Protein AF-A0A7Y5LYQ0-F1 (afdb_monomer_lite)

Sequence (536 aa):
MASLLDRVDSPQDLKGIPPGDLPALCAEIRSLILGTVLQTGGHLATNLGSVELITALHYVYDAPRDHLVFDVGHQVYAHKILTGRKSRIATLRQEGGLSGFSNREESPYDLFTTGHAGTALSTALGLACGEKVRGGTARTVAVIGDAGIGAGMAFEALNMAGEVKRDLLVVLNDNRMSIAPSNGAMVGYFTRLRTNPSYRKAKHDVAEAVERIFGGKAREAAEHWYHTLRYAVVPGHLFEELGFHYFGPVDGHDVQTLVRELRDLRDVGGPRLLHVVTEKGHGYEPARQDPVKFHGVKPSPKKPAPAPDVKVPPAAAPQVSWTRASQNEDGFEVHRRVPGGTSFLLSVLPAGTTTMEDAGLLPARTYGYTVHAWNEVGSGASAETWGTTAGTFTPAVVKGTLAASAAAGKDRVKIDGTLEGAGALSPVVEGMTIRLGGEAAPFFTLTVPAASNSWRAKAGRLTWKSAAGTKPKVKLDLDPARGTFRLSVASADFAAAPAAALECWIACGLDAGRSLETWQESKPGSGKFRFPAKGM

Radius of gyration: 41.66 Å; chains: 1; bounding box: 93×57×118 Å

Foldseek 3Di:
DDQLLVQAQALVSLLVDPLVCLLVNLVVLLVLLVVQCQAAWAFNQLQNFQSLVLSLCSNQFDPPQAAEFEFQQLNCSSVCSRHRCVVQSNCEPHVVGDDSGQDVVVHSRRVHTHHHAQVQLQVQLVVQVVCVVVVHDHATEYEHELQRCPDPNNVVSLLVLLVVFGRYEYEYAYQCDDLHGHDDPSSVVVVCLVPPPVLVVLLVVLLVVLCVPPPPPCVPVSVVVSLVRSQPDDPDVPSVVSNEREADQDESSSSSVSNVVVNSSSPDGGHYYHNYYTHRNPPHVVCRVPVNQSRIDDRDQDWAAFFPDFDWEAEQWTKTFTHGPDQRFQWKWKWKDFVVGDIDTPDIGGGPDGIDTHHDDFAQGKMKMWMWGGDPVGTHIYPIDMDHYHFQWAKDFPKKKWFADPDAQATKIKTKIFTGNQLPFDCQAQWKKKFKADPNDGLDIDTGDHNDPQWDDDPQKIWGWDDPPDPFTWIKIDRSNRRIIMIITGRYHGPDQDDQWMKIWMDGHRGIYIDIFGWDAPDPPRSMTIGDDDDD

Structure (mmCIF, N/CA/C/O backbone):
data_AF-A0A7Y5LYQ0-F1
#
_entry.id   AF-A0A7Y5LYQ0-F1
#
loop_
_atom_site.group_PDB
_atom_site.id
_atom_site.type_symbol
_atom_site.label_atom_id
_atom_site.label_alt_id
_atom_site.label_comp_id
_atom_site.label_asym_id
_atom_site.label_entity_id
_atom_site.label_seq_id
_atom_site.pdbx_PDB_ins_code
_atom_site.Cartn_x
_atom_site.Cartn_y
_atom_site.Cartn_z
_atom_site.occupancy
_atom_site.B_iso_or_equiv
_atom_site.auth_seq_id
_atom_site.auth_comp_id
_atom_site.auth_asym_id
_atom_site.auth_atom_id
_atom_site.pdbx_PDB_model_num
ATOM 1 N N . MET A 1 1 ? -14.706 12.455 -19.470 1.00 55.09 1 MET A N 1
ATOM 2 C CA . MET A 1 1 ? -14.234 11.468 -20.467 1.00 55.09 1 MET A CA 1
ATOM 3 C C . MET A 1 1 ? -13.728 10.257 -19.701 1.00 55.09 1 MET A C 1
ATOM 5 O O . MET A 1 1 ? -13.294 10.448 -18.572 1.00 55.09 1 MET A O 1
ATOM 9 N N . ALA A 1 2 ? -13.843 9.048 -20.250 1.00 73.94 2 ALA A N 1
ATOM 10 C CA . ALA A 1 2 ? -13.243 7.862 -19.631 1.00 73.94 2 ALA A CA 1
ATOM 11 C C . ALA A 1 2 ? -11.709 8.009 -19.589 1.00 73.94 2 ALA A C 1
ATOM 13 O O . ALA A 1 2 ? -11.144 8.592 -20.517 1.00 73.94 2 ALA A O 1
ATOM 14 N N . SER A 1 3 ? -11.063 7.529 -18.522 1.00 91.19 3 SER A N 1
ATOM 15 C CA . SER A 1 3 ? -9.602 7.586 -18.357 1.00 91.19 3 SER A CA 1
ATOM 16 C C . SER A 1 3 ? -8.898 6.781 -19.459 1.00 91.19 3 SER A C 1
ATOM 18 O O . SER A 1 3 ? -9.390 5.736 -19.895 1.00 91.19 3 SER A O 1
ATOM 20 N N . LEU A 1 4 ? -7.748 7.272 -19.936 1.00 95.31 4 LEU A N 1
ATOM 21 C CA . LEU A 1 4 ? -6.920 6.527 -20.890 1.00 95.31 4 LEU A CA 1
ATOM 22 C C . LEU A 1 4 ? -6.303 5.292 -20.231 1.00 95.31 4 LEU A C 1
ATOM 24 O O . LEU A 1 4 ? -6.242 4.231 -20.848 1.00 95.31 4 LEU A O 1
ATOM 28 N N . LEU A 1 5 ? -5.884 5.423 -18.975 1.00 96.12 5 LEU A N 1
ATOM 29 C CA . LEU A 1 5 ? -5.286 4.355 -18.190 1.00 96.12 5 LEU A CA 1
ATOM 30 C C . LEU A 1 5 ? -6.267 3.209 -17.910 1.00 96.12 5 LEU A C 1
ATOM 32 O O . LEU A 1 5 ? -5.848 2.053 -17.860 1.00 96.12 5 LEU A O 1
ATOM 36 N N . ASP A 1 6 ? -7.567 3.482 -17.789 1.00 95.38 6 ASP A N 1
ATOM 37 C CA . ASP A 1 6 ? -8.594 2.437 -17.649 1.00 95.38 6 ASP A CA 1
ATOM 38 C C . ASP A 1 6 ? -8.646 1.493 -18.859 1.00 95.38 6 ASP A C 1
ATOM 40 O O . ASP A 1 6 ? -9.037 0.338 -18.719 1.00 95.38 6 ASP A O 1
ATOM 44 N N . ARG A 1 7 ? -8.194 1.951 -20.032 1.00 95.38 7 ARG A N 1
ATOM 45 C CA . ARG A 1 7 ? -8.151 1.162 -21.272 1.00 95.38 7 ARG A CA 1
ATOM 46 C C . ARG A 1 7 ? -6.881 0.324 -21.419 1.00 95.38 7 ARG A C 1
ATOM 48 O O . ARG A 1 7 ? -6.764 -0.382 -22.413 1.00 95.38 7 ARG A O 1
ATOM 55 N N . VAL A 1 8 ? -5.925 0.442 -20.497 1.00 97.06 8 VAL A N 1
ATOM 56 C CA . VAL A 1 8 ? -4.615 -0.211 -20.588 1.00 97.06 8 VAL A CA 1
ATOM 57 C C . VAL A 1 8 ? -4.434 -1.180 -19.427 1.00 97.06 8 VAL A C 1
ATOM 59 O O . VAL A 1 8 ? -4.245 -0.758 -18.284 1.00 97.06 8 VAL A O 1
ATOM 62 N N . ASP A 1 9 ? -4.452 -2.477 -19.731 1.00 95.38 9 ASP A N 1
ATOM 63 C CA . ASP A 1 9 ? -4.066 -3.538 -18.795 1.00 95.38 9 ASP A CA 1
ATOM 64 C C . ASP A 1 9 ? -2.856 -4.340 -19.298 1.00 95.38 9 ASP A C 1
ATOM 66 O O . ASP A 1 9 ? -2.250 -5.088 -18.537 1.00 95.38 9 ASP A O 1
ATOM 70 N N . SER A 1 10 ? -2.434 -4.151 -20.548 1.00 96.81 10 SER A N 1
ATOM 71 C CA . SER A 1 10 ? -1.265 -4.809 -21.133 1.00 96.81 10 SER A CA 1
ATOM 72 C C . SER A 1 10 ? -0.476 -3.883 -22.071 1.00 96.81 10 SER A C 1
ATOM 74 O O . SER A 1 10 ? -1.015 -2.879 -22.555 1.00 96.81 10 SER A O 1
ATOM 76 N N . PRO A 1 11 ? 0.778 -4.233 -22.431 1.00 96.81 11 PRO A N 1
ATOM 77 C CA . PRO A 1 11 ? 1.520 -3.499 -23.458 1.00 96.81 11 PRO A CA 1
ATOM 78 C C . PRO A 1 11 ? 0.818 -3.486 -24.823 1.00 96.81 11 PRO A C 1
ATOM 80 O O . PRO A 1 11 ? 1.021 -2.565 -25.613 1.00 96.81 11 PRO A O 1
ATOM 83 N N . GLN A 1 12 ? -0.026 -4.481 -25.111 1.00 97.19 12 GLN A N 1
ATOM 84 C CA . GLN A 1 12 ? -0.782 -4.524 -26.359 1.00 97.19 12 GLN A CA 1
ATOM 85 C C . GLN A 1 12 ? -1.902 -3.476 -26.383 1.00 97.19 12 GLN A C 1
ATOM 87 O O . GLN A 1 12 ? -2.090 -2.814 -27.402 1.00 97.19 12 GLN A O 1
ATOM 92 N N . ASP A 1 13 ? -2.585 -3.266 -25.257 1.00 97.62 13 ASP A N 1
ATOM 93 C CA . ASP A 1 13 ? -3.589 -2.205 -25.127 1.00 97.62 13 ASP A CA 1
ATOM 94 C C . ASP A 1 13 ? -2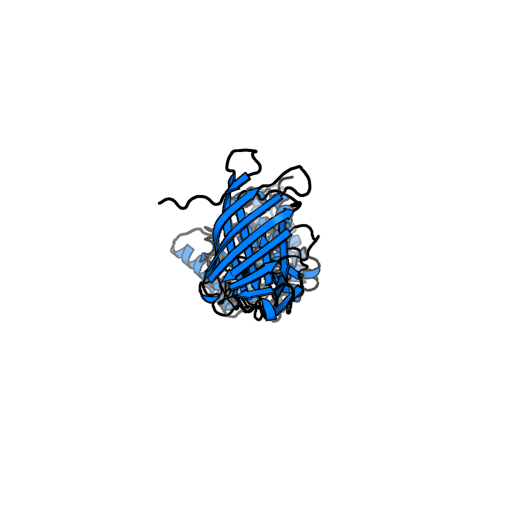.941 -0.821 -25.226 1.00 97.62 13 ASP A C 1
ATOM 96 O O . ASP A 1 13 ? -3.454 0.071 -25.904 1.00 97.62 13 ASP A O 1
ATOM 100 N N . LEU A 1 14 ? -1.763 -0.666 -24.609 1.00 98.12 14 LEU A N 1
ATOM 101 C CA . LEU A 1 14 ? -0.952 0.546 -24.692 1.00 98.12 14 LEU A CA 1
ATOM 102 C C . LEU A 1 14 ? -0.634 0.909 -26.151 1.00 98.12 14 LEU A C 1
ATOM 104 O O . LEU A 1 14 ? -0.771 2.071 -26.528 1.00 98.12 14 LEU A O 1
ATOM 108 N N . LYS A 1 15 ? -0.266 -0.066 -26.992 1.00 97.62 15 LYS A N 1
ATOM 109 C CA . LYS A 1 15 ? -0.012 0.147 -28.432 1.00 97.62 15 LYS A CA 1
ATOM 110 C C . LYS A 1 15 ? -1.254 0.614 -29.202 1.00 97.62 15 LYS A C 1
ATOM 112 O O . LYS A 1 15 ? -1.112 1.207 -30.269 1.00 97.62 15 LYS A O 1
ATOM 117 N N . GLY A 1 16 ? -2.456 0.382 -28.669 1.00 96.75 16 GLY A N 1
ATOM 118 C CA . GLY A 1 16 ? -3.720 0.896 -29.204 1.00 96.75 16 GLY A CA 1
ATOM 119 C C . GLY A 1 16 ? -4.003 2.365 -28.865 1.00 96.75 16 GLY A C 1
ATOM 120 O O . GLY A 1 16 ? -4.945 2.945 -29.409 1.00 96.75 16 GLY A O 1
ATOM 121 N N . ILE A 1 17 ? -3.212 2.986 -27.983 1.00 97.69 17 ILE A N 1
ATOM 122 C CA . ILE A 1 17 ? -3.323 4.412 -27.663 1.00 97.69 17 ILE A CA 1
ATOM 123 C C . ILE A 1 17 ? -2.627 5.238 -28.759 1.00 97.69 17 ILE A C 1
ATOM 125 O O . ILE A 1 17 ? -1.468 4.961 -29.095 1.00 97.69 17 ILE A O 1
ATOM 129 N N . PRO A 1 18 ? -3.291 6.261 -29.332 1.00 96.88 18 PRO A N 1
ATOM 130 C CA . PRO A 1 18 ? -2.658 7.159 -30.291 1.00 96.88 18 PRO A CA 1
ATOM 131 C C . PRO A 1 18 ? -1.407 7.831 -29.699 1.00 96.88 18 PRO A C 1
ATOM 133 O O . PRO A 1 18 ? -1.451 8.286 -28.556 1.00 96.88 18 PRO A O 1
ATOM 136 N N . PRO A 1 19 ? -0.303 7.982 -30.459 1.00 94.56 19 PRO A N 1
ATOM 137 C CA . PRO A 1 19 ? 0.919 8.614 -29.953 1.00 94.56 19 PRO A CA 1
ATOM 138 C C . PRO A 1 19 ? 0.713 10.014 -29.352 1.00 94.56 19 PRO A C 1
ATOM 140 O O . PRO A 1 19 ? 1.396 10.379 -28.397 1.00 94.56 19 PRO A O 1
ATOM 143 N N . GLY A 1 20 ? -0.244 10.785 -29.884 1.00 96.56 20 GLY A N 1
ATOM 144 C CA . GLY A 1 20 ? -0.600 12.115 -29.376 1.00 96.56 20 GLY A CA 1
ATOM 145 C C . GLY A 1 20 ? -1.236 12.110 -27.981 1.00 96.56 20 GLY A C 1
ATOM 146 O O . GLY A 1 20 ? -1.120 13.105 -27.272 1.00 96.56 20 GLY A O 1
ATOM 147 N N . ASP A 1 21 ? -1.826 10.986 -27.565 1.00 97.88 21 ASP A N 1
ATOM 148 C CA . ASP A 1 21 ? -2.496 10.822 -26.269 1.00 97.88 21 ASP A CA 1
ATOM 149 C C . ASP A 1 21 ? -1.556 10.263 -25.184 1.00 97.88 21 ASP A C 1
ATOM 151 O O . ASP A 1 21 ? -1.881 10.287 -23.995 1.00 97.88 21 ASP A O 1
ATOM 155 N N . LEU A 1 22 ? -0.359 9.788 -25.558 1.00 98.38 22 LEU A N 1
ATOM 156 C CA . LEU A 1 22 ? 0.623 9.242 -24.613 1.00 98.38 22 LEU A CA 1
ATOM 157 C C . LEU A 1 22 ? 1.033 10.224 -23.499 1.00 98.38 22 LEU A C 1
ATOM 159 O O . LEU A 1 22 ? 1.147 9.774 -22.360 1.00 98.38 22 LEU A O 1
ATOM 163 N N . PRO A 1 23 ? 1.213 11.541 -23.743 1.00 98.31 23 PRO A N 1
ATOM 164 C CA . PRO A 1 23 ? 1.487 12.489 -22.661 1.00 98.31 23 PRO A CA 1
ATOM 165 C C . PRO A 1 23 ? 0.385 12.518 -21.591 1.00 98.31 23 PRO A C 1
ATOM 167 O O . PRO A 1 23 ? 0.684 12.570 -20.398 1.00 98.31 23 PRO A O 1
ATOM 170 N N . ALA A 1 24 ? -0.886 12.432 -22.002 1.00 97.94 24 ALA A N 1
ATOM 171 C CA . ALA A 1 24 ? -2.014 12.386 -21.075 1.00 97.94 24 ALA A CA 1
ATOM 172 C C . ALA A 1 24 ? -2.032 11.068 -20.283 1.00 97.94 24 ALA A C 1
ATOM 174 O O . ALA A 1 24 ? -2.210 11.086 -19.065 1.00 97.94 24 ALA A O 1
ATOM 175 N N . LEU A 1 25 ? -1.744 9.937 -20.936 1.00 98.50 25 LEU A N 1
ATOM 176 C CA . LEU A 1 25 ? -1.596 8.648 -20.256 1.00 98.50 25 LEU A CA 1
ATOM 177 C C . LEU A 1 25 ? -0.466 8.671 -19.209 1.00 98.50 25 LEU A C 1
ATOM 179 O O . LEU A 1 25 ? -0.658 8.201 -18.088 1.00 98.50 25 LEU A O 1
ATOM 183 N N . CYS A 1 26 ? 0.692 9.255 -19.533 1.00 98.62 26 CYS A N 1
ATOM 184 C CA . CYS A 1 26 ? 1.795 9.418 -18.581 1.00 98.62 26 CYS A CA 1
ATOM 185 C C . CYS A 1 26 ? 1.376 10.243 -17.354 1.00 98.62 26 CYS A C 1
ATOM 187 O O . CYS A 1 26 ? 1.753 9.911 -16.228 1.00 98.62 26 CYS A O 1
ATOM 189 N N . AL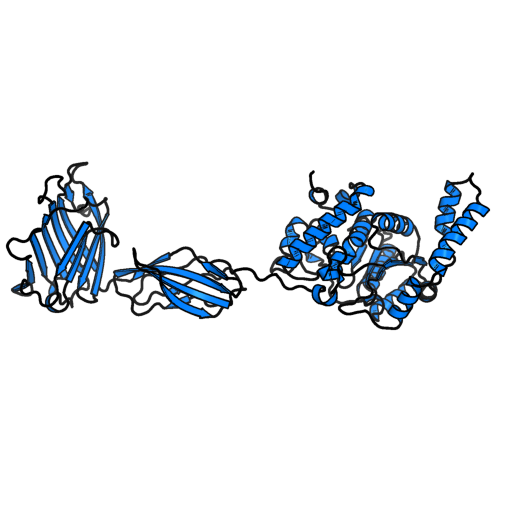A A 1 27 ? 0.565 11.290 -17.540 1.00 98.12 27 ALA A N 1
ATOM 190 C CA . ALA A 1 27 ? 0.021 12.067 -16.428 1.00 98.12 27 ALA A CA 1
ATOM 191 C C . ALA A 1 27 ? -0.890 11.218 -15.521 1.00 98.12 27 ALA A C 1
ATOM 193 O O . ALA A 1 27 ? -0.723 11.246 -14.302 1.00 98.12 27 ALA A O 1
ATOM 194 N N . GLU A 1 28 ? -1.784 10.404 -16.092 1.00 98.25 28 GLU A N 1
ATOM 195 C CA . GLU A 1 28 ? -2.656 9.505 -15.320 1.00 98.25 28 GLU A CA 1
ATOM 196 C C . GLU A 1 28 ? -1.855 8.445 -14.537 1.00 98.25 28 GLU A C 1
ATOM 198 O O . GLU A 1 28 ? -2.097 8.233 -13.345 1.00 98.25 28 GLU A O 1
ATOM 203 N N . ILE A 1 29 ? -0.843 7.831 -15.165 1.00 98.62 29 ILE A N 1
ATOM 204 C CA . ILE A 1 29 ? 0.065 6.873 -14.506 1.00 98.62 29 ILE A CA 1
ATOM 205 C C . ILE A 1 29 ? 0.790 7.543 -13.336 1.00 98.62 29 ILE A C 1
ATOM 207 O O . ILE A 1 29 ? 0.876 6.980 -12.241 1.00 98.62 29 ILE A O 1
ATOM 211 N N . ARG A 1 30 ? 1.294 8.763 -13.543 1.00 98.00 30 ARG A N 1
ATOM 212 C CA . ARG A 1 30 ? 1.983 9.543 -12.514 1.00 98.00 30 ARG A CA 1
ATOM 213 C C . ARG A 1 30 ? 1.073 9.844 -11.323 1.00 98.00 30 ARG A C 1
ATOM 215 O O . ARG A 1 30 ? 1.499 9.662 -10.182 1.00 98.00 30 ARG A O 1
ATOM 222 N N . SER A 1 31 ? -0.173 10.248 -11.571 1.00 97.44 31 SER A N 1
ATOM 223 C CA . SER A 1 31 ? -1.171 10.475 -10.519 1.00 97.44 31 SER A CA 1
ATOM 224 C C . SER A 1 31 ? -1.462 9.205 -9.717 1.00 97.44 31 SER A C 1
ATOM 226 O O . SER A 1 31 ? -1.511 9.264 -8.486 1.00 97.44 31 SER A O 1
ATOM 228 N N . LEU A 1 32 ? -1.585 8.050 -10.381 1.00 97.75 32 LEU A N 1
ATOM 229 C CA . LEU A 1 32 ? -1.794 6.765 -9.709 1.00 97.75 32 LEU A CA 1
ATOM 230 C C . LEU A 1 32 ? -0.598 6.375 -8.826 1.00 97.75 32 LEU A C 1
ATOM 232 O O . LEU A 1 32 ? -0.787 5.961 -7.678 1.00 97.75 32 LEU A O 1
ATOM 236 N N . ILE A 1 33 ? 0.628 6.542 -9.334 1.00 98.06 33 ILE A N 1
ATOM 237 C CA . ILE A 1 33 ? 1.860 6.300 -8.569 1.00 98.06 33 ILE A CA 1
ATOM 238 C C . ILE A 1 33 ? 1.894 7.196 -7.330 1.00 98.06 33 ILE A C 1
ATOM 240 O O . ILE A 1 33 ? 2.107 6.697 -6.226 1.00 98.06 33 ILE A O 1
ATOM 244 N N . LEU A 1 34 ? 1.646 8.499 -7.488 1.00 94.44 34 LEU A N 1
ATOM 245 C CA . LEU A 1 34 ? 1.670 9.456 -6.384 1.00 94.44 34 LEU A CA 1
ATOM 246 C C . LEU A 1 34 ? 0.641 9.096 -5.301 1.00 94.44 34 LEU A C 1
ATOM 248 O O . LEU A 1 34 ? 0.999 8.979 -4.129 1.00 94.44 34 LEU A O 1
ATOM 252 N N . GLY A 1 35 ? -0.617 8.863 -5.692 1.00 93.00 35 GLY A N 1
ATOM 253 C CA . GLY A 1 35 ? -1.695 8.519 -4.761 1.00 93.00 35 GLY A CA 1
ATOM 254 C C . GLY A 1 35 ? -1.463 7.200 -4.022 1.00 93.00 35 GLY A C 1
ATOM 255 O O . GLY A 1 35 ? -1.806 7.084 -2.848 1.00 93.00 35 GLY A O 1
ATOM 256 N N . THR A 1 36 ? -0.832 6.227 -4.682 1.00 94.81 36 THR A N 1
ATOM 257 C CA . THR A 1 36 ? -0.515 4.923 -4.089 1.00 94.81 36 THR A CA 1
ATOM 258 C C . THR A 1 36 ? 0.668 5.015 -3.132 1.00 94.81 36 THR A C 1
ATOM 260 O O . THR A 1 36 ? 0.560 4.661 -1.960 1.00 94.81 36 THR A O 1
ATOM 263 N N . VAL A 1 37 ? 1.802 5.529 -3.606 1.00 95.06 37 VAL A N 1
ATOM 264 C CA . VAL A 1 37 ? 3.075 5.481 -2.876 1.00 95.06 37 VAL A CA 1
ATOM 265 C C . VAL A 1 37 ? 3.052 6.381 -1.637 1.00 95.06 37 VAL A C 1
ATOM 267 O O . VAL A 1 37 ? 3.665 6.038 -0.630 1.00 95.06 37 VAL A O 1
ATOM 270 N N . LEU A 1 38 ? 2.288 7.481 -1.642 1.00 90.81 38 LEU A N 1
ATOM 271 C CA . LEU A 1 38 ? 2.063 8.288 -0.433 1.00 90.81 38 LEU A CA 1
ATOM 272 C C . LEU A 1 38 ? 1.254 7.546 0.645 1.00 90.81 38 LEU A C 1
ATOM 274 O O . LEU A 1 38 ? 1.342 7.886 1.827 1.00 90.81 38 LEU A O 1
ATOM 278 N N . GLN A 1 39 ? 0.476 6.530 0.269 1.00 89.38 39 GLN A N 1
ATOM 279 C CA . GLN A 1 39 ? -0.285 5.710 1.211 1.00 89.38 39 GLN A CA 1
ATOM 280 C C . GLN A 1 39 ? 0.456 4.453 1.653 1.00 89.38 39 GLN A C 1
ATOM 282 O O . GLN A 1 39 ? 0.268 4.027 2.787 1.00 89.38 39 GLN A O 1
ATOM 287 N N . THR A 1 40 ? 1.250 3.845 0.773 1.00 91.69 40 THR A N 1
ATOM 288 C CA . THR A 1 40 ? 1.925 2.562 1.029 1.00 91.69 40 THR A CA 1
ATOM 289 C C . THR A 1 40 ? 3.398 2.708 1.391 1.00 91.69 40 THR A C 1
ATOM 291 O O . THR A 1 40 ? 4.029 1.744 1.823 1.00 91.69 40 THR A O 1
ATOM 294 N N . GLY A 1 41 ? 3.977 3.891 1.184 1.00 91.88 41 GLY A N 1
ATOM 295 C CA . GLY A 1 41 ? 5.420 4.087 1.168 1.00 91.88 41 GLY A CA 1
ATOM 296 C C . GLY A 1 41 ? 6.094 3.476 -0.069 1.00 91.88 41 GLY A C 1
ATOM 297 O O . GLY A 1 41 ? 5.459 2.837 -0.913 1.00 91.88 41 GLY A O 1
ATOM 298 N N . GLY A 1 42 ? 7.412 3.657 -0.174 1.00 93.94 42 GLY A N 1
ATOM 299 C CA . GLY A 1 42 ? 8.247 3.107 -1.249 1.00 93.94 42 GLY A CA 1
ATOM 300 C C . GLY A 1 42 ? 8.966 4.170 -2.077 1.00 93.94 42 GLY A C 1
ATOM 301 O O . GLY A 1 42 ? 9.063 5.327 -1.672 1.00 93.94 42 GLY A O 1
ATOM 302 N N . HIS A 1 43 ? 9.503 3.769 -3.234 1.00 96.62 43 HIS A N 1
ATOM 303 C CA . HIS A 1 43 ? 10.329 4.655 -4.049 1.00 96.62 43 HIS A CA 1
ATOM 304 C C . HIS A 1 43 ? 9.481 5.624 -4.877 1.00 96.62 43 HIS A C 1
ATOM 306 O O . HIS A 1 43 ? 8.881 5.211 -5.866 1.00 96.62 43 HIS A O 1
ATOM 312 N N . LEU A 1 44 ? 9.408 6.904 -4.504 1.00 96.69 44 LEU A N 1
ATOM 313 C CA . LEU A 1 44 ? 8.552 7.859 -5.216 1.00 96.69 44 LEU A CA 1
ATOM 314 C C . LEU A 1 44 ? 9.307 8.550 -6.355 1.00 96.69 44 LEU A C 1
ATOM 316 O O . LEU A 1 44 ? 8.975 8.361 -7.524 1.00 96.69 44 LEU A O 1
ATOM 320 N N . ALA A 1 45 ? 10.345 9.323 -6.033 1.00 96.44 45 ALA A N 1
ATOM 321 C CA . ALA A 1 45 ? 10.955 10.246 -6.986 1.00 96.44 45 ALA A CA 1
ATOM 322 C C . ALA A 1 45 ? 11.540 9.545 -8.230 1.00 96.44 45 ALA A C 1
ATOM 324 O O . ALA A 1 45 ? 11.385 10.047 -9.344 1.00 96.44 45 ALA A O 1
ATOM 325 N N . THR A 1 46 ? 12.150 8.361 -8.081 1.00 95.44 46 THR A N 1
ATOM 326 C CA . THR A 1 46 ? 12.684 7.614 -9.236 1.00 95.44 46 THR A CA 1
ATOM 327 C C . THR A 1 46 ? 11.573 7.102 -10.168 1.00 95.44 46 THR A C 1
ATOM 329 O O . THR A 1 46 ? 11.737 7.110 -11.388 1.00 95.44 46 THR A O 1
ATOM 332 N N . ASN A 1 47 ? 10.420 6.694 -9.624 1.00 98.19 47 ASN A N 1
ATOM 333 C CA . ASN A 1 47 ? 9.291 6.235 -10.439 1.00 98.19 47 ASN A CA 1
ATOM 334 C C . ASN A 1 47 ? 8.621 7.385 -11.190 1.00 98.19 47 ASN A C 1
ATOM 336 O O . ASN A 1 47 ? 8.289 7.226 -12.358 1.00 98.19 47 ASN A O 1
ATOM 340 N N . LEU A 1 48 ? 8.486 8.557 -10.564 1.00 98.12 48 LEU A N 1
ATOM 341 C CA . LEU A 1 48 ? 7.931 9.744 -11.225 1.00 98.12 48 LEU A CA 1
ATOM 342 C C . LEU A 1 48 ? 8.780 10.203 -12.425 1.00 98.12 48 LEU A C 1
ATOM 344 O O . LEU A 1 48 ? 8.230 10.618 -13.446 1.00 98.12 48 LEU A O 1
ATOM 348 N N . GLY A 1 49 ? 10.108 10.087 -12.311 1.00 96.94 49 GLY A N 1
ATOM 349 C CA . GLY A 1 49 ? 11.057 10.469 -13.361 1.00 96.94 49 GLY A CA 1
ATOM 350 C C . GLY A 1 49 ? 11.173 9.486 -14.531 1.00 96.94 49 GLY A C 1
ATOM 351 O O . GLY A 1 49 ? 11.774 9.825 -15.541 1.00 96.94 49 GLY A O 1
ATOM 352 N N . SER A 1 50 ? 10.626 8.272 -14.423 1.00 98.06 50 SER A N 1
ATOM 353 C CA . SER A 1 50 ? 10.786 7.211 -15.437 1.00 98.06 50 SER A CA 1
ATOM 354 C C . SER A 1 50 ? 9.494 6.849 -16.175 1.00 98.06 50 SER A C 1
ATOM 356 O O . SER A 1 50 ? 9.510 5.952 -17.018 1.00 98.06 50 SER A O 1
ATOM 358 N N . VAL A 1 51 ? 8.385 7.545 -15.894 1.00 98.75 51 VAL A N 1
ATOM 359 C CA . VAL A 1 51 ? 7.059 7.240 -16.460 1.00 98.75 51 VAL A CA 1
ATOM 360 C C . VAL A 1 51 ? 7.076 7.264 -17.988 1.00 98.75 51 VAL A C 1
ATOM 362 O O . VAL A 1 51 ? 6.682 6.280 -18.614 1.00 98.75 51 VAL A O 1
ATOM 365 N N . GLU A 1 52 ? 7.553 8.350 -18.596 1.00 98.75 52 GLU A N 1
ATOM 366 C CA . GLU A 1 52 ? 7.576 8.505 -20.053 1.00 98.75 52 GLU A CA 1
ATOM 367 C C . GLU A 1 52 ? 8.505 7.484 -20.716 1.00 98.75 52 GLU A C 1
ATOM 369 O O . GLU A 1 52 ? 8.110 6.828 -21.680 1.00 98.75 52 GLU A O 1
ATOM 374 N N . LEU A 1 53 ? 9.703 7.282 -20.155 1.00 98.75 53 LEU A N 1
ATOM 375 C CA . LEU A 1 53 ? 10.671 6.304 -20.651 1.00 98.75 53 LEU A CA 1
ATOM 376 C C . LEU A 1 53 ? 10.098 4.884 -20.677 1.00 98.75 53 LEU A C 1
ATOM 378 O O . LEU A 1 53 ? 10.197 4.181 -21.681 1.00 98.75 53 LEU A O 1
ATOM 382 N N . ILE A 1 54 ? 9.475 4.460 -19.581 1.00 98.75 54 ILE A N 1
ATOM 383 C CA . ILE A 1 54 ? 8.912 3.113 -19.467 1.00 98.75 54 ILE A CA 1
ATOM 384 C C . ILE A 1 54 ? 7.686 2.945 -20.360 1.00 98.75 54 ILE A C 1
ATOM 386 O O . ILE A 1 54 ? 7.510 1.885 -20.962 1.00 98.75 54 ILE A O 1
ATOM 390 N N . THR A 1 55 ? 6.871 3.992 -20.483 1.00 98.81 55 THR A N 1
ATOM 391 C CA . THR A 1 55 ? 5.739 4.005 -21.412 1.00 98.81 55 THR A CA 1
ATOM 392 C C . THR A 1 55 ? 6.231 3.829 -22.846 1.00 98.81 55 THR A C 1
ATOM 394 O O . THR A 1 55 ? 5.737 2.957 -23.553 1.00 98.81 55 THR A O 1
ATOM 397 N N . ALA A 1 56 ? 7.259 4.574 -23.261 1.00 98.75 56 ALA A N 1
ATOM 398 C CA . ALA A 1 56 ? 7.835 4.455 -24.598 1.00 98.75 56 ALA A CA 1
ATOM 399 C C . ALA A 1 56 ? 8.449 3.066 -24.856 1.00 98.75 56 ALA A C 1
ATOM 401 O O . ALA A 1 56 ? 8.241 2.495 -25.926 1.00 98.75 56 ALA A O 1
ATOM 402 N N . LEU A 1 57 ? 9.141 2.483 -23.869 1.00 98.69 57 LEU A N 1
ATOM 403 C CA . LEU A 1 57 ? 9.685 1.125 -23.968 1.00 98.69 57 LEU A CA 1
ATOM 404 C C . LEU A 1 57 ? 8.587 0.086 -24.221 1.00 98.69 57 LEU A C 1
ATOM 406 O O . LEU A 1 57 ? 8.697 -0.689 -25.166 1.00 98.69 57 LEU A O 1
ATOM 410 N N . HIS A 1 58 ? 7.510 0.092 -23.433 1.00 98.56 58 HIS A N 1
ATOM 411 C CA . HIS A 1 58 ? 6.391 -0.843 -23.629 1.00 98.56 58 HIS A CA 1
ATOM 412 C C . HIS A 1 58 ? 5.575 -0.562 -24.894 1.00 98.56 58 HIS A C 1
ATOM 414 O O . HIS A 1 58 ? 4.967 -1.473 -25.450 1.00 98.56 58 HIS A O 1
ATOM 420 N N . TYR A 1 59 ? 5.574 0.681 -25.376 1.00 98.56 59 TYR A N 1
ATOM 421 C CA . TYR A 1 59 ? 4.927 1.039 -26.635 1.00 98.56 59 TYR A CA 1
ATOM 422 C C . TYR A 1 59 ? 5.683 0.477 -27.852 1.00 98.56 59 TYR A C 1
ATOM 424 O O . TYR A 1 59 ? 5.071 0.094 -28.849 1.00 98.56 59 TYR A O 1
ATOM 432 N N . VAL A 1 60 ? 7.019 0.415 -27.789 1.00 98.25 60 VAL A N 1
ATOM 433 C CA . VAL A 1 60 ? 7.873 -0.014 -28.912 1.00 98.25 60 VAL A CA 1
ATOM 434 C C . VAL A 1 60 ? 8.218 -1.503 -28.867 1.00 98.25 60 VAL A C 1
ATOM 436 O O . VAL A 1 60 ? 8.193 -2.171 -29.905 1.00 98.25 60 VAL A O 1
ATOM 439 N N . TYR A 1 61 ? 8.533 -2.036 -27.689 1.00 97.88 61 TYR A N 1
ATOM 440 C CA . TYR A 1 61 ? 8.945 -3.426 -27.509 1.00 97.88 61 TYR A CA 1
ATOM 441 C C . TYR A 1 61 ? 7.761 -4.337 -27.188 1.00 97.88 61 TYR A C 1
ATOM 443 O O . TYR A 1 61 ? 6.719 -3.917 -26.690 1.00 97.88 61 TYR A O 1
ATOM 451 N N . ASP A 1 62 ? 7.904 -5.615 -27.517 1.00 96.06 62 ASP A N 1
ATOM 452 C CA . ASP A 1 62 ? 6.860 -6.619 -27.341 1.00 96.06 62 ASP A CA 1
ATOM 453 C C . ASP A 1 62 ? 7.127 -7.508 -26.126 1.00 96.06 62 ASP A C 1
ATOM 455 O O . ASP A 1 62 ? 7.385 -8.699 -26.256 1.00 96.06 62 ASP A O 1
ATOM 459 N N . ALA A 1 63 ? 7.134 -6.931 -24.924 1.00 95.94 63 ALA A N 1
ATOM 460 C CA . ALA A 1 63 ? 7.297 -7.715 -23.700 1.00 95.94 63 ALA A CA 1
ATOM 461 C C . ALA A 1 63 ? 6.079 -8.650 -23.482 1.00 95.94 63 ALA A C 1
ATOM 463 O O . ALA A 1 63 ? 4.955 -8.252 -23.797 1.00 95.94 63 ALA A O 1
ATOM 464 N N . PRO A 1 64 ? 6.257 -9.875 -22.943 1.00 95.62 64 PRO A N 1
ATOM 465 C CA . PRO A 1 64 ? 7.504 -10.446 -22.427 1.00 95.62 64 PRO A CA 1
ATOM 466 C C . PRO A 1 64 ? 8.365 -11.157 -23.488 1.00 95.62 64 PRO A C 1
ATOM 468 O O . PRO A 1 64 ? 9.386 -11.737 -23.131 1.00 95.62 64 PRO A O 1
ATOM 471 N N . ARG A 1 65 ? 7.970 -11.151 -24.772 1.00 96.00 65 ARG A N 1
ATOM 472 C CA . ARG A 1 65 ? 8.767 -11.753 -25.855 1.00 96.00 65 ARG A CA 1
ATOM 473 C C . ARG A 1 65 ? 10.092 -11.017 -26.022 1.00 96.00 65 ARG A C 1
ATOM 475 O O . ARG A 1 65 ? 11.134 -11.650 -26.063 1.00 96.00 65 ARG A O 1
ATOM 482 N N . ASP A 1 66 ? 10.041 -9.693 -26.136 1.00 97.50 66 ASP A N 1
ATOM 483 C CA . ASP A 1 66 ? 11.224 -8.843 -26.059 1.00 97.50 66 ASP A CA 1
ATOM 484 C C . ASP A 1 66 ? 11.612 -8.667 -24.578 1.00 97.50 66 ASP A C 1
ATOM 486 O O . ASP A 1 66 ? 10.765 -8.473 -23.701 1.00 97.50 66 ASP A O 1
ATOM 490 N N . HIS A 1 67 ? 12.907 -8.739 -24.292 1.00 97.00 67 HIS A N 1
ATOM 491 C CA . HIS A 1 67 ? 13.436 -8.741 -22.941 1.00 97.00 67 HIS A CA 1
ATOM 492 C C . HIS A 1 67 ? 13.694 -7.323 -22.434 1.00 97.00 67 HIS A C 1
ATOM 494 O O . HIS A 1 67 ? 14.578 -6.632 -22.941 1.00 97.00 67 HIS A O 1
ATOM 500 N N . LEU A 1 68 ? 12.972 -6.911 -21.390 1.00 98.00 68 LEU A N 1
ATOM 501 C CA . LEU A 1 68 ? 13.210 -5.655 -20.680 1.00 98.00 68 LEU A CA 1
ATOM 502 C C . LEU A 1 68 ? 13.768 -5.956 -19.285 1.00 98.00 68 LEU A C 1
ATOM 504 O O . LEU A 1 68 ? 13.089 -6.563 -18.459 1.00 98.00 68 LEU A O 1
ATOM 508 N N . VAL A 1 69 ? 15.002 -5.527 -19.019 1.00 97.62 69 VAL A N 1
ATOM 509 C CA . VAL A 1 69 ? 15.680 -5.724 -17.730 1.00 97.62 69 VAL A CA 1
ATOM 510 C C . VAL A 1 69 ? 15.945 -4.365 -17.089 1.00 97.62 69 VAL A C 1
ATOM 512 O O . VAL A 1 69 ? 16.557 -3.494 -17.704 1.00 97.62 69 VAL A O 1
ATOM 515 N N . PHE A 1 70 ? 15.501 -4.175 -15.846 1.00 97.69 70 PHE A N 1
ATOM 516 C CA . PHE A 1 70 ? 15.625 -2.907 -15.122 1.00 97.69 70 PHE A CA 1
ATOM 517 C C . PHE A 1 70 ? 16.632 -3.032 -13.980 1.00 97.69 70 PHE A C 1
ATOM 519 O O . PHE A 1 70 ? 16.457 -3.852 -13.082 1.00 97.69 70 PHE A O 1
ATOM 526 N N . ASP A 1 71 ? 17.670 -2.198 -13.981 1.00 97.00 71 ASP A N 1
ATOM 527 C CA . ASP A 1 71 ? 18.692 -2.205 -12.933 1.00 97.00 71 ASP A CA 1
ATOM 528 C C . ASP A 1 71 ? 18.130 -1.714 -11.602 1.00 97.00 71 ASP A C 1
ATOM 530 O O . ASP A 1 71 ? 17.383 -0.732 -11.583 1.00 97.00 71 ASP A O 1
ATOM 534 N N . VAL A 1 72 ? 18.468 -2.391 -10.495 1.00 94.94 72 VAL A N 1
ATOM 535 C CA . VAL A 1 72 ? 17.848 -2.252 -9.157 1.00 94.94 72 VAL A CA 1
ATOM 536 C C . VAL A 1 72 ? 16.359 -2.634 -9.146 1.00 94.94 72 VAL A C 1
ATOM 538 O O . VAL A 1 72 ? 15.911 -3.382 -8.284 1.00 94.94 72 VAL A O 1
ATOM 541 N N . GLY A 1 73 ? 15.573 -2.157 -10.110 1.00 93.81 73 GLY A N 1
ATOM 542 C CA . GLY A 1 73 ? 14.135 -2.375 -10.245 1.00 93.81 73 GLY A CA 1
ATOM 543 C C . GLY A 1 73 ? 13.284 -1.443 -9.392 1.00 93.81 73 GLY A C 1
ATOM 544 O O . GLY A 1 73 ? 12.075 -1.607 -9.352 1.00 93.81 73 GLY A O 1
ATOM 545 N N . HIS A 1 74 ? 13.868 -0.460 -8.711 1.00 94.75 74 HIS A N 1
ATOM 546 C CA . HIS A 1 74 ? 13.118 0.482 -7.877 1.00 94.75 74 HIS A CA 1
ATOM 547 C C . HIS A 1 74 ? 12.334 1.533 -8.677 1.00 94.75 74 HIS A C 1
ATOM 549 O O . HIS A 1 74 ? 11.543 2.265 -8.095 1.00 94.75 74 HIS A O 1
ATOM 555 N N . GLN A 1 75 ? 12.540 1.600 -9.993 1.00 96.19 75 GLN A N 1
ATOM 556 C CA . GLN A 1 75 ? 11.928 2.532 -10.939 1.00 96.19 75 GLN A CA 1
ATOM 557 C C . GLN A 1 75 ? 10.902 1.862 -11.865 1.00 96.19 75 GLN A C 1
ATOM 559 O O . GLN A 1 75 ? 10.737 2.285 -12.996 1.00 96.19 75 GLN A O 1
ATOM 564 N N . VAL A 1 76 ? 10.249 0.779 -11.435 1.00 97.50 76 VAL A N 1
ATOM 565 C CA . VAL A 1 76 ? 9.417 -0.066 -12.318 1.00 97.50 76 VAL A CA 1
ATOM 566 C C . VAL A 1 76 ? 7.911 0.060 -12.082 1.00 97.50 76 VAL A C 1
ATOM 568 O O . VAL A 1 76 ? 7.149 -0.766 -12.572 1.00 97.50 76 VAL A O 1
ATOM 571 N N . TYR A 1 77 ? 7.422 1.059 -11.348 1.00 98.44 77 TYR A N 1
ATOM 572 C CA . TYR A 1 77 ? 5.989 1.137 -11.028 1.00 98.44 77 TYR A CA 1
ATOM 573 C C . TYR A 1 77 ? 5.135 1.394 -12.270 1.00 98.44 77 TYR A C 1
ATOM 575 O O . TYR A 1 77 ? 4.124 0.720 -12.446 1.00 98.44 77 TYR A O 1
ATOM 583 N N . ALA A 1 78 ? 5.580 2.264 -13.185 1.00 98.56 78 ALA A N 1
ATOM 584 C CA . ALA A 1 78 ? 4.939 2.406 -14.495 1.00 98.56 78 ALA A CA 1
ATOM 585 C C . ALA A 1 78 ? 4.971 1.081 -15.279 1.00 98.56 78 ALA A C 1
ATOM 587 O O . ALA A 1 78 ? 3.978 0.700 -15.891 1.00 98.56 78 ALA A O 1
ATOM 588 N N . HIS A 1 79 ? 6.071 0.324 -15.186 1.00 98.56 79 HIS A N 1
ATOM 589 C CA . HIS A 1 79 ? 6.191 -0.984 -15.829 1.00 98.56 79 HIS A CA 1
ATOM 590 C C . HIS A 1 79 ? 5.155 -1.959 -15.258 1.00 98.56 79 HIS A C 1
ATOM 592 O O . HIS A 1 79 ? 4.451 -2.588 -16.039 1.00 98.56 79 HIS A O 1
ATOM 598 N N . LYS A 1 80 ? 4.999 -2.040 -13.928 1.00 98.50 80 LYS A N 1
ATOM 599 C CA . LYS A 1 80 ? 3.984 -2.886 -13.275 1.00 98.50 80 LYS A CA 1
ATOM 600 C C . LYS A 1 80 ? 2.566 -2.490 -13.692 1.00 98.50 80 LYS A C 1
ATOM 602 O O . LYS A 1 80 ? 1.770 -3.356 -14.047 1.00 98.50 80 LYS A O 1
ATOM 607 N N . ILE A 1 81 ? 2.266 -1.190 -13.696 1.00 98.56 81 ILE A N 1
ATOM 608 C CA . ILE A 1 81 ? 0.956 -0.654 -14.095 1.00 98.56 81 ILE A CA 1
ATOM 609 C C . ILE A 1 81 ? 0.612 -1.067 -15.532 1.00 98.56 81 ILE A C 1
ATOM 611 O O . ILE A 1 81 ? -0.474 -1.589 -15.761 1.00 98.56 81 ILE A O 1
ATOM 615 N N . LEU A 1 82 ? 1.551 -0.912 -16.469 1.00 98.62 82 LEU A N 1
ATOM 616 C CA . LEU A 1 82 ? 1.365 -1.205 -17.897 1.00 98.62 82 LEU A CA 1
ATOM 617 C C . LEU A 1 82 ? 1.380 -2.706 -18.246 1.00 98.62 82 LEU A C 1
ATOM 619 O O . LEU A 1 82 ? 1.236 -3.068 -19.410 1.00 98.62 82 LEU A O 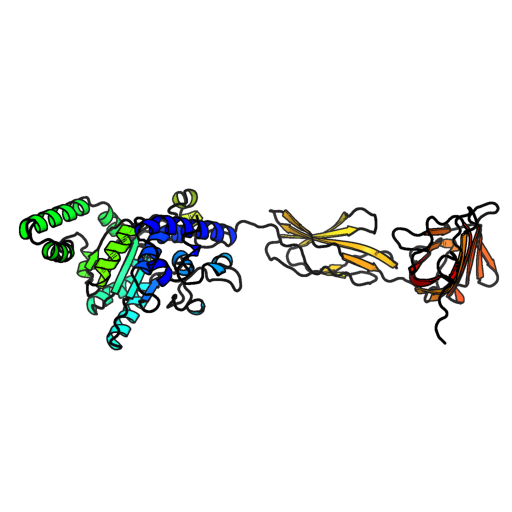1
ATOM 623 N N . THR A 1 83 ? 1.580 -3.588 -17.263 1.00 98.25 83 THR A N 1
ATOM 624 C CA . THR A 1 83 ? 1.740 -5.040 -17.461 1.00 98.25 83 THR A CA 1
ATOM 625 C C . THR A 1 83 ? 0.823 -5.848 -16.538 1.00 98.25 83 THR A C 1
ATOM 627 O O . THR A 1 83 ? 1.244 -6.791 -15.867 1.00 98.25 83 THR A O 1
ATOM 630 N N . GLY A 1 84 ? -0.447 -5.449 -16.461 1.00 97.06 84 GLY A N 1
ATOM 631 C CA . GLY A 1 84 ? -1.518 -6.233 -15.836 1.00 97.06 84 GLY A CA 1
ATOM 632 C C . GLY A 1 84 ? -1.632 -6.109 -14.322 1.00 97.06 84 GLY A C 1
ATOM 633 O O . GLY A 1 84 ? -2.455 -6.789 -13.714 1.00 97.06 84 GLY A O 1
ATOM 634 N N . ARG A 1 85 ? -0.829 -5.253 -13.677 1.00 98.00 85 ARG A N 1
ATOM 635 C CA . ARG A 1 85 ? -0.796 -5.141 -12.204 1.00 98.00 85 ARG A CA 1
ATOM 636 C C . ARG A 1 85 ? -1.393 -3.843 -11.663 1.00 98.00 85 ARG A C 1
ATOM 638 O O . ARG A 1 85 ? -1.332 -3.611 -10.457 1.00 98.00 85 ARG A O 1
ATOM 645 N N . LYS A 1 86 ? -2.029 -3.031 -12.516 1.00 97.00 86 LYS A N 1
ATOM 646 C CA . LYS A 1 86 ? -2.727 -1.789 -12.138 1.00 97.00 86 LYS A CA 1
ATOM 647 C C . LYS A 1 86 ? -3.699 -1.993 -10.966 1.00 97.00 86 LYS A C 1
ATOM 649 O O . LYS A 1 86 ? -3.607 -1.276 -9.976 1.00 97.00 86 LYS A O 1
ATOM 654 N N . SER A 1 87 ? -4.561 -3.011 -11.020 1.00 96.19 87 SER A N 1
ATOM 655 C CA . SER A 1 87 ? -5.559 -3.302 -9.970 1.00 96.19 87 SER A CA 1
ATOM 656 C C . SER A 1 87 ? -4.950 -3.679 -8.614 1.00 96.19 87 SER A C 1
ATOM 658 O O . SER A 1 87 ? -5.573 -3.479 -7.573 1.00 96.19 87 SER A O 1
ATOM 660 N N . ARG A 1 88 ? -3.715 -4.194 -8.605 1.00 96.62 88 ARG A N 1
ATOM 661 C CA . ARG A 1 88 ? -2.988 -4.595 -7.394 1.00 96.62 88 ARG A CA 1
ATOM 662 C C . ARG A 1 88 ? -2.044 -3.514 -6.878 1.00 96.62 88 ARG A C 1
ATOM 664 O O . ARG A 1 88 ? -1.454 -3.709 -5.816 1.00 96.62 88 ARG A O 1
ATOM 671 N N . ILE A 1 89 ? -1.896 -2.385 -7.579 1.00 96.25 89 ILE A N 1
ATOM 672 C CA . ILE A 1 89 ? -0.892 -1.367 -7.243 1.00 96.25 89 ILE A CA 1
ATOM 673 C C . ILE A 1 89 ? -1.075 -0.815 -5.822 1.00 96.25 89 ILE A C 1
ATOM 675 O O . ILE A 1 89 ? -0.092 -0.576 -5.135 1.00 96.25 89 ILE A O 1
ATOM 679 N N . ALA A 1 90 ? -2.313 -0.749 -5.320 1.00 95.00 90 ALA A N 1
ATOM 680 C CA . ALA A 1 90 ? -2.626 -0.332 -3.951 1.00 95.00 90 ALA A CA 1
ATOM 681 C C . ALA A 1 90 ? -2.033 -1.242 -2.851 1.00 95.00 90 ALA A C 1
ATOM 683 O O . ALA A 1 90 ? -1.973 -0.843 -1.692 1.00 95.00 90 ALA A O 1
ATOM 684 N N . THR A 1 91 ? -1.583 -2.453 -3.199 1.00 95.69 91 THR A N 1
ATOM 685 C CA . THR A 1 91 ? -0.949 -3.416 -2.276 1.00 95.69 91 THR A CA 1
ATOM 686 C C . THR A 1 91 ? 0.579 -3.322 -2.263 1.00 95.69 91 THR A C 1
ATOM 688 O O . THR A 1 91 ? 1.253 -4.144 -1.648 1.00 95.69 91 THR A O 1
ATOM 691 N N . LEU A 1 92 ? 1.153 -2.344 -2.963 1.00 96.69 92 LEU A N 1
ATOM 692 C CA . LEU A 1 92 ? 2.593 -2.172 -3.099 1.00 96.69 92 LEU A CA 1
ATOM 693 C C . LEU A 1 92 ? 3.309 -2.159 -1.737 1.00 96.69 92 LEU A C 1
ATOM 695 O O . LEU A 1 92 ? 2.964 -1.391 -0.839 1.00 96.69 92 LEU A O 1
ATOM 699 N N . ARG A 1 93 ? 4.337 -3.004 -1.600 1.00 93.56 93 ARG A N 1
ATOM 700 C CA . ARG A 1 93 ? 5.163 -3.177 -0.390 1.00 93.56 93 ARG A CA 1
ATOM 701 C C . ARG A 1 93 ? 4.379 -3.543 0.878 1.00 93.56 93 ARG A C 1
ATOM 703 O O . ARG A 1 93 ? 4.911 -3.383 1.973 1.00 93.56 93 ARG A O 1
ATOM 710 N N . GLN A 1 94 ? 3.148 -4.028 0.734 1.00 92.31 94 GLN A N 1
ATOM 711 C CA . GLN A 1 94 ? 2.378 -4.609 1.831 1.00 92.31 94 GLN A CA 1
ATOM 712 C C . GLN A 1 94 ? 2.604 -6.123 1.877 1.00 92.31 94 GLN A C 1
ATOM 714 O O . GLN A 1 94 ? 2.956 -6.738 0.867 1.00 92.31 94 GLN A O 1
ATOM 719 N N . GLU A 1 95 ? 2.401 -6.731 3.043 1.00 89.94 95 GLU A N 1
ATOM 720 C CA . GLU A 1 95 ? 2.457 -8.186 3.192 1.00 89.94 95 GLU A CA 1
ATOM 721 C C . GLU A 1 95 ? 1.446 -8.864 2.248 1.00 89.94 95 GLU A C 1
ATOM 723 O O . GLU A 1 95 ? 0.301 -8.429 2.133 1.00 89.94 95 GLU A O 1
ATOM 728 N N . GLY A 1 96 ? 1.892 -9.879 1.498 1.00 90.81 96 GLY A N 1
ATOM 729 C CA . GLY A 1 96 ? 1.090 -10.533 0.449 1.00 90.81 96 GLY A CA 1
ATOM 730 C C . GLY A 1 96 ? 0.809 -9.677 -0.802 1.00 90.81 96 GLY A C 1
ATOM 731 O O . GLY A 1 96 ? 0.122 -10.130 -1.721 1.00 90.81 96 GLY A O 1
ATOM 732 N N . GLY A 1 97 ? 1.324 -8.446 -0.856 1.00 95.19 97 GLY A N 1
ATOM 733 C CA . GLY A 1 97 ? 1.125 -7.490 -1.944 1.00 95.19 97 GLY A CA 1
ATOM 734 C C . GLY A 1 97 ? 2.212 -7.509 -3.025 1.00 95.19 97 GLY A C 1
ATOM 735 O O . GLY A 1 97 ? 3.000 -8.447 -3.135 1.00 95.19 97 GLY A O 1
ATOM 736 N N . LEU A 1 98 ? 2.243 -6.464 -3.861 1.00 97.19 98 LEU A N 1
ATOM 737 C CA . LEU A 1 98 ? 3.266 -6.315 -4.909 1.00 97.19 98 LEU A CA 1
ATOM 738 C C . LEU A 1 98 ? 4.632 -5.930 -4.324 1.00 97.19 98 LEU A C 1
ATOM 740 O O . LEU A 1 98 ? 4.725 -5.109 -3.408 1.00 97.19 98 LEU A O 1
ATOM 744 N N . SER A 1 99 ? 5.707 -6.441 -4.923 1.00 96.75 99 SER A N 1
ATOM 745 C CA . SER A 1 99 ? 7.073 -6.037 -4.591 1.00 96.75 99 SER A CA 1
ATOM 746 C C . SER A 1 99 ? 7.327 -4.572 -4.963 1.00 96.75 99 SER A C 1
ATOM 748 O O . SER A 1 99 ? 6.808 -4.056 -5.951 1.00 96.75 99 SER A O 1
ATOM 750 N N . GLY A 1 100 ? 8.196 -3.902 -4.201 1.00 96.31 100 GLY A N 1
ATOM 751 C CA . GLY A 1 100 ? 8.718 -2.576 -4.557 1.00 96.31 100 GLY A CA 1
ATOM 752 C C . GLY A 1 100 ? 9.765 -2.590 -5.680 1.00 96.31 100 GLY A C 1
ATOM 753 O O . GLY A 1 100 ? 10.261 -1.526 -6.043 1.00 96.31 100 GLY A O 1
ATOM 754 N N . PHE A 1 101 ? 10.114 -3.773 -6.187 1.00 97.38 101 PHE A N 1
ATOM 755 C CA . PHE A 1 101 ? 11.090 -4.003 -7.251 1.00 97.38 101 PHE A CA 1
ATOM 756 C C . PHE A 1 101 ? 10.505 -4.925 -8.326 1.00 97.38 101 PHE A C 1
ATOM 758 O O . PHE A 1 101 ? 9.403 -5.457 -8.157 1.00 97.38 101 PHE A O 1
ATOM 765 N N . SER A 1 102 ? 11.234 -5.147 -9.421 1.00 95.00 102 SER A N 1
ATOM 766 C CA . SER A 1 102 ? 10.876 -6.224 -10.349 1.00 95.00 102 SER A CA 1
ATOM 767 C C . SER A 1 102 ? 10.994 -7.580 -9.638 1.00 95.00 102 SER A C 1
ATOM 769 O O . SER A 1 102 ? 11.909 -7.786 -8.837 1.00 95.00 102 SER A O 1
ATOM 771 N N . ASN A 1 103 ? 10.015 -8.459 -9.843 1.00 96.31 103 ASN A N 1
ATOM 772 C CA . ASN A 1 103 ? 9.929 -9.760 -9.193 1.00 96.31 103 ASN A CA 1
ATOM 773 C C . ASN A 1 103 ? 9.374 -10.811 -10.157 1.00 96.31 103 ASN A C 1
ATOM 775 O O . ASN A 1 103 ? 8.212 -10.746 -10.556 1.00 96.31 103 ASN A O 1
ATOM 779 N N . ARG A 1 104 ? 10.193 -11.820 -10.458 1.00 94.94 104 ARG A N 1
ATOM 780 C CA . ARG A 1 104 ? 9.867 -12.897 -11.399 1.00 94.94 104 ARG A CA 1
ATOM 781 C C . ARG A 1 104 ? 8.658 -13.729 -10.997 1.00 94.94 104 ARG A C 1
ATOM 783 O O . ARG A 1 104 ? 7.919 -14.194 -11.858 1.00 94.94 104 ARG A O 1
ATOM 790 N N . GLU A 1 105 ? 8.439 -13.902 -9.699 1.00 95.19 105 GLU A N 1
ATOM 791 C CA . GLU A 1 105 ? 7.276 -14.636 -9.188 1.00 95.19 105 GLU A CA 1
ATOM 792 C C . GLU A 1 105 ? 5.979 -13.821 -9.307 1.00 95.19 105 GLU A C 1
ATOM 794 O O . GLU A 1 105 ? 4.884 -14.371 -9.233 1.00 95.19 105 GLU A O 1
ATOM 799 N N . GLU A 1 106 ? 6.084 -12.504 -9.504 1.00 96.06 106 GLU A N 1
ATOM 800 C CA . GLU A 1 106 ? 4.936 -11.603 -9.585 1.00 96.06 106 GLU A CA 1
ATOM 801 C C . GLU A 1 106 ? 4.372 -11.492 -11.007 1.00 96.06 106 GLU A C 1
ATOM 803 O O . GLU A 1 106 ? 3.187 -11.193 -11.169 1.00 96.06 106 GLU A O 1
ATOM 808 N N . SER A 1 107 ? 5.209 -11.666 -12.037 1.00 97.12 107 SER A N 1
ATOM 809 C CA . SER A 1 107 ? 4.838 -11.350 -13.417 1.00 97.12 107 SER A CA 1
ATOM 810 C C . SER A 1 107 ? 5.785 -11.963 -14.457 1.00 97.12 107 SER A C 1
ATOM 812 O O . SER A 1 107 ? 7.000 -11.885 -14.283 1.00 97.12 107 SER A O 1
ATOM 814 N N . PRO A 1 108 ? 5.273 -12.453 -15.606 1.00 96.62 108 PRO A N 1
ATOM 815 C CA . PRO A 1 108 ? 6.117 -12.879 -16.728 1.00 96.62 108 PRO A CA 1
ATOM 816 C C . PRO A 1 108 ? 6.881 -11.718 -17.388 1.00 96.62 108 PRO A C 1
ATOM 818 O O . PRO A 1 108 ? 7.837 -11.956 -18.122 1.00 96.62 108 PRO A O 1
ATOM 821 N N . TYR A 1 109 ? 6.474 -10.470 -17.139 1.00 97.50 109 TYR A N 1
ATOM 822 C CA . TYR A 1 109 ? 7.158 -9.269 -17.627 1.00 97.50 109 TYR A CA 1
ATOM 823 C C . TYR A 1 109 ? 8.401 -8.908 -16.795 1.00 97.50 109 TYR A C 1
ATOM 825 O O . TYR A 1 109 ? 9.215 -8.098 -17.239 1.00 97.50 109 TYR A O 1
ATOM 833 N N . ASP A 1 110 ? 8.567 -9.525 -15.620 1.00 97.12 110 ASP A N 1
ATOM 834 C CA . ASP A 1 110 ? 9.700 -9.328 -14.719 1.00 97.12 110 ASP A CA 1
ATOM 835 C C . ASP A 1 110 ? 10.646 -10.527 -14.888 1.00 97.12 110 ASP A C 1
ATOM 837 O O . ASP A 1 110 ? 10.539 -11.531 -14.193 1.00 97.12 110 ASP A O 1
ATOM 841 N N . LEU A 1 111 ? 11.578 -10.471 -15.840 1.00 92.38 111 LEU A N 1
ATOM 842 C CA . LEU A 1 111 ? 12.420 -11.638 -16.159 1.00 92.38 111 LEU A CA 1
ATOM 843 C C . LEU A 1 111 ? 13.281 -12.113 -14.976 1.00 92.38 111 LEU A C 1
ATOM 845 O O . LEU A 1 111 ? 13.572 -13.307 -14.858 1.00 92.38 111 LEU A O 1
ATOM 849 N N . PHE A 1 112 ? 13.660 -11.182 -14.098 1.00 91.75 112 PHE A N 1
ATOM 850 C CA . PHE A 1 112 ? 14.486 -11.413 -12.918 1.00 91.75 112 PHE A CA 1
ATOM 851 C C . PHE A 1 112 ? 13.944 -10.639 -11.724 1.00 91.75 112 PHE A C 1
ATOM 853 O O . PHE A 1 112 ? 13.354 -9.572 -11.876 1.00 91.75 112 PHE A O 1
ATOM 860 N N . THR A 1 113 ? 14.203 -11.161 -10.528 1.00 93.75 113 THR A N 1
ATOM 861 C CA . THR A 1 113 ? 13.988 -10.418 -9.287 1.00 93.75 113 THR A CA 1
ATOM 862 C C . THR A 1 113 ? 15.216 -9.563 -9.008 1.00 93.75 113 THR A C 1
ATOM 864 O O . THR A 1 113 ? 16.323 -10.087 -8.878 1.00 93.75 113 THR A O 1
ATOM 867 N N . THR A 1 114 ? 15.033 -8.247 -8.933 1.00 89.38 114 THR A N 1
ATOM 868 C CA . THR A 1 114 ? 16.135 -7.285 -8.791 1.00 89.38 114 THR A CA 1
ATOM 869 C C . THR A 1 114 ? 16.087 -6.556 -7.451 1.00 89.38 114 THR A C 1
ATOM 871 O O . THR A 1 114 ? 15.062 -6.514 -6.773 1.00 89.38 114 THR A O 1
ATOM 874 N N . GLY A 1 115 ? 17.214 -5.953 -7.077 1.00 88.12 115 GLY A N 1
ATOM 875 C CA . GLY A 1 115 ? 17.332 -5.098 -5.892 1.00 88.12 115 GLY A CA 1
ATOM 876 C C . GLY A 1 115 ? 18.731 -4.502 -5.755 1.00 88.12 115 GLY A C 1
ATOM 877 O O . GLY A 1 115 ? 18.882 -3.343 -5.388 1.00 88.12 115 GLY A O 1
ATOM 878 N N . HIS A 1 116 ? 19.759 -5.262 -6.136 1.00 92.62 116 HIS A N 1
ATOM 879 C CA . HIS A 1 116 ? 21.135 -4.774 -6.223 1.00 92.62 116 HIS A CA 1
ATOM 880 C C . HIS A 1 116 ? 21.385 -4.022 -7.541 1.00 92.62 116 HIS A C 1
ATOM 882 O O . HIS A 1 116 ? 20.842 -4.385 -8.588 1.00 92.62 116 HIS A O 1
ATOM 888 N N . ALA A 1 117 ? 22.216 -2.979 -7.481 1.00 91.50 117 ALA A N 1
ATOM 889 C CA . ALA A 1 117 ? 22.600 -2.164 -8.633 1.00 91.50 117 ALA A CA 1
ATOM 890 C C . ALA A 1 117 ? 23.714 -2.814 -9.470 1.00 91.50 117 ALA A C 1
ATOM 892 O O . ALA A 1 117 ? 24.522 -3.582 -8.949 1.00 91.50 117 ALA A O 1
ATOM 893 N N . GLY A 1 118 ? 23.778 -2.459 -10.754 1.00 92.25 118 GLY A N 1
ATOM 894 C CA . GLY A 1 118 ? 24.827 -2.863 -11.695 1.00 92.25 118 GLY A CA 1
ATOM 895 C C . GLY A 1 118 ? 24.655 -4.255 -12.312 1.00 92.25 118 GLY A C 1
ATOM 896 O O . GLY A 1 118 ? 25.566 -4.740 -12.978 1.00 92.25 118 GLY A O 1
ATOM 897 N N . THR A 1 119 ? 23.510 -4.907 -12.102 1.00 94.38 119 THR A N 1
ATOM 898 C CA . THR A 1 119 ? 23.269 -6.306 -12.499 1.00 94.38 119 THR A CA 1
ATOM 899 C C . THR A 1 119 ? 22.512 -6.437 -13.820 1.00 94.38 119 THR A C 1
ATOM 901 O O . THR A 1 119 ? 22.643 -7.455 -14.508 1.00 94.38 119 THR A O 1
ATOM 904 N N . ALA A 1 120 ? 21.741 -5.418 -14.220 1.00 95.44 120 ALA A N 1
ATOM 905 C CA . ALA A 1 120 ? 20.861 -5.518 -15.384 1.00 95.44 120 ALA A CA 1
ATOM 906 C C . ALA A 1 120 ? 21.622 -5.703 -16.694 1.00 95.44 120 ALA A C 1
ATOM 908 O O . ALA A 1 120 ? 21.173 -6.455 -17.554 1.00 95.44 120 ALA A O 1
ATOM 909 N N . LEU A 1 121 ? 22.773 -5.042 -16.848 1.00 95.94 121 LEU A N 1
ATOM 910 C CA . LEU A 1 121 ? 23.510 -5.080 -18.105 1.00 95.94 121 LEU A CA 1
ATOM 911 C C . LEU A 1 121 ? 24.112 -6.462 -18.378 1.00 95.94 121 LEU A C 1
ATOM 913 O O . LEU A 1 121 ? 23.928 -6.998 -19.467 1.00 95.94 121 LEU A O 1
ATOM 917 N N . SER A 1 122 ? 24.768 -7.058 -17.378 1.00 96.19 122 SER A N 1
ATOM 918 C CA . SER A 1 122 ? 25.309 -8.421 -17.476 1.00 96.19 122 SER A CA 1
ATOM 919 C C . SER A 1 122 ? 24.197 -9.434 -17.770 1.00 96.19 122 SER A C 1
ATOM 921 O O . SER A 1 122 ? 24.297 -10.252 -18.686 1.00 96.19 122 SER A O 1
ATOM 923 N N . THR A 1 123 ? 23.071 -9.292 -17.070 1.00 96.19 123 THR A N 1
ATOM 924 C CA . THR A 1 123 ? 21.881 -10.128 -17.259 1.00 96.19 123 THR A CA 1
ATOM 925 C C . THR A 1 123 ? 21.319 -10.021 -18.681 1.00 96.19 123 THR A C 1
ATOM 927 O O . THR A 1 123 ? 21.079 -11.030 -19.345 1.00 96.19 123 THR A O 1
ATOM 930 N N . ALA A 1 124 ? 21.142 -8.797 -19.179 1.00 97.25 124 ALA A N 1
ATOM 931 C CA . ALA A 1 124 ? 20.647 -8.530 -20.522 1.00 97.25 124 ALA A CA 1
ATOM 932 C C . ALA A 1 124 ? 21.618 -9.023 -21.608 1.00 97.25 124 ALA A C 1
ATOM 934 O O . ALA A 1 124 ? 21.187 -9.584 -22.613 1.00 97.25 124 ALA A O 1
ATOM 935 N N . LEU A 1 125 ? 22.929 -8.886 -21.402 1.00 97.69 125 LEU A N 1
ATOM 936 C CA . LEU A 1 125 ? 23.922 -9.422 -22.330 1.00 97.69 125 LEU A CA 1
ATOM 937 C C . LEU A 1 125 ? 23.841 -10.953 -22.419 1.00 97.69 125 LEU A C 1
ATOM 939 O O . LEU A 1 125 ? 23.855 -11.507 -23.520 1.00 97.69 125 LEU A O 1
ATOM 943 N N . GLY A 1 126 ? 23.688 -11.634 -21.279 1.00 97.25 126 GLY A N 1
ATOM 944 C CA . GLY A 1 126 ? 23.473 -13.081 -21.228 1.00 97.25 126 GLY A CA 1
ATOM 945 C C . GLY A 1 126 ? 22.222 -13.519 -21.996 1.00 97.25 126 GLY A C 1
ATOM 946 O O . GLY A 1 126 ? 22.288 -14.466 -22.783 1.00 97.25 126 GLY A O 1
ATOM 947 N N . LEU A 1 127 ? 21.109 -12.794 -21.841 1.00 97.06 127 LEU A N 1
ATOM 948 C CA . LEU A 1 127 ? 19.886 -13.031 -22.616 1.00 97.06 127 LEU A CA 1
ATOM 949 C C . LEU A 1 127 ? 20.109 -12.835 -24.121 1.00 97.06 127 LEU A C 1
ATOM 951 O O . LEU A 1 127 ? 19.713 -13.694 -24.905 1.00 97.06 127 LEU A O 1
ATOM 955 N N . ALA A 1 128 ? 20.783 -11.759 -24.534 1.00 97.06 128 ALA A N 1
ATOM 956 C CA . ALA A 1 128 ? 21.073 -11.495 -25.944 1.00 97.06 128 ALA A CA 1
ATOM 957 C C . ALA A 1 128 ? 21.973 -12.584 -26.568 1.00 97.06 128 ALA A C 1
ATOM 959 O O . ALA A 1 128 ? 21.760 -13.008 -27.706 1.00 97.06 128 ALA A O 1
ATOM 960 N N . CYS A 1 129 ? 22.957 -13.086 -25.815 1.00 97.25 129 CYS A N 1
ATOM 961 C CA . CYS A 1 129 ? 23.757 -14.246 -26.210 1.00 97.25 129 CYS A CA 1
ATOM 962 C C . CYS A 1 129 ? 22.899 -15.516 -26.331 1.00 97.25 129 CYS A C 1
ATOM 964 O O . CYS A 1 129 ? 23.012 -16.238 -27.323 1.00 97.25 129 CYS A O 1
ATOM 966 N N . GLY A 1 130 ? 22.027 -15.775 -25.353 1.00 96.38 130 GLY A N 1
ATOM 967 C CA . GLY A 1 130 ? 21.121 -16.924 -25.348 1.00 96.38 130 GLY A CA 1
ATOM 968 C C . GLY A 1 130 ? 20.149 -16.922 -26.529 1.00 96.38 130 GLY A C 1
ATOM 969 O O . GLY A 1 130 ? 19.988 -17.950 -27.187 1.00 96.38 130 GLY A O 1
ATOM 970 N N . GLU A 1 131 ? 19.567 -15.767 -26.859 1.00 95.00 131 GLU A N 1
ATOM 971 C CA . GLU A 1 131 ? 18.706 -15.596 -28.036 1.00 95.00 131 GLU A CA 1
ATOM 972 C C . GLU A 1 131 ? 19.438 -15.958 -29.325 1.00 95.00 131 GLU A C 1
ATOM 974 O O . GLU A 1 131 ? 18.919 -16.720 -30.143 1.00 95.00 131 GLU A O 1
ATOM 979 N N . LYS A 1 132 ? 20.688 -15.502 -29.476 1.00 93.31 132 LYS A N 1
ATOM 980 C CA . LYS A 1 132 ? 21.499 -15.842 -30.647 1.00 93.31 132 LYS A CA 1
ATOM 981 C C . LYS A 1 132 ? 21.741 -17.348 -30.763 1.00 93.31 132 LYS A C 1
ATOM 983 O O . LYS A 1 132 ? 21.638 -17.883 -31.865 1.00 93.31 132 LYS A O 1
ATOM 988 N N . VAL A 1 133 ? 22.044 -18.024 -29.653 1.00 96.19 133 VAL A N 1
ATOM 989 C CA . VAL A 1 133 ? 22.250 -19.486 -29.622 1.00 96.19 133 VAL A CA 1
ATOM 990 C C . VAL A 1 133 ? 20.969 -20.235 -29.996 1.00 96.19 133 VAL A C 1
ATOM 992 O O . VAL A 1 133 ? 21.027 -21.242 -30.694 1.00 96.19 133 VAL A O 1
ATOM 995 N N . ARG A 1 134 ? 19.808 -19.729 -29.572 1.00 95.56 134 ARG A N 1
ATOM 996 C CA . ARG A 1 134 ? 18.493 -20.325 -29.857 1.00 95.56 134 ARG A CA 1
ATOM 997 C C . ARG A 1 134 ? 17.967 -20.014 -31.263 1.00 95.56 134 ARG A C 1
ATOM 999 O O . ARG A 1 134 ? 16.926 -20.546 -31.634 1.00 95.56 134 ARG A O 1
ATOM 1006 N N . GLY A 1 135 ? 18.644 -19.152 -32.026 1.00 93.50 135 GLY A N 1
ATOM 1007 C CA . GLY A 1 135 ? 18.136 -18.638 -33.302 1.00 93.50 135 GLY A CA 1
ATOM 1008 C C . GLY A 1 135 ? 16.904 -17.738 -33.144 1.00 93.50 135 GLY A C 1
ATOM 1009 O O . GLY A 1 135 ? 16.124 -17.602 -34.083 1.00 93.50 135 GLY A O 1
ATOM 1010 N N . GLY A 1 136 ? 16.707 -17.164 -31.954 1.00 92.06 136 GLY A N 1
ATOM 1011 C CA . GLY A 1 136 ? 15.598 -16.272 -31.648 1.00 92.06 136 GLY A CA 1
ATOM 1012 C C . GLY A 1 136 ? 15.803 -14.864 -32.205 1.00 92.06 136 GLY A C 1
ATOM 1013 O O . GLY A 1 136 ? 16.901 -14.469 -32.603 1.00 92.06 136 GLY A O 1
ATOM 1014 N N . THR A 1 137 ? 14.713 -14.103 -32.245 1.00 91.56 137 THR A N 1
ATOM 1015 C CA . THR A 1 137 ? 14.685 -12.723 -32.755 1.00 91.56 137 THR A CA 1
ATOM 1016 C C . THR A 1 137 ? 14.219 -11.726 -31.696 1.00 91.56 137 THR A C 1
ATOM 1018 O O . THR A 1 137 ? 13.887 -10.587 -32.036 1.00 91.56 137 THR A O 1
ATOM 1021 N N . ALA A 1 138 ? 14.125 -12.146 -30.429 1.00 95.19 138 ALA A N 1
ATOM 1022 C CA . ALA A 1 138 ? 13.711 -11.259 -29.354 1.00 95.19 138 ALA A CA 1
ATOM 1023 C C . ALA A 1 138 ? 14.726 -10.126 -29.185 1.00 95.19 138 ALA A C 1
ATOM 1025 O O . ALA A 1 138 ? 15.943 -10.329 -29.216 1.00 95.19 138 ALA A O 1
ATOM 1026 N N . ARG A 1 139 ? 14.222 -8.906 -28.999 1.00 96.19 139 ARG A N 1
ATOM 1027 C CA . ARG A 1 139 ? 15.081 -7.755 -28.702 1.00 96.19 139 ARG A CA 1
ATOM 1028 C C . ARG A 1 139 ? 15.381 -7.718 -27.214 1.00 96.19 139 ARG A C 1
ATOM 1030 O O . ARG A 1 139 ? 14.507 -8.025 -26.415 1.00 96.19 139 ARG A O 1
ATOM 1037 N N . THR A 1 140 ? 16.595 -7.320 -26.843 1.00 97.69 140 THR A N 1
ATOM 1038 C CA . THR A 1 140 ? 16.995 -7.233 -25.435 1.00 97.69 140 THR A CA 1
ATOM 1039 C C . THR A 1 140 ? 17.409 -5.811 -25.069 1.00 97.69 140 THR A C 1
ATOM 1041 O O . THR A 1 140 ? 18.236 -5.199 -25.752 1.00 97.69 140 THR A O 1
ATOM 1044 N N . VAL A 1 141 ? 16.814 -5.291 -23.994 1.00 98.44 141 VAL A N 1
ATOM 1045 C CA . VAL A 1 141 ? 17.002 -3.929 -23.492 1.00 98.44 141 VAL A CA 1
ATOM 1046 C C . VAL A 1 141 ? 17.361 -3.963 -22.008 1.00 98.44 141 VAL A C 1
ATOM 1048 O O . VAL A 1 141 ? 16.638 -4.546 -21.199 1.00 98.44 141 VAL A O 1
ATOM 1051 N N . ALA A 1 142 ? 18.451 -3.293 -21.641 1.00 98.12 142 ALA A N 1
ATOM 1052 C CA . ALA A 1 142 ? 18.823 -3.021 -20.257 1.00 98.12 142 ALA A CA 1
ATOM 1053 C C . ALA A 1 142 ? 18.576 -1.546 -19.934 1.00 98.12 142 ALA A C 1
ATOM 1055 O O . ALA A 1 142 ? 19.119 -0.675 -20.608 1.00 98.12 142 ALA A O 1
ATOM 1056 N N . VAL A 1 143 ? 17.804 -1.255 -18.890 1.00 98.25 143 VAL A N 1
ATOM 1057 C CA . VAL A 1 143 ? 17.595 0.109 -18.387 1.00 98.25 143 VAL A CA 1
ATOM 1058 C C . VAL A 1 143 ? 18.417 0.296 -17.121 1.00 98.25 143 VAL A C 1
ATOM 1060 O O . VAL A 1 143 ? 18.172 -0.379 -16.121 1.00 98.25 143 VAL A O 1
ATOM 1063 N N . ILE A 1 144 ? 19.373 1.222 -17.145 1.00 97.00 144 ILE A N 1
ATOM 1064 C CA . ILE A 1 144 ? 20.325 1.449 -16.053 1.00 97.00 144 ILE A CA 1
ATOM 1065 C C . ILE A 1 144 ? 20.449 2.939 -15.731 1.00 97.00 144 ILE A C 1
ATOM 1067 O O . ILE A 1 144 ? 20.391 3.779 -16.624 1.00 97.00 144 ILE A O 1
ATOM 1071 N N . GLY A 1 145 ? 20.585 3.279 -14.448 1.00 94.62 145 GLY A N 1
ATOM 1072 C CA . GLY A 1 145 ? 20.809 4.662 -14.014 1.00 94.62 145 GLY A CA 1
ATOM 1073 C C . GLY A 1 145 ? 22.260 5.114 -14.198 1.00 94.62 145 GLY A C 1
ATOM 1074 O O . GLY A 1 145 ? 23.173 4.288 -14.267 1.00 94.62 145 GLY A O 1
ATOM 1075 N N . ASP A 1 146 ? 22.490 6.426 -14.191 1.00 91.38 146 ASP A N 1
ATOM 1076 C CA . ASP A 1 146 ? 23.817 7.052 -14.295 1.00 91.38 146 ASP A CA 1
ATOM 1077 C C . ASP A 1 146 ? 24.791 6.644 -13.186 1.00 91.38 146 ASP A C 1
ATOM 1079 O O . ASP A 1 146 ? 25.983 6.483 -13.445 1.00 91.38 146 ASP A O 1
ATOM 1083 N N . ALA A 1 147 ? 24.300 6.399 -11.972 1.00 89.00 147 ALA A N 1
ATOM 1084 C CA . ALA A 1 147 ? 25.129 5.852 -10.900 1.00 89.00 147 ALA A CA 1
ATOM 1085 C C . ALA A 1 147 ? 25.403 4.343 -11.064 1.00 89.00 147 ALA A C 1
ATOM 1087 O O . ALA A 1 147 ? 26.467 3.860 -10.683 1.00 89.00 147 ALA A O 1
ATOM 1088 N N . GLY A 1 148 ? 24.449 3.593 -11.629 1.00 91.44 148 GLY A N 1
ATOM 1089 C CA . GLY A 1 148 ? 24.530 2.135 -11.759 1.00 91.44 148 GLY A CA 1
ATOM 1090 C C . GLY A 1 148 ? 25.483 1.680 -12.861 1.00 91.44 148 GLY A C 1
ATOM 1091 O O . GLY A 1 148 ? 26.170 0.675 -12.703 1.00 91.44 148 GLY A O 1
ATOM 1092 N N . ILE A 1 149 ? 25.583 2.441 -13.956 1.00 91.88 149 ILE A N 1
ATOM 1093 C CA . ILE A 1 149 ? 26.433 2.089 -15.105 1.00 91.88 149 ILE A CA 1
ATOM 1094 C C . ILE A 1 149 ? 27.934 2.104 -14.774 1.00 91.88 149 ILE A C 1
ATOM 1096 O O . ILE A 1 149 ? 28.718 1.440 -15.444 1.00 91.88 149 ILE A O 1
ATOM 1100 N N . GLY A 1 150 ? 28.333 2.832 -13.725 1.00 88.12 150 GLY A N 1
ATOM 1101 C CA . GLY A 1 150 ? 29.707 2.852 -13.219 1.00 88.12 150 GLY A CA 1
ATOM 1102 C C . GLY A 1 150 ? 30.057 1.697 -12.274 1.00 88.12 150 GLY A C 1
ATOM 1103 O O . GLY A 1 150 ? 31.210 1.594 -11.861 1.00 88.12 150 GLY A O 1
ATOM 1104 N N . ALA A 1 151 ? 29.097 0.843 -11.898 1.00 91.88 151 ALA A N 1
ATOM 1105 C CA . ALA A 1 151 ? 29.374 -0.326 -11.067 1.00 91.88 151 ALA A CA 1
ATOM 1106 C C . ALA A 1 151 ? 30.301 -1.305 -11.805 1.00 91.88 151 ALA A C 1
ATOM 1108 O O . ALA A 1 151 ? 30.148 -1.508 -13.007 1.00 91.88 151 ALA A O 1
ATOM 1109 N N . GLY A 1 152 ? 31.220 -1.961 -11.086 1.00 94.19 152 GLY A N 1
ATOM 1110 C CA . GLY A 1 152 ? 32.218 -2.851 -11.699 1.00 94.19 152 GLY A CA 1
ATOM 1111 C C . GLY A 1 152 ? 31.608 -3.924 -12.609 1.00 94.19 152 GLY A C 1
ATOM 1112 O O . GLY A 1 152 ? 32.052 -4.086 -13.738 1.00 94.19 152 GLY A O 1
ATOM 1113 N N . MET A 1 153 ? 30.522 -4.568 -12.166 1.00 94.69 153 MET A N 1
ATOM 1114 C CA . MET A 1 153 ? 29.796 -5.573 -12.957 1.00 94.69 153 MET A CA 1
ATOM 1115 C C . MET A 1 153 ? 29.140 -4.986 -14.217 1.00 94.69 153 MET A C 1
ATOM 1117 O O . MET A 1 153 ? 29.129 -5.625 -15.268 1.00 94.69 153 MET A O 1
ATOM 1121 N N . ALA A 1 154 ? 28.604 -3.765 -14.134 1.00 95.12 154 ALA A N 1
ATOM 1122 C CA . ALA A 1 154 ? 28.050 -3.084 -15.298 1.00 95.12 154 ALA A CA 1
ATOM 1123 C C . ALA A 1 154 ? 29.164 -2.706 -16.284 1.00 95.12 154 ALA A C 1
ATOM 1125 O O . ALA A 1 154 ? 29.008 -2.890 -17.485 1.00 95.12 154 ALA A O 1
ATOM 1126 N N . PHE A 1 155 ? 30.312 -2.242 -15.790 1.00 92.75 155 PHE A N 1
ATOM 1127 C CA . PHE A 1 155 ? 31.448 -1.889 -16.635 1.00 92.75 155 PHE A CA 1
ATOM 1128 C C . PHE A 1 155 ? 32.073 -3.112 -17.327 1.00 92.75 155 PHE A C 1
ATOM 1130 O O . PHE A 1 155 ? 32.357 -3.063 -18.521 1.00 92.75 155 PHE A O 1
ATOM 1137 N N . GLU A 1 156 ? 32.213 -4.233 -16.616 1.00 96.25 156 GLU A N 1
ATOM 1138 C CA . GLU A 1 156 ? 32.638 -5.515 -17.193 1.00 96.25 156 GLU A CA 1
ATOM 1139 C C . GLU A 1 156 ? 31.686 -5.964 -18.311 1.00 96.25 156 GLU A C 1
ATOM 1141 O O . GLU A 1 156 ? 32.127 -6.336 -19.399 1.00 96.25 156 GLU A O 1
ATOM 1146 N N . ALA A 1 157 ? 30.375 -5.857 -18.083 1.00 97.12 157 ALA A N 1
ATOM 1147 C CA . ALA A 1 157 ? 29.374 -6.197 -19.086 1.00 97.12 157 ALA A CA 1
ATOM 1148 C C . ALA A 1 157 ? 29.387 -5.249 -20.300 1.00 97.12 157 ALA A C 1
ATOM 1150 O O . ALA A 1 157 ? 29.158 -5.717 -21.414 1.00 97.12 157 ALA A O 1
ATOM 1151 N N . LEU A 1 158 ? 29.687 -3.952 -20.126 1.00 96.19 158 LEU A N 1
ATOM 1152 C CA . LEU A 1 158 ? 29.916 -3.036 -21.253 1.00 96.19 158 LEU A CA 1
ATOM 1153 C C . LEU A 1 158 ? 31.104 -3.518 -22.092 1.00 96.19 158 LEU A C 1
ATOM 1155 O O . LEU A 1 158 ? 30.966 -3.709 -23.296 1.00 96.19 158 LEU A O 1
ATOM 1159 N N . ASN A 1 159 ? 32.245 -3.775 -21.453 1.00 96.06 159 ASN A N 1
ATOM 1160 C CA . ASN A 1 159 ? 33.440 -4.246 -22.147 1.00 96.06 159 ASN A CA 1
ATOM 1161 C C . ASN A 1 159 ? 33.173 -5.551 -22.920 1.00 96.06 159 ASN A C 1
ATOM 1163 O O . ASN A 1 159 ? 33.496 -5.659 -24.100 1.00 96.06 159 ASN A O 1
ATOM 1167 N N . MET A 1 160 ? 32.499 -6.511 -22.281 1.00 97.25 160 MET A N 1
ATOM 1168 C CA . MET A 1 160 ? 32.153 -7.786 -22.910 1.00 97.25 160 MET A CA 1
ATOM 1169 C C . MET A 1 160 ? 31.169 -7.619 -24.075 1.00 97.25 160 MET A C 1
ATOM 1171 O O . MET A 1 160 ? 31.308 -8.284 -25.100 1.00 97.25 160 MET A O 1
ATOM 1175 N N . ALA A 1 161 ? 30.179 -6.728 -23.960 1.00 96.88 161 ALA A N 1
ATOM 1176 C CA . ALA A 1 161 ? 29.211 -6.480 -25.027 1.00 96.88 161 ALA A CA 1
ATOM 1177 C C . ALA A 1 161 ? 29.879 -5.995 -26.325 1.00 96.88 161 ALA A C 1
ATOM 1179 O O . ALA A 1 161 ? 29.474 -6.434 -27.406 1.00 96.88 161 ALA A O 1
ATOM 1180 N N . GLY A 1 162 ? 30.918 -5.161 -26.215 1.00 93.75 162 GLY A N 1
ATOM 1181 C CA . GLY A 1 162 ? 31.740 -4.714 -27.341 1.00 93.75 162 GLY A CA 1
ATOM 1182 C C . GLY A 1 162 ? 32.488 -5.841 -28.051 1.00 93.75 162 GLY A C 1
ATOM 1183 O O . GLY A 1 162 ? 32.628 -5.821 -29.276 1.00 93.75 162 GLY A O 1
ATOM 1184 N N . GLU A 1 163 ? 32.923 -6.853 -27.300 1.00 95.50 163 GLU A N 1
ATOM 1185 C CA . GLU A 1 163 ? 33.589 -8.039 -27.840 1.00 95.50 163 GLU A CA 1
ATOM 1186 C C . GLU A 1 163 ? 32.595 -8.969 -28.550 1.00 95.50 163 GLU A C 1
ATOM 1188 O O . GLU A 1 163 ? 32.795 -9.340 -29.709 1.00 95.50 163 GLU A O 1
ATOM 1193 N N . VAL A 1 164 ? 31.488 -9.327 -27.886 1.00 95.75 164 VAL A N 1
ATOM 1194 C CA . VAL A 1 164 ? 30.538 -10.318 -28.427 1.00 95.75 164 VAL A CA 1
ATOM 1195 C C . VAL A 1 164 ? 29.575 -9.756 -29.472 1.00 95.75 164 VAL A C 1
ATOM 1197 O O . VAL A 1 164 ? 28.946 -10.536 -30.198 1.00 95.75 164 VAL A O 1
ATOM 1200 N N . LYS A 1 165 ? 29.430 -8.425 -29.531 1.00 93.12 165 LYS A N 1
ATOM 1201 C CA . LYS A 1 165 ? 28.647 -7.666 -30.520 1.00 93.12 165 LYS A CA 1
ATOM 1202 C C . LYS A 1 165 ? 27.231 -8.206 -30.731 1.00 93.12 165 LYS A C 1
ATOM 1204 O O . LYS A 1 165 ? 26.785 -8.411 -31.860 1.00 93.12 165 LYS A O 1
ATOM 1209 N N . ARG A 1 166 ? 26.525 -8.496 -29.634 1.00 94.44 166 ARG A N 1
ATOM 1210 C CA . ARG A 1 166 ? 25.120 -8.938 -29.680 1.00 94.44 166 ARG A CA 1
ATOM 1211 C C . ARG A 1 166 ? 24.173 -7.752 -29.794 1.00 94.44 166 ARG A C 1
ATOM 1213 O O . ARG A 1 166 ? 24.517 -6.640 -29.404 1.00 94.44 166 ARG A O 1
ATOM 1220 N N . ASP A 1 167 ? 22.967 -8.018 -30.286 1.00 92.81 167 ASP A N 1
ATOM 1221 C CA . ASP A 1 167 ? 21.890 -7.032 -30.368 1.00 92.81 167 ASP A CA 1
ATOM 1222 C C . ASP A 1 167 ? 21.368 -6.697 -28.960 1.00 92.81 167 ASP A C 1
ATOM 1224 O O . ASP A 1 167 ? 20.365 -7.240 -28.495 1.00 92.81 167 ASP A O 1
ATOM 1228 N N . LEU A 1 168 ? 22.050 -5.770 -28.291 1.00 97.38 168 LEU A N 1
ATOM 1229 C CA . LEU A 1 168 ? 21.730 -5.277 -26.955 1.00 97.38 168 LEU A CA 1
ATOM 1230 C C . LEU A 1 168 ? 21.527 -3.762 -27.002 1.00 97.38 168 LEU A C 1
ATOM 1232 O O . LEU A 1 168 ? 22.417 -3.030 -27.428 1.00 97.38 168 LEU A O 1
ATOM 1236 N N . LEU A 1 169 ? 20.363 -3.284 -26.555 1.00 98.19 169 LEU A N 1
ATOM 1237 C CA . LEU A 1 169 ? 20.156 -1.861 -26.286 1.00 98.19 169 LEU A CA 1
ATOM 1238 C C . LEU A 1 169 ? 20.366 -1.574 -24.796 1.00 98.19 169 LEU A C 1
ATOM 1240 O O . LEU A 1 169 ? 19.719 -2.172 -23.941 1.00 98.19 169 LEU A O 1
ATOM 1244 N N . VAL A 1 170 ? 21.218 -0.606 -24.494 1.00 98.25 170 VAL A N 1
ATOM 1245 C CA . VAL A 1 170 ? 21.412 -0.050 -23.157 1.00 98.25 170 VAL A CA 1
ATOM 1246 C C . VAL A 1 170 ? 20.750 1.311 -23.113 1.00 98.25 170 VAL A C 1
ATOM 1248 O O . VAL A 1 170 ? 21.133 2.221 -23.836 1.00 98.25 170 VAL A O 1
ATOM 1251 N N . VAL A 1 171 ? 19.748 1.462 -22.263 1.00 98.44 171 VAL A N 1
ATOM 1252 C CA . VAL A 1 171 ? 19.101 2.741 -21.997 1.00 98.44 171 VAL A CA 1
ATOM 1253 C C . VAL A 1 171 ? 19.689 3.298 -20.711 1.00 98.44 171 VAL A C 1
ATOM 1255 O O . VAL A 1 171 ? 19.402 2.808 -19.617 1.00 98.44 171 VAL A O 1
ATOM 1258 N N . LEU A 1 172 ? 20.523 4.324 -20.854 1.00 97.06 172 LEU A N 1
ATOM 1259 C CA . LEU A 1 172 ? 21.079 5.081 -19.743 1.00 97.06 172 LEU A CA 1
ATOM 1260 C C . LEU A 1 172 ? 20.066 6.145 -19.317 1.00 97.06 172 LEU A C 1
ATOM 1262 O O . LEU A 1 172 ? 19.862 7.124 -20.028 1.00 97.06 172 LEU A O 1
ATOM 1266 N N . ASN A 1 173 ? 19.447 5.951 -18.157 1.00 97.38 173 ASN A N 1
ATOM 1267 C CA . ASN A 1 173 ? 18.564 6.920 -17.523 1.00 97.38 173 ASN A CA 1
ATOM 1268 C C . ASN A 1 173 ? 19.386 7.872 -16.632 1.00 97.38 173 ASN A C 1
ATOM 1270 O O . ASN A 1 173 ? 19.597 7.582 -15.454 1.00 97.38 173 ASN A O 1
ATOM 1274 N N . ASP A 1 174 ? 19.872 8.977 -17.203 1.00 95.19 174 ASP A N 1
ATOM 1275 C CA . ASP A 1 174 ? 20.651 10.006 -16.501 1.00 95.19 174 ASP A CA 1
ATOM 1276 C C . ASP A 1 174 ? 19.732 11.057 -15.874 1.00 95.19 174 ASP A C 1
ATOM 1278 O O . ASP A 1 174 ? 19.222 11.951 -16.551 1.00 95.19 174 ASP A O 1
ATOM 1282 N N . ASN A 1 175 ? 19.561 10.975 -14.555 1.00 92.50 175 ASN A N 1
ATOM 1283 C CA . ASN A 1 175 ? 18.886 12.007 -13.763 1.00 92.50 175 ASN A CA 1
ATOM 1284 C C . ASN A 1 175 ? 19.826 12.733 -12.795 1.00 92.50 175 ASN A C 1
ATOM 1286 O O . ASN A 1 175 ? 19.360 13.531 -11.978 1.00 92.50 175 ASN A O 1
ATOM 1290 N N . ARG A 1 176 ? 21.143 12.498 -12.913 1.00 91.31 176 ARG A N 1
ATOM 1291 C CA . ARG A 1 176 ? 22.206 13.064 -12.065 1.00 91.31 176 ARG A CA 1
ATOM 1292 C C . ARG A 1 176 ? 22.161 12.605 -10.605 1.00 91.31 176 ARG A C 1
ATOM 1294 O O . ARG A 1 176 ? 22.825 13.215 -9.761 1.00 91.31 176 ARG A O 1
ATOM 1301 N N . MET A 1 177 ? 21.377 11.574 -10.288 1.00 87.94 177 MET A N 1
ATOM 1302 C CA . MET A 1 177 ? 21.129 11.117 -8.924 1.00 87.94 177 MET A CA 1
ATOM 1303 C C . MET A 1 177 ? 21.261 9.594 -8.795 1.00 87.94 177 MET A C 1
ATOM 1305 O O . MET A 1 177 ? 20.646 8.813 -9.514 1.00 87.94 177 MET A O 1
ATOM 1309 N N . SER A 1 178 ? 21.957 9.169 -7.744 1.00 87.62 178 SER A N 1
ATOM 1310 C CA . SER A 1 178 ? 21.774 7.856 -7.128 1.00 87.62 178 SER A CA 1
ATOM 1311 C C . SER A 1 178 ? 20.610 7.959 -6.131 1.00 87.62 178 SER A C 1
ATOM 1313 O O . SER A 1 178 ? 19.505 8.367 -6.495 1.00 87.62 178 SER A O 1
ATOM 1315 N N . ILE A 1 179 ? 20.834 7.680 -4.844 1.00 83.44 179 ILE A N 1
ATOM 1316 C CA . ILE A 1 179 ? 19.985 8.187 -3.754 1.00 83.44 179 ILE A CA 1
ATOM 1317 C C . ILE A 1 179 ? 20.246 9.690 -3.578 1.00 83.44 179 ILE A C 1
ATOM 1319 O O . ILE A 1 179 ? 19.326 10.494 -3.728 1.00 83.44 179 ILE A O 1
ATOM 1323 N N . ALA A 1 180 ? 21.512 10.038 -3.337 1.00 87.31 180 ALA A N 1
ATOM 1324 C CA . ALA A 1 180 ? 22.076 11.389 -3.337 1.00 87.31 180 ALA A CA 1
ATOM 1325 C C . ALA A 1 180 ? 22.629 11.751 -4.738 1.00 87.31 180 ALA A C 1
ATOM 1327 O O . ALA A 1 180 ? 22.622 10.879 -5.614 1.00 87.31 180 ALA A O 1
ATOM 1328 N N . PRO A 1 181 ? 23.103 12.990 -4.982 1.00 88.44 181 PRO A N 1
ATOM 1329 C CA . PRO A 1 181 ? 23.723 13.347 -6.257 1.00 88.44 181 PRO A CA 1
ATOM 1330 C C . PRO A 1 181 ? 24.809 12.349 -6.669 1.00 88.44 181 PRO A C 1
ATOM 1332 O O . PRO A 1 181 ? 25.644 11.956 -5.848 1.00 88.44 181 PRO A O 1
ATOM 1335 N N . SER A 1 182 ? 24.775 11.920 -7.930 1.00 85.75 182 SER A N 1
ATOM 1336 C CA . SER A 1 182 ? 25.739 10.956 -8.462 1.00 85.75 182 SER A CA 1
ATOM 1337 C C . SER A 1 182 ? 27.154 11.544 -8.445 1.00 85.75 182 SER A C 1
ATOM 1339 O O . SER A 1 182 ? 27.351 12.739 -8.670 1.00 85.75 182 SER A O 1
ATOM 1341 N N . ASN A 1 183 ? 28.159 10.704 -8.197 1.00 84.94 183 ASN A N 1
ATOM 1342 C CA . ASN A 1 183 ? 29.566 11.102 -8.153 1.00 84.94 183 ASN A CA 1
ATOM 1343 C C . ASN A 1 183 ? 30.446 10.167 -9.007 1.00 84.94 183 ASN A C 1
ATOM 1345 O O . ASN A 1 183 ? 29.990 9.142 -9.508 1.00 84.94 183 ASN A O 1
ATOM 1349 N N . GLY A 1 184 ? 31.711 10.548 -9.209 1.00 83.56 184 GLY A N 1
ATOM 1350 C CA . GLY A 1 184 ? 32.688 9.766 -9.973 1.00 83.56 184 GLY A CA 1
ATOM 1351 C C . GLY A 1 184 ? 32.969 10.292 -11.387 1.00 83.56 184 GLY A C 1
ATOM 1352 O O . GLY A 1 184 ? 32.290 11.177 -11.912 1.00 83.56 184 GLY A O 1
ATOM 1353 N N . ALA A 1 185 ? 34.013 9.742 -12.014 1.00 84.69 185 ALA A N 1
ATOM 1354 C CA . ALA A 1 185 ? 34.521 10.219 -13.303 1.00 84.69 185 ALA A CA 1
ATOM 1355 C C . ALA A 1 185 ? 33.506 10.063 -14.453 1.00 84.69 185 ALA A C 1
ATOM 1357 O O . ALA A 1 185 ? 33.417 10.942 -15.313 1.00 84.69 185 ALA A O 1
ATOM 1358 N N . MET A 1 186 ? 32.703 8.992 -14.432 1.00 83.62 186 MET A N 1
ATOM 1359 C CA . MET A 1 186 ? 31.637 8.735 -15.413 1.00 83.62 186 MET A CA 1
ATOM 1360 C C . MET A 1 186 ? 30.543 9.808 -15.376 1.00 83.62 186 MET A C 1
ATOM 1362 O O . MET A 1 186 ? 30.129 10.310 -16.416 1.00 83.62 186 MET A O 1
ATOM 1366 N N . VAL A 1 187 ? 30.138 10.252 -14.185 1.00 82.06 187 VAL A N 1
ATOM 1367 C CA . VAL A 1 187 ? 29.145 11.328 -14.024 1.00 82.06 187 VAL A CA 1
ATOM 1368 C C . VAL A 1 187 ? 29.686 12.657 -14.558 1.00 82.06 187 VAL A C 1
ATOM 1370 O O . VAL A 1 187 ? 28.973 13.414 -15.226 1.00 82.06 187 VAL A O 1
ATOM 1373 N N . GLY A 1 188 ? 30.973 12.936 -14.320 1.00 80.06 188 GLY A N 1
ATOM 1374 C CA . GLY A 1 188 ? 31.663 14.079 -14.919 1.00 80.06 188 GLY A CA 1
ATOM 1375 C C . GLY A 1 188 ? 31.707 14.000 -16.449 1.00 80.06 188 GLY A C 1
ATOM 1376 O O . GLY A 1 188 ? 31.520 15.013 -17.126 1.00 80.06 188 GLY A O 1
ATOM 1377 N N . TYR A 1 189 ? 31.897 12.800 -17.004 1.00 84.06 189 TYR A N 1
ATOM 1378 C CA . TYR A 1 189 ? 31.828 12.546 -18.442 1.00 84.06 189 TYR A CA 1
ATOM 1379 C C . TYR A 1 189 ? 30.426 12.805 -19.012 1.00 84.06 189 TYR A C 1
ATOM 1381 O O . TYR A 1 189 ? 30.303 13.605 -19.941 1.00 84.06 189 TYR A O 1
ATOM 1389 N N . PHE A 1 190 ? 29.367 12.255 -18.408 1.00 85.12 190 PHE A N 1
ATOM 1390 C CA . PHE A 1 190 ? 27.981 12.519 -18.825 1.00 85.12 190 PHE A CA 1
ATOM 1391 C C . PHE A 1 190 ? 27.621 14.000 -18.728 1.00 85.12 190 PHE A C 1
ATOM 1393 O O . PHE A 1 190 ? 26.994 14.553 -19.629 1.00 85.12 190 PHE A O 1
ATOM 1400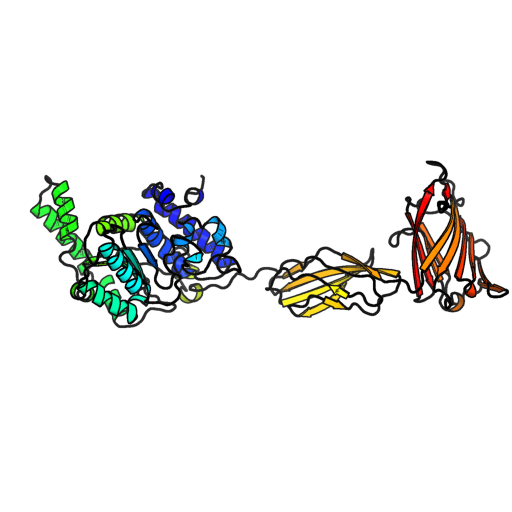 N N . THR A 1 191 ? 28.096 14.686 -17.686 1.00 82.19 191 THR A N 1
ATOM 1401 C CA . THR A 1 191 ? 27.892 16.129 -17.537 1.00 82.19 191 THR A CA 1
ATOM 1402 C C . THR A 1 191 ? 28.464 16.912 -18.715 1.00 82.19 191 THR A C 1
ATOM 1404 O O . THR A 1 191 ? 27.761 17.770 -19.244 1.00 82.19 191 THR A O 1
ATOM 1407 N N . ARG A 1 192 ? 29.677 16.581 -19.181 1.00 79.88 192 ARG A N 1
ATOM 1408 C CA . ARG A 1 192 ? 30.264 17.200 -20.382 1.00 79.88 192 ARG A CA 1
ATOM 1409 C C . ARG A 1 192 ? 29.461 16.890 -21.643 1.00 79.88 192 ARG A C 1
ATOM 1411 O O . ARG A 1 192 ? 29.286 17.780 -22.466 1.00 79.88 192 ARG A O 1
ATOM 1418 N N . LEU A 1 193 ? 28.953 15.664 -21.790 1.00 77.75 193 LEU A N 1
ATOM 1419 C CA . LEU A 1 193 ? 28.118 15.292 -22.938 1.00 77.75 193 LEU A CA 1
ATOM 1420 C C . LEU A 1 193 ? 26.826 16.118 -23.009 1.00 77.75 193 LEU A C 1
ATOM 1422 O O . LEU A 1 193 ? 26.437 16.544 -24.092 1.00 77.75 193 LEU A O 1
ATOM 1426 N N . ARG A 1 194 ? 26.192 16.405 -21.865 1.00 77.25 194 ARG A N 1
ATOM 1427 C CA . ARG A 1 194 ? 24.969 17.226 -21.809 1.00 77.25 194 ARG A CA 1
ATOM 1428 C C . ARG A 1 194 ? 25.208 18.710 -22.082 1.00 77.25 194 ARG A C 1
ATOM 1430 O O . ARG A 1 194 ? 24.322 19.375 -22.607 1.00 77.25 194 ARG A O 1
ATOM 1437 N N . THR A 1 195 ? 26.348 19.252 -21.653 1.00 72.06 195 THR A N 1
ATOM 1438 C CA . THR A 1 195 ? 26.619 20.698 -21.715 1.00 72.06 195 THR A CA 1
ATOM 1439 C C . THR A 1 195 ? 27.345 21.130 -22.985 1.00 72.06 195 THR A C 1
ATOM 1441 O O . THR A 1 195 ? 27.448 22.331 -23.224 1.00 72.06 195 THR A O 1
ATOM 1444 N N . ASN A 1 196 ? 27.839 20.194 -23.804 1.00 66.00 196 ASN A N 1
ATOM 1445 C CA . ASN A 1 196 ? 28.621 20.513 -24.994 1.00 66.00 196 ASN A CA 1
ATOM 1446 C C . ASN A 1 196 ? 27.739 21.104 -26.123 1.00 66.00 196 ASN A C 1
ATOM 1448 O O . ASN A 1 196 ? 26.930 20.377 -26.710 1.00 66.00 196 ASN A O 1
ATOM 1452 N N . PRO A 1 197 ? 27.917 22.390 -26.499 1.00 54.78 197 PRO A N 1
ATOM 1453 C CA . PRO A 1 197 ? 27.138 23.043 -27.558 1.00 54.78 197 PRO A CA 1
ATOM 1454 C C . PRO A 1 197 ? 27.285 22.372 -28.932 1.00 54.78 197 PRO A C 1
ATOM 1456 O O . PRO A 1 197 ? 26.393 22.483 -29.775 1.00 54.78 197 PRO A O 1
ATOM 1459 N N . SER A 1 198 ? 28.384 21.641 -29.150 1.00 52.97 198 SER A N 1
ATOM 1460 C CA . SER A 1 198 ? 28.676 20.928 -30.397 1.00 52.97 198 SER A CA 1
ATOM 1461 C C . SER A 1 198 ? 27.654 19.835 -30.719 1.00 52.97 198 SER A C 1
ATOM 1463 O O . SER A 1 198 ? 27.469 19.524 -31.890 1.00 52.97 198 SER A O 1
ATOM 1465 N N . TYR A 1 199 ? 26.930 19.300 -29.726 1.00 53.09 199 TYR A N 1
ATOM 1466 C CA . TYR A 1 199 ? 25.891 18.288 -29.954 1.00 53.09 199 TYR A CA 1
ATOM 1467 C C . TYR A 1 199 ? 24.685 18.851 -30.729 1.00 53.09 199 TYR A C 1
ATOM 1469 O O . TYR A 1 199 ? 24.181 18.218 -31.657 1.00 53.09 199 TYR A O 1
ATOM 1477 N N . ARG A 1 200 ? 24.244 20.080 -30.405 1.00 53.09 200 ARG A N 1
ATOM 1478 C CA . ARG A 1 200 ? 23.172 20.764 -31.160 1.00 53.09 200 ARG A CA 1
ATOM 1479 C C . ARG A 1 200 ? 23.626 21.144 -32.570 1.00 53.09 200 ARG A C 1
ATOM 1481 O O . ARG A 1 200 ? 22.809 21.117 -33.484 1.00 53.09 200 ARG A O 1
ATOM 1488 N N . LYS A 1 201 ? 24.910 21.474 -32.738 1.00 51.25 201 LYS A N 1
ATOM 1489 C CA . LYS A 1 201 ? 25.496 21.871 -34.024 1.00 51.25 201 LYS A CA 1
ATOM 1490 C C . LYS A 1 201 ? 25.697 20.676 -34.970 1.00 51.25 201 LYS A C 1
ATOM 1492 O O . LYS A 1 201 ? 25.282 20.750 -36.115 1.00 51.25 201 LYS A O 1
ATOM 1497 N N . ALA A 1 202 ? 26.180 19.537 -34.465 1.00 54.91 202 ALA A N 1
ATOM 1498 C CA . ALA A 1 202 ? 26.374 18.315 -35.253 1.00 54.91 202 ALA A CA 1
ATOM 1499 C C . ALA A 1 202 ? 25.068 17.769 -35.868 1.00 54.91 202 ALA A C 1
ATOM 1501 O O . ALA A 1 202 ? 25.066 17.337 -37.018 1.00 54.91 202 ALA A O 1
ATOM 1502 N N . LYS A 1 203 ? 23.933 17.845 -35.149 1.00 53.41 203 LYS A N 1
ATOM 1503 C CA . LYS A 1 203 ? 22.611 17.490 -35.710 1.00 53.41 203 LYS A CA 1
ATOM 1504 C C . LYS A 1 203 ? 22.213 18.379 -36.895 1.00 53.41 203 LYS A C 1
ATOM 1506 O O . LYS A 1 203 ? 21.595 17.885 -37.834 1.00 53.41 203 LYS A O 1
ATOM 1511 N N . HIS A 1 204 ? 22.548 19.668 -36.837 1.00 55.53 204 HIS A N 1
ATOM 1512 C CA . HIS A 1 204 ? 22.257 20.624 -37.905 1.00 55.53 204 HIS A CA 1
ATOM 1513 C C . HIS A 1 204 ? 23.161 20.382 -39.123 1.00 55.53 204 HIS A C 1
ATOM 1515 O O . HIS A 1 204 ? 22.667 20.288 -40.242 1.00 55.53 204 HIS A O 1
ATOM 1521 N N . ASP A 1 205 ? 24.458 20.168 -38.889 1.00 55.81 205 ASP A N 1
ATOM 1522 C CA . ASP A 1 205 ? 25.454 19.956 -39.945 1.00 55.81 205 ASP A CA 1
ATOM 1523 C C . ASP A 1 205 ? 25.212 18.641 -40.721 1.00 55.81 205 ASP A C 1
ATOM 1525 O O . ASP A 1 205 ? 25.383 18.595 -41.940 1.00 55.81 205 ASP A O 1
ATOM 1529 N N . VAL A 1 206 ? 24.761 17.566 -40.052 1.00 58.81 206 VAL A N 1
ATOM 1530 C CA . VAL A 1 206 ? 24.373 16.315 -40.736 1.00 58.81 206 VAL A CA 1
ATOM 1531 C C . VAL A 1 206 ? 23.100 16.496 -41.561 1.00 58.81 206 VAL A C 1
ATOM 1533 O O . VAL A 1 206 ? 23.021 15.981 -42.676 1.00 58.81 206 VAL A O 1
ATOM 1536 N N . ALA A 1 207 ? 22.112 17.232 -41.045 1.00 57.31 207 ALA A N 1
ATOM 1537 C CA . ALA A 1 207 ? 20.885 17.495 -41.787 1.00 57.31 207 ALA A CA 1
ATOM 1538 C C . ALA A 1 207 ? 21.161 18.265 -43.081 1.00 57.31 207 ALA A C 1
ATOM 1540 O O . ALA A 1 207 ? 20.701 17.865 -44.149 1.00 57.31 207 ALA A O 1
ATOM 1541 N N . GLU A 1 208 ? 22.011 19.285 -42.995 1.00 60.84 208 GLU A N 1
ATOM 1542 C CA . GLU A 1 208 ? 22.450 20.081 -44.137 1.00 60.84 208 GLU A CA 1
ATOM 1543 C C . GLU A 1 208 ? 23.279 19.247 -45.134 1.00 60.84 208 GLU A C 1
ATOM 1545 O O . GLU A 1 208 ? 23.102 19.351 -46.350 1.00 60.84 208 GLU A O 1
ATOM 1550 N N . ALA A 1 209 ? 24.142 18.346 -44.646 1.00 61.78 209 ALA A N 1
ATOM 1551 C CA . ALA A 1 209 ? 24.912 17.440 -45.497 1.00 61.78 209 ALA A CA 1
ATOM 1552 C C . ALA A 1 209 ? 24.023 16.448 -46.268 1.00 61.78 209 ALA A C 1
ATOM 1554 O O . ALA A 1 209 ? 24.263 16.212 -47.453 1.00 61.78 209 ALA A O 1
ATOM 1555 N N . VAL A 1 210 ? 22.989 15.891 -45.631 1.00 59.69 210 VAL A N 1
ATOM 1556 C CA . VAL A 1 210 ? 22.040 14.973 -46.282 1.00 59.69 210 VAL A CA 1
ATOM 1557 C C . VAL A 1 210 ? 21.179 15.707 -47.305 1.00 59.69 210 VAL A C 1
ATOM 1559 O O . VAL A 1 210 ? 21.031 15.223 -48.429 1.00 59.69 210 VAL A O 1
ATOM 1562 N N . GLU A 1 211 ? 20.676 16.897 -46.971 1.00 60.62 211 GLU A N 1
ATOM 1563 C CA . GLU A 1 211 ? 19.945 17.742 -47.923 1.00 60.62 211 GLU A CA 1
ATOM 1564 C C . GLU A 1 211 ? 20.800 18.080 -49.153 1.00 60.62 211 GLU A C 1
ATOM 1566 O O . GLU A 1 211 ? 20.313 18.025 -50.286 1.00 60.62 211 GLU A O 1
ATOM 1571 N N . ARG A 1 212 ? 22.098 18.344 -48.949 1.00 65.19 212 ARG A N 1
ATOM 1572 C CA . ARG A 1 212 ? 23.052 18.649 -50.022 1.00 65.19 212 ARG A CA 1
ATOM 1573 C C . ARG A 1 212 ? 23.401 17.443 -50.901 1.00 65.19 212 ARG A C 1
ATOM 1575 O O . ARG A 1 212 ? 23.641 17.627 -52.090 1.00 65.19 212 ARG A O 1
ATOM 1582 N N . ILE A 1 213 ? 23.462 16.233 -50.338 1.00 61.94 213 ILE A N 1
ATOM 1583 C CA . ILE A 1 213 ? 23.814 15.007 -51.079 1.00 61.94 213 ILE A CA 1
ATOM 1584 C C . ILE A 1 213 ? 22.626 14.485 -51.889 1.00 61.94 213 ILE A C 1
ATOM 1586 O O . ILE A 1 213 ? 22.803 14.082 -53.037 1.00 61.94 213 ILE A O 1
ATOM 1590 N N . PHE A 1 214 ? 21.422 14.483 -51.313 1.00 60.66 214 PHE A N 1
ATOM 1591 C CA . PHE A 1 214 ? 20.283 13.800 -51.928 1.00 60.66 214 PHE A CA 1
ATOM 1592 C C . PHE A 1 214 ? 19.348 14.729 -52.705 1.00 60.66 214 PHE A C 1
ATOM 1594 O O . PHE A 1 214 ? 18.672 14.256 -53.620 1.00 60.66 214 PHE A O 1
ATOM 1601 N N . GLY A 1 215 ? 19.331 16.035 -52.407 1.00 54.56 215 GLY A N 1
ATOM 1602 C CA . GLY A 1 215 ? 18.407 16.993 -53.015 1.00 54.56 215 GLY A CA 1
ATOM 1603 C C . GLY A 1 215 ? 16.928 16.630 -52.784 1.00 54.56 215 GLY A C 1
ATOM 1604 O O . GLY A 1 215 ? 16.558 15.487 -52.526 1.00 54.56 215 GLY A O 1
ATOM 1605 N N . GLY A 1 216 ? 16.017 17.597 -52.900 1.00 56.97 216 GLY A N 1
ATOM 1606 C CA . GLY A 1 216 ? 14.593 17.421 -52.553 1.00 56.97 216 GLY A CA 1
ATOM 1607 C C . GLY A 1 216 ? 13.781 16.382 -53.356 1.00 56.97 216 GLY A C 1
ATOM 1608 O O . GLY A 1 216 ? 12.557 16.383 -53.257 1.00 56.97 216 GLY A O 1
ATOM 1609 N N . LYS A 1 217 ? 14.403 15.518 -54.174 1.00 50.69 217 LYS A N 1
ATOM 1610 C CA . LYS A 1 217 ? 13.724 14.562 -55.070 1.00 50.69 217 LYS A CA 1
ATOM 1611 C C . LYS A 1 217 ? 13.869 13.083 -54.695 1.00 50.69 217 LYS A C 1
ATOM 1613 O O . LYS A 1 217 ? 13.242 12.257 -55.346 1.00 50.69 217 LYS A O 1
ATOM 1618 N N . ALA A 1 218 ? 14.610 12.738 -53.644 1.00 56.44 218 ALA A N 1
ATOM 1619 C CA . ALA A 1 218 ? 14.748 11.353 -53.180 1.00 56.44 218 ALA A CA 1
ATOM 1620 C C . ALA A 1 218 ? 14.449 11.231 -51.678 1.00 56.44 218 ALA A C 1
ATOM 1622 O O . ALA A 1 218 ? 15.291 10.785 -50.909 1.00 56.44 218 ALA A O 1
ATOM 1623 N N . ARG A 1 219 ? 13.255 11.664 -51.248 1.00 54.84 219 ARG A N 1
ATOM 1624 C CA . ARG A 1 219 ? 12.883 11.776 -49.825 1.00 54.84 219 ARG A CA 1
ATOM 1625 C C . ARG A 1 219 ? 13.008 10.453 -49.053 1.00 54.84 219 ARG A C 1
ATOM 1627 O O . ARG A 1 219 ? 13.487 10.470 -47.931 1.00 54.84 219 ARG A O 1
ATOM 1634 N N . GLU A 1 220 ? 12.671 9.317 -49.665 1.00 53.75 220 GLU A N 1
ATOM 1635 C CA . GLU A 1 220 ? 12.795 7.991 -49.028 1.00 53.75 220 GLU A CA 1
ATOM 1636 C C . GLU A 1 220 ? 14.252 7.528 -48.868 1.00 53.75 220 GLU A C 1
ATOM 1638 O O . GLU A 1 220 ? 14.629 7.028 -47.810 1.00 53.75 220 GLU A O 1
ATOM 1643 N N . ALA A 1 221 ? 15.102 7.739 -49.881 1.00 50.88 221 ALA A N 1
ATOM 1644 C CA . ALA A 1 221 ? 16.531 7.440 -49.775 1.00 50.88 221 ALA A CA 1
ATOM 1645 C C . ALA A 1 221 ? 17.229 8.413 -48.811 1.00 50.88 221 ALA A C 1
ATOM 1647 O O . ALA A 1 221 ? 18.068 7.996 -48.018 1.00 50.88 221 ALA A O 1
ATOM 1648 N N . ALA A 1 222 ? 16.838 9.690 -48.837 1.00 51.97 222 ALA A N 1
ATOM 1649 C CA . ALA A 1 222 ? 17.326 10.712 -47.926 1.00 51.97 222 ALA A CA 1
ATOM 1650 C C . ALA A 1 222 ? 16.952 10.397 -46.475 1.00 51.97 222 ALA A C 1
ATOM 1652 O O . ALA A 1 222 ? 17.822 10.523 -45.629 1.00 51.97 222 ALA A O 1
ATOM 1653 N N . GLU A 1 223 ? 15.733 9.934 -46.169 1.00 52.34 223 GLU A N 1
ATOM 1654 C CA . GLU A 1 223 ? 15.387 9.515 -44.803 1.00 52.34 223 GLU A CA 1
ATOM 1655 C C . GLU A 1 223 ? 16.204 8.295 -44.353 1.00 52.34 223 GLU A C 1
ATOM 1657 O O . GLU A 1 223 ? 16.803 8.323 -43.280 1.00 52.34 223 GLU A O 1
ATOM 1662 N N . HIS A 1 224 ? 16.341 7.262 -45.190 1.00 48.22 224 HIS A N 1
ATOM 1663 C CA . HIS A 1 224 ? 17.137 6.075 -44.847 1.00 48.22 224 HIS A CA 1
ATOM 1664 C C . HIS A 1 224 ? 18.626 6.406 -44.596 1.00 48.22 224 HIS A C 1
ATOM 1666 O O . HIS A 1 224 ? 19.251 5.905 -43.655 1.00 48.22 224 HIS A O 1
ATOM 1672 N N . TRP A 1 225 ? 19.196 7.311 -45.398 1.00 52.53 225 TRP A N 1
ATOM 1673 C CA . TRP A 1 225 ? 20.561 7.815 -45.221 1.00 52.53 225 TRP A CA 1
ATOM 1674 C C . TRP A 1 225 ? 20.693 8.831 -44.080 1.00 52.53 225 TRP A C 1
ATOM 1676 O O . TRP A 1 225 ? 21.708 8.816 -43.387 1.00 52.53 225 TRP A O 1
ATOM 1686 N N . TYR A 1 226 ? 19.680 9.664 -43.824 1.00 51.97 226 TYR A N 1
ATOM 1687 C CA . TYR A 1 226 ? 19.621 10.588 -42.684 1.00 51.97 226 TYR A CA 1
ATOM 1688 C C . TYR A 1 226 ? 19.682 9.829 -41.363 1.00 51.97 226 TYR A C 1
ATOM 1690 O O . TYR A 1 226 ? 20.472 10.171 -40.481 1.00 51.97 226 TYR A O 1
ATOM 1698 N N . HIS A 1 227 ? 18.910 8.745 -41.259 1.00 51.78 227 HIS A N 1
ATOM 1699 C CA . HIS A 1 227 ? 18.958 7.851 -40.112 1.00 51.78 227 HIS A CA 1
ATOM 1700 C C . HIS A 1 227 ? 20.311 7.151 -39.983 1.00 51.78 227 HIS A C 1
ATOM 1702 O O . HIS A 1 227 ? 20.728 6.918 -38.866 1.00 51.78 227 HIS A O 1
ATOM 1708 N N . THR A 1 228 ? 21.047 6.884 -41.062 1.00 49.09 228 THR A N 1
ATOM 1709 C CA . THR A 1 228 ? 22.356 6.204 -40.983 1.00 49.09 228 THR A CA 1
ATOM 1710 C C . THR A 1 228 ? 23.512 7.171 -40.668 1.00 49.09 228 THR A C 1
ATOM 1712 O O . THR A 1 228 ? 24.419 6.836 -39.909 1.00 49.09 228 THR A O 1
ATOM 1715 N N . LEU A 1 229 ? 23.481 8.394 -41.211 1.00 50.62 229 LEU A N 1
ATOM 1716 C CA . LEU A 1 229 ? 24.567 9.380 -41.106 1.00 50.62 229 LEU A CA 1
ATOM 1717 C C . LEU A 1 229 ? 24.486 10.283 -39.866 1.00 50.62 229 LEU A C 1
ATOM 1719 O O . LEU A 1 229 ? 25.523 10.802 -39.449 1.00 50.62 229 LEU A O 1
ATOM 1723 N N . ARG A 1 230 ? 23.315 10.430 -39.217 1.00 54.94 230 ARG A N 1
ATOM 1724 C CA . ARG A 1 230 ? 23.169 11.188 -37.945 1.00 54.94 230 ARG A CA 1
ATOM 1725 C C . ARG A 1 230 ? 23.980 10.618 -36.774 1.00 54.94 230 ARG A C 1
ATOM 1727 O O . ARG A 1 230 ? 24.024 11.225 -35.708 1.00 54.94 230 ARG A O 1
ATOM 1734 N N . TYR A 1 231 ? 24.627 9.477 -36.991 1.00 51.97 231 TYR A N 1
ATOM 1735 C CA . TYR A 1 231 ? 25.368 8.705 -36.001 1.00 51.97 231 TYR A CA 1
ATOM 1736 C C . TYR A 1 231 ? 26.867 8.604 -36.288 1.00 51.97 231 TYR A C 1
ATOM 1738 O O . TYR A 1 231 ? 27.597 8.029 -35.492 1.00 51.97 231 TYR A O 1
ATOM 1746 N N . ALA A 1 232 ? 27.345 9.162 -37.405 1.00 47.31 232 ALA A N 1
ATOM 1747 C CA . ALA A 1 232 ? 28.735 8.988 -37.819 1.00 47.31 232 ALA A CA 1
ATOM 1748 C C . ALA A 1 232 ? 29.729 9.890 -37.063 1.00 47.31 232 ALA A C 1
ATOM 1750 O O . ALA A 1 232 ? 30.917 9.584 -37.047 1.00 47.31 232 ALA A O 1
ATOM 1751 N N . VAL A 1 233 ? 29.291 10.998 -36.447 1.00 50.97 233 VAL A N 1
ATOM 1752 C CA . VAL A 1 233 ? 30.203 11.915 -35.738 1.00 50.97 233 VAL A CA 1
ATOM 1753 C C . VAL A 1 233 ? 29.491 12.633 -34.591 1.00 50.97 233 VAL A C 1
ATOM 1755 O O . VAL A 1 233 ? 28.895 13.693 -34.780 1.00 50.97 233 VAL A O 1
ATOM 1758 N N . VAL A 1 234 ? 29.597 12.096 -33.375 1.00 50.50 234 VAL A N 1
ATOM 1759 C CA . VAL A 1 234 ? 29.274 12.830 -32.145 1.00 50.50 234 VAL A CA 1
ATOM 1760 C C . VAL A 1 234 ? 30.283 12.471 -31.043 1.00 50.50 234 VAL A C 1
ATOM 1762 O O . VAL A 1 234 ? 30.610 11.298 -30.886 1.00 50.50 234 VAL A O 1
ATOM 1765 N N . PRO A 1 235 ? 30.787 13.440 -30.248 1.00 48.12 235 PRO A N 1
ATOM 1766 C CA . PRO A 1 235 ? 31.683 13.160 -29.129 1.00 48.12 235 PRO A CA 1
ATOM 1767 C C . PRO A 1 235 ? 31.036 12.198 -28.123 1.00 48.12 235 PRO A C 1
ATOM 1769 O O . PRO A 1 235 ? 30.063 12.544 -27.462 1.00 48.12 235 PRO A O 1
ATOM 1772 N N . GLY A 1 236 ? 31.615 11.003 -28.020 1.00 55.50 236 GLY A N 1
ATOM 1773 C CA . GLY A 1 236 ? 31.141 9.863 -27.231 1.00 55.50 236 GLY A CA 1
ATOM 1774 C C . GLY A 1 236 ? 32.246 8.819 -27.020 1.00 55.50 236 GLY A C 1
ATOM 1775 O O . GLY A 1 236 ? 31.947 7.648 -26.823 1.00 55.50 236 GLY A O 1
ATOM 1776 N N . HIS A 1 237 ? 33.520 9.251 -27.073 1.00 69.12 237 HIS A N 1
ATOM 1777 C CA . HIS A 1 237 ? 34.694 8.383 -27.251 1.00 69.12 237 HIS A CA 1
ATOM 1778 C C . HIS A 1 237 ? 34.705 7.123 -26.384 1.00 69.12 237 HIS A C 1
ATOM 1780 O O . HIS A 1 237 ? 35.085 6.079 -26.875 1.00 69.12 237 HIS A O 1
ATOM 1786 N N . LEU A 1 238 ? 34.261 7.176 -25.127 1.00 83.88 238 LEU A N 1
ATOM 1787 C CA . LEU A 1 238 ? 34.325 5.992 -24.276 1.00 83.88 238 LEU A CA 1
ATOM 1788 C C . LEU A 1 238 ? 33.465 4.831 -24.798 1.00 83.88 238 LEU A C 1
ATOM 1790 O O . LEU A 1 238 ? 33.947 3.708 -24.856 1.00 83.88 238 LEU A O 1
ATOM 1794 N N . PHE A 1 239 ? 32.197 5.074 -25.137 1.00 87.38 239 PHE A N 1
ATOM 1795 C CA . PHE A 1 239 ? 31.284 3.980 -25.482 1.00 87.38 239 PHE A CA 1
ATOM 1796 C C . PHE A 1 239 ? 31.536 3.430 -26.883 1.00 87.38 239 PHE A C 1
ATOM 1798 O O . PHE A 1 239 ? 31.443 2.221 -27.069 1.00 87.38 239 PHE A O 1
ATOM 1805 N N . GLU A 1 240 ? 31.926 4.288 -27.824 1.00 84.12 240 GLU A N 1
ATOM 1806 C CA . GLU A 1 240 ? 32.340 3.860 -29.166 1.00 84.12 240 GLU A CA 1
ATOM 1807 C C . GLU A 1 240 ? 33.619 3.006 -29.105 1.00 84.12 240 GLU A C 1
ATOM 1809 O O . GLU A 1 240 ? 33.685 1.958 -29.742 1.00 84.12 240 GLU A O 1
ATOM 1814 N N . GLU A 1 241 ? 34.599 3.373 -28.265 1.00 86.69 241 GLU A N 1
ATOM 1815 C CA . GLU A 1 241 ? 35.803 2.553 -28.019 1.00 86.69 241 GLU A CA 1
ATOM 1816 C C . GLU A 1 241 ? 35.467 1.229 -27.307 1.00 86.69 241 GLU A C 1
ATOM 1818 O O . GLU A 1 241 ? 36.119 0.212 -27.534 1.00 86.69 241 GLU A O 1
ATOM 1823 N N . LEU A 1 242 ? 34.404 1.206 -26.493 1.00 90.75 242 LEU A N 1
ATOM 1824 C CA . LEU A 1 242 ? 33.825 -0.020 -25.929 1.00 90.75 242 LEU A CA 1
ATOM 1825 C C . LEU A 1 242 ? 32.930 -0.780 -26.929 1.00 90.75 242 LEU A C 1
ATOM 1827 O O . LEU A 1 242 ? 32.302 -1.764 -26.549 1.00 90.75 242 LEU A O 1
ATOM 1831 N N . GLY A 1 243 ? 32.844 -0.353 -28.193 1.00 88.94 243 GLY A N 1
ATOM 1832 C CA . GLY A 1 243 ? 32.121 -1.052 -29.257 1.00 88.94 243 GLY A CA 1
ATOM 1833 C C . GLY A 1 243 ? 30.605 -0.826 -29.292 1.00 88.94 243 GLY A C 1
ATOM 1834 O O . GLY A 1 243 ? 29.895 -1.632 -29.897 1.00 88.94 243 GLY A O 1
ATOM 1835 N N . PHE A 1 244 ? 30.101 0.233 -28.654 1.00 91.19 244 PHE A N 1
ATOM 1836 C CA . PHE A 1 244 ? 28.693 0.632 -28.707 1.00 91.19 244 PHE A CA 1
ATOM 1837 C C . PHE A 1 244 ? 28.462 1.777 -29.677 1.00 91.19 244 PHE A C 1
ATOM 1839 O O . PHE A 1 244 ? 29.152 2.785 -29.605 1.00 91.19 244 PHE A O 1
ATOM 1846 N N . HIS A 1 245 ? 27.369 1.689 -30.431 1.00 86.62 245 HIS A N 1
ATOM 1847 C CA . HIS A 1 245 ? 26.788 2.852 -31.091 1.00 86.62 245 HIS A CA 1
ATOM 1848 C C . HIS A 1 245 ? 26.089 3.741 -30.056 1.00 86.62 245 HIS A C 1
ATOM 1850 O O . HIS A 1 245 ? 25.151 3.294 -29.387 1.00 86.62 245 HIS A O 1
ATOM 1856 N N . TYR A 1 246 ? 26.542 4.982 -29.904 1.00 85.81 246 TYR A N 1
ATOM 1857 C CA . TYR A 1 246 ? 26.039 5.917 -28.902 1.00 85.81 246 TYR A CA 1
ATOM 1858 C C . TYR A 1 246 ? 24.995 6.897 -29.470 1.00 85.81 246 TYR A C 1
ATOM 1860 O O . TYR A 1 246 ? 25.201 7.564 -30.483 1.00 85.81 246 TYR A O 1
ATOM 1868 N N . PHE A 1 247 ? 23.875 7.044 -28.759 1.00 84.19 247 PHE A N 1
ATOM 1869 C CA . PHE A 1 247 ? 22.717 7.853 -29.139 1.00 84.19 247 PHE A CA 1
ATOM 1870 C C . PHE A 1 247 ? 22.279 8.765 -27.988 1.00 84.19 247 PHE A C 1
ATOM 1872 O O . PHE A 1 247 ? 22.304 8.370 -26.825 1.00 84.19 247 PHE A O 1
ATOM 1879 N N . GLY A 1 248 ? 21.814 9.977 -28.297 1.00 81.62 248 GLY A N 1
ATOM 1880 C CA . GLY A 1 248 ? 21.434 10.974 -27.286 1.00 81.62 248 GLY A CA 1
ATOM 1881 C C . GLY A 1 248 ? 22.603 11.852 -26.809 1.00 81.62 248 GLY A C 1
ATOM 1882 O O . GLY A 1 248 ? 23.707 11.733 -27.336 1.00 81.62 248 GLY A O 1
ATOM 1883 N N . PRO A 1 249 ? 22.394 12.774 -25.857 1.00 87.88 249 PRO A N 1
ATOM 1884 C CA . PRO A 1 249 ? 21.263 12.805 -24.936 1.00 87.88 249 PRO A CA 1
ATOM 1885 C C . PRO A 1 249 ? 19.931 13.196 -25.594 1.00 87.88 249 PRO A C 1
ATOM 1887 O O . PRO A 1 249 ? 19.875 14.133 -26.392 1.00 87.88 249 PRO A O 1
ATOM 1890 N N . VAL A 1 250 ? 18.858 12.488 -25.238 1.00 88.38 250 VAL A N 1
ATOM 1891 C CA . VAL A 1 250 ? 17.465 12.828 -25.587 1.00 88.38 250 VAL A CA 1
ATOM 1892 C C . VAL A 1 250 ? 16.672 13.209 -24.338 1.00 88.38 250 VAL A C 1
ATOM 1894 O O . VAL A 1 250 ? 17.000 12.760 -23.238 1.00 88.38 250 VAL A O 1
ATOM 1897 N N . ASP A 1 251 ? 15.639 14.037 -24.501 1.00 91.56 251 ASP A N 1
ATOM 1898 C CA . ASP A 1 251 ? 14.729 14.392 -23.408 1.00 91.56 251 ASP A CA 1
ATOM 1899 C C . ASP A 1 251 ? 13.882 13.174 -23.013 1.00 91.56 251 ASP A C 1
ATOM 1901 O O . ASP A 1 251 ? 13.124 12.634 -23.819 1.00 91.56 251 ASP A O 1
ATOM 1905 N N . GLY A 1 252 ? 14.032 12.731 -21.768 1.00 96.19 252 GLY A N 1
ATOM 1906 C CA . GLY A 1 252 ? 13.329 11.585 -21.214 1.00 96.19 252 GLY A CA 1
ATOM 1907 C C . GLY A 1 252 ? 11.881 11.845 -20.818 1.00 96.19 252 GLY A C 1
ATOM 1908 O O . GLY A 1 252 ? 11.203 10.890 -20.448 1.00 96.19 252 GLY A O 1
ATOM 1909 N N . HIS A 1 253 ? 11.403 13.089 -20.904 1.00 97.81 253 HIS A N 1
ATOM 1910 C CA . HIS A 1 253 ? 10.011 13.459 -20.631 1.00 97.81 253 HIS A CA 1
ATOM 1911 C C . HIS A 1 253 ? 9.207 13.795 -21.895 1.00 97.81 253 HIS A C 1
ATOM 1913 O O . HIS A 1 253 ? 8.007 14.054 -21.816 1.00 97.81 253 HIS A O 1
ATOM 1919 N N . ASP A 1 254 ? 9.822 13.706 -23.076 1.00 97.06 254 ASP A N 1
ATOM 1920 C CA . ASP A 1 254 ? 9.113 13.712 -24.355 1.00 97.06 254 ASP A CA 1
ATOM 1921 C C . ASP A 1 254 ? 8.866 12.270 -24.822 1.00 97.06 254 ASP A C 1
ATOM 1923 O O . ASP A 1 254 ? 9.638 11.679 -25.584 1.00 97.06 254 ASP A O 1
ATOM 1927 N N . VAL A 1 255 ? 7.753 11.689 -24.360 1.00 98.44 255 VAL A N 1
ATOM 1928 C CA . VAL A 1 255 ? 7.357 10.309 -24.691 1.00 98.44 255 VAL A CA 1
ATOM 1929 C C . VAL A 1 255 ? 7.230 10.072 -26.201 1.00 98.44 255 VAL A C 1
ATOM 1931 O O . VAL A 1 255 ? 7.524 8.976 -26.676 1.00 98.44 255 VAL A O 1
ATOM 1934 N N . GLN A 1 256 ? 6.843 11.082 -26.986 1.00 97.12 256 GLN A N 1
ATOM 1935 C CA . GLN A 1 256 ? 6.694 10.923 -28.433 1.00 97.12 256 GLN A CA 1
ATOM 1936 C C . GLN A 1 256 ? 8.058 10.858 -29.122 1.00 97.12 256 GLN A C 1
ATOM 1938 O O . GLN A 1 256 ? 8.255 10.029 -30.013 1.00 97.12 256 GLN A O 1
ATOM 1943 N N . THR A 1 257 ? 9.007 11.700 -28.702 1.00 93.12 257 THR A N 1
ATOM 1944 C CA . THR A 1 257 ? 10.399 11.615 -29.164 1.00 93.12 257 THR A CA 1
ATOM 1945 C C . THR A 1 257 ? 11.026 10.287 -28.760 1.00 93.12 257 THR A C 1
ATOM 1947 O O . THR A 1 257 ? 11.618 9.628 -29.611 1.00 93.12 257 THR A O 1
ATOM 1950 N N . LEU A 1 258 ? 10.827 9.835 -27.521 1.00 97.38 258 LEU A N 1
ATOM 1951 C CA . LEU A 1 258 ? 11.319 8.532 -27.070 1.00 97.38 258 LEU A CA 1
ATOM 1952 C C . LEU A 1 258 ? 10.772 7.374 -27.912 1.00 97.38 258 LEU A C 1
ATOM 1954 O O . LEU A 1 258 ? 11.541 6.504 -28.308 1.00 97.38 258 LEU A O 1
ATOM 1958 N N . VAL A 1 259 ? 9.473 7.367 -28.234 1.00 98.06 259 VAL A N 1
ATOM 1959 C CA . VAL A 1 259 ? 8.877 6.339 -29.106 1.00 98.06 259 VAL A CA 1
ATOM 1960 C C . VAL A 1 259 ? 9.518 6.336 -30.494 1.00 98.06 259 VAL A C 1
ATOM 1962 O O . VAL A 1 259 ? 9.776 5.260 -31.031 1.00 98.06 259 VAL A O 1
ATOM 1965 N N . ARG A 1 260 ? 9.783 7.511 -31.082 1.00 93.69 260 ARG A N 1
ATOM 1966 C CA . ARG A 1 260 ? 10.465 7.611 -32.383 1.00 93.69 260 ARG A CA 1
ATOM 1967 C C . ARG A 1 260 ? 11.887 7.057 -32.309 1.00 93.69 260 ARG A C 1
ATOM 1969 O O . ARG A 1 260 ? 12.203 6.120 -33.029 1.00 93.69 260 ARG A O 1
ATOM 1976 N N . GLU A 1 261 ? 12.696 7.559 -31.380 1.00 90.56 261 GLU A N 1
ATOM 1977 C CA . GLU A 1 261 ? 14.101 7.151 -31.251 1.00 90.56 261 GLU A CA 1
ATOM 1978 C C . GLU A 1 261 ? 14.232 5.653 -30.923 1.00 90.56 261 GLU A C 1
ATOM 1980 O O . GLU A 1 261 ? 15.052 4.957 -31.513 1.00 90.56 261 GLU A O 1
ATOM 1985 N N . LEU A 1 262 ? 13.386 5.107 -30.040 1.00 96.75 262 LEU A N 1
ATOM 1986 C CA . LEU A 1 262 ? 13.395 3.673 -29.728 1.00 96.75 262 LEU A CA 1
ATOM 1987 C C . LEU A 1 262 ? 12.973 2.803 -30.921 1.00 96.75 262 LEU A C 1
ATOM 1989 O O . LEU A 1 262 ? 13.494 1.697 -31.063 1.00 96.75 262 LEU A O 1
ATOM 1993 N N . ARG A 1 263 ? 12.046 3.269 -31.773 1.00 95.06 263 ARG A N 1
ATOM 1994 C CA . ARG A 1 263 ? 11.681 2.560 -33.013 1.00 95.06 263 ARG A CA 1
ATOM 1995 C C . ARG A 1 263 ? 12.859 2.504 -33.970 1.00 95.06 263 ARG A C 1
ATOM 1997 O O . ARG A 1 263 ? 13.185 1.416 -34.428 1.00 95.06 263 ARG A O 1
ATOM 2004 N N . ASP A 1 264 ? 13.526 3.631 -34.191 1.00 87.50 264 ASP A N 1
ATOM 2005 C CA . ASP A 1 264 ? 14.685 3.699 -35.083 1.00 87.50 264 ASP A CA 1
ATOM 2006 C C . ASP A 1 264 ? 15.810 2.770 -34.601 1.00 87.50 264 ASP A C 1
ATOM 2008 O O . ASP A 1 264 ? 16.401 2.022 -35.376 1.00 87.50 264 ASP A O 1
ATOM 2012 N N . LEU A 1 265 ? 16.075 2.763 -33.291 1.00 90.25 265 LEU A N 1
ATOM 2013 C CA . LEU A 1 265 ? 17.120 1.936 -32.683 1.00 90.25 265 LEU A CA 1
ATOM 2014 C C . LEU A 1 265 ? 16.809 0.442 -32.660 1.00 90.25 265 LEU A C 1
ATOM 2016 O O . LEU A 1 265 ? 17.717 -0.366 -32.456 1.00 90.25 265 LEU A O 1
ATOM 2020 N N . ARG A 1 266 ? 15.545 0.055 -32.845 1.00 90.19 266 ARG A N 1
ATOM 2021 C CA . ARG A 1 266 ? 15.126 -1.349 -32.834 1.00 90.19 266 ARG A CA 1
ATOM 2022 C C . ARG A 1 266 ? 15.702 -2.141 -34.008 1.00 90.19 266 ARG A C 1
ATOM 2024 O O . ARG A 1 266 ? 15.906 -3.350 -33.867 1.00 90.19 266 ARG A O 1
ATOM 2031 N N . ASP A 1 267 ? 15.957 -1.463 -35.124 1.00 82.88 267 ASP A N 1
ATOM 2032 C CA . ASP A 1 267 ? 16.408 -2.073 -36.377 1.00 82.88 267 ASP A CA 1
ATOM 2033 C C . ASP A 1 267 ? 17.916 -1.904 -36.622 1.00 82.88 267 ASP A C 1
ATOM 2035 O O . ASP A 1 267 ? 18.481 -2.543 -37.509 1.00 82.88 267 ASP A O 1
ATOM 2039 N N . VAL A 1 268 ? 18.598 -1.111 -35.793 1.00 85.75 268 VAL A N 1
ATOM 2040 C CA . VAL A 1 268 ? 20.064 -1.010 -35.786 1.00 85.75 268 VAL A CA 1
ATOM 2041 C C . VAL A 1 268 ? 20.642 -2.288 -35.181 1.00 85.75 268 VAL A C 1
ATOM 2043 O O . VAL A 1 268 ? 20.191 -2.701 -34.120 1.00 85.75 268 VAL A O 1
ATOM 2046 N N . GLY A 1 269 ? 21.636 -2.919 -35.810 1.00 85.19 269 GLY A N 1
ATOM 2047 C CA . GLY A 1 269 ? 22.313 -4.114 -35.278 1.00 85.19 269 GLY A CA 1
ATOM 2048 C C . GLY A 1 269 ? 23.405 -3.799 -34.246 1.00 85.19 269 GLY A C 1
ATOM 2049 O O . GLY A 1 269 ? 23.885 -2.673 -34.159 1.00 85.19 269 GLY A O 1
ATOM 2050 N N . GLY A 1 270 ? 23.810 -4.800 -33.464 1.00 90.38 270 GLY A N 1
ATOM 2051 C CA . GLY A 1 270 ? 24.932 -4.709 -32.522 1.00 90.38 270 GLY A CA 1
ATOM 2052 C C . GLY A 1 270 ? 24.618 -3.989 -31.199 1.00 90.38 270 GLY A C 1
ATOM 2053 O O . GLY A 1 270 ? 23.450 -3.704 -30.914 1.00 90.38 270 GLY A O 1
ATOM 2054 N N . PRO A 1 271 ? 25.636 -3.732 -30.356 1.00 95.31 271 PRO A N 1
ATOM 2055 C CA . PRO A 1 271 ? 25.479 -3.040 -29.079 1.00 95.31 271 PRO A CA 1
ATOM 2056 C C . PRO A 1 271 ? 25.178 -1.551 -29.279 1.00 95.31 271 PRO A C 1
ATOM 2058 O O . PRO A 1 271 ? 25.858 -0.850 -30.027 1.00 95.31 271 PRO A O 1
ATOM 2061 N N . ARG A 1 272 ? 24.148 -1.054 -28.596 1.00 94.75 272 ARG A N 1
ATOM 2062 C CA . ARG A 1 272 ? 23.646 0.322 -28.727 1.00 94.75 272 ARG A CA 1
ATOM 2063 C C . ARG A 1 272 ? 23.469 0.932 -27.347 1.00 94.75 272 ARG A C 1
ATOM 2065 O O . ARG A 1 272 ? 22.995 0.243 -26.446 1.00 94.75 272 ARG A O 1
ATOM 2072 N N . LEU A 1 273 ? 23.786 2.212 -27.183 1.00 94.69 273 LEU A N 1
ATOM 2073 C CA . LEU A 1 273 ? 23.523 2.956 -25.955 1.00 94.69 273 LEU A CA 1
ATOM 2074 C C . LEU A 1 273 ? 22.681 4.195 -26.254 1.00 94.69 273 LEU A C 1
ATOM 2076 O O . LEU A 1 273 ? 23.143 5.101 -26.934 1.00 94.69 273 LEU A O 1
ATOM 2080 N N . LEU A 1 274 ? 21.466 4.255 -25.714 1.00 94.62 274 LEU A N 1
ATOM 2081 C CA . LEU A 1 274 ? 20.618 5.443 -25.729 1.00 94.62 274 LEU A CA 1
ATOM 2082 C C . LEU A 1 274 ? 20.739 6.182 -24.394 1.00 94.62 274 LEU A C 1
ATOM 2084 O O . LEU A 1 274 ? 20.303 5.688 -23.356 1.00 94.62 274 LEU A O 1
ATOM 2088 N N . HIS A 1 275 ? 21.298 7.386 -24.430 1.00 93.94 275 HIS A N 1
ATOM 2089 C CA . HIS A 1 275 ? 21.373 8.298 -23.299 1.00 93.94 275 HIS A CA 1
ATOM 2090 C C . HIS A 1 275 ? 20.088 9.125 -23.209 1.00 93.94 275 HIS A C 1
ATOM 2092 O O . HIS A 1 275 ? 19.824 9.995 -24.039 1.00 93.94 275 HIS A O 1
ATOM 2098 N N . VAL A 1 276 ? 19.298 8.861 -22.174 1.00 96.12 276 VAL A N 1
ATOM 2099 C CA . VAL A 1 276 ? 18.044 9.547 -21.865 1.00 96.12 276 VAL A CA 1
ATOM 2100 C C . VAL A 1 276 ? 18.241 10.413 -20.627 1.00 96.12 276 VAL A C 1
ATOM 2102 O O . VAL A 1 276 ? 18.655 9.911 -19.585 1.00 96.12 276 VAL A O 1
ATOM 2105 N N . VAL A 1 277 ? 17.933 11.704 -20.727 1.00 95.25 277 VAL A N 1
ATOM 2106 C CA . VAL A 1 277 ? 18.038 12.644 -19.605 1.00 95.25 277 VAL A CA 1
ATOM 2107 C C . VAL A 1 277 ? 16.670 12.805 -18.956 1.00 95.25 277 VAL A C 1
ATOM 2109 O O . VAL A 1 277 ? 15.741 13.275 -19.606 1.00 95.25 277 VAL A O 1
ATOM 2112 N N . THR A 1 278 ? 16.546 12.448 -17.679 1.00 96.50 278 THR A N 1
ATOM 2113 C CA . THR A 1 278 ? 15.303 12.607 -16.907 1.00 96.50 278 THR A CA 1
ATOM 2114 C C . THR A 1 278 ? 15.510 13.485 -15.674 1.00 96.50 278 THR A C 1
ATOM 2116 O O . THR A 1 278 ? 16.622 13.883 -15.324 1.00 96.50 278 THR A O 1
ATOM 2119 N N . GLU A 1 279 ? 14.415 13.808 -14.998 1.00 95.69 279 GLU A N 1
ATOM 2120 C CA . GLU A 1 279 ? 14.379 14.530 -13.739 1.00 95.69 279 GLU A CA 1
ATOM 2121 C C . GLU A 1 279 ? 13.773 13.635 -12.653 1.00 95.69 279 GLU A C 1
ATOM 2123 O O . GLU A 1 279 ? 12.625 13.185 -12.723 1.00 95.69 279 GLU A O 1
ATOM 2128 N N . LYS A 1 280 ? 14.551 13.358 -11.606 1.00 93.81 280 LYS A N 1
ATOM 2129 C CA . LYS A 1 280 ? 14.059 12.598 -10.457 1.00 93.81 280 LYS A CA 1
ATOM 2130 C C . LYS A 1 280 ? 12.973 13.423 -9.751 1.00 93.81 280 LYS A C 1
ATOM 2132 O O . LYS A 1 280 ? 13.211 14.566 -9.382 1.00 93.81 280 LYS A O 1
ATOM 2137 N N . GLY A 1 281 ? 11.783 12.846 -9.578 1.00 94.31 281 GLY A N 1
ATOM 2138 C CA . GLY A 1 281 ? 10.610 13.550 -9.042 1.00 94.31 281 GLY A CA 1
ATOM 2139 C C . GLY A 1 281 ? 9.749 14.279 -10.082 1.00 94.31 281 GLY A C 1
ATOM 2140 O O . GLY A 1 281 ? 8.845 15.012 -9.685 1.00 94.31 281 GLY A O 1
ATOM 2141 N N . HIS A 1 282 ? 9.990 14.077 -11.384 1.00 96.94 282 HIS A N 1
ATOM 2142 C CA . HIS A 1 282 ? 9.290 14.794 -12.454 1.00 96.94 282 HIS A CA 1
ATOM 2143 C C . HIS A 1 282 ? 7.759 14.804 -12.305 1.00 96.94 282 HIS A C 1
ATOM 2145 O O . HIS A 1 282 ? 7.122 13.768 -12.090 1.00 96.94 282 HIS A O 1
ATOM 2151 N N . GLY A 1 283 ? 7.161 15.986 -12.462 1.00 93.81 283 GLY A N 1
ATOM 2152 C CA . GLY A 1 283 ? 5.715 16.195 -12.371 1.00 93.81 283 GLY A CA 1
ATOM 2153 C C . GLY A 1 283 ? 5.148 16.258 -10.945 1.00 93.81 283 GLY A C 1
ATOM 2154 O O . GLY A 1 283 ? 3.932 16.344 -10.795 1.00 93.81 283 GLY A O 1
ATOM 2155 N N . TYR A 1 284 ? 5.989 16.246 -9.901 1.00 94.94 284 TYR A N 1
ATOM 2156 C CA . TYR A 1 284 ? 5.583 16.537 -8.522 1.00 94.94 284 TYR A CA 1
ATOM 2157 C C . TYR A 1 284 ? 6.612 17.436 -7.825 1.00 94.94 284 TYR A C 1
ATOM 2159 O O . TYR A 1 284 ? 7.672 16.982 -7.393 1.00 94.94 284 TYR A O 1
ATOM 2167 N N . GLU A 1 285 ? 6.280 18.722 -7.698 1.00 94.25 285 GLU A N 1
ATOM 2168 C CA . GLU A 1 285 ? 7.219 19.771 -7.277 1.00 94.25 285 GLU A CA 1
ATOM 2169 C C . GLU A 1 285 ? 7.958 19.477 -5.953 1.00 94.25 285 GLU A C 1
ATOM 2171 O O . GLU A 1 285 ? 9.180 19.623 -5.927 1.00 94.25 285 GLU A O 1
ATOM 2176 N N . PRO A 1 286 ? 7.315 18.958 -4.882 1.00 92.88 286 PRO A N 1
ATOM 2177 C CA . PRO A 1 286 ? 8.041 18.607 -3.659 1.00 92.88 286 PRO A CA 1
ATOM 2178 C C . PRO A 1 286 ? 9.128 17.543 -3.874 1.00 92.88 286 PRO A C 1
ATOM 2180 O O . PRO A 1 286 ? 10.208 17.640 -3.293 1.00 92.88 286 PRO A O 1
ATOM 2183 N N . ALA A 1 287 ? 8.872 16.542 -4.726 1.00 92.88 287 ALA A N 1
ATOM 2184 C CA . ALA A 1 287 ? 9.860 15.509 -5.039 1.00 92.88 287 ALA A CA 1
ATOM 2185 C C . ALA A 1 287 ? 10.953 15.997 -5.992 1.00 92.88 287 ALA A C 1
ATOM 2187 O O . ALA A 1 287 ? 12.060 15.468 -5.943 1.00 92.88 287 ALA A O 1
ATOM 2188 N N . ARG A 1 288 ? 10.661 16.991 -6.836 1.00 92.44 288 ARG A N 1
ATOM 2189 C CA . ARG A 1 288 ? 11.654 17.646 -7.693 1.00 92.44 288 ARG A CA 1
ATOM 2190 C C . ARG A 1 288 ? 12.629 18.504 -6.885 1.00 92.44 288 ARG A C 1
ATOM 2192 O O . ARG A 1 288 ? 13.822 18.505 -7.171 1.00 92.44 288 ARG A O 1
ATOM 2199 N N . GLN A 1 289 ? 12.123 19.233 -5.891 1.00 93.31 289 GLN A N 1
ATOM 2200 C CA . GLN A 1 289 ? 12.932 20.111 -5.041 1.00 93.31 289 GLN A CA 1
ATOM 2201 C C . GLN A 1 289 ? 13.808 19.326 -4.060 1.00 93.31 289 GLN A C 1
ATOM 2203 O O . GLN A 1 289 ? 14.946 19.717 -3.812 1.00 93.31 289 GLN A O 1
ATOM 2208 N N . ASP A 1 290 ? 13.301 18.207 -3.529 1.00 92.25 290 ASP A N 1
ATOM 2209 C CA . ASP A 1 290 ? 14.045 17.336 -2.612 1.00 92.25 290 ASP A CA 1
ATOM 2210 C C . ASP A 1 290 ? 13.982 15.852 -3.040 1.00 92.25 290 ASP A C 1
ATOM 2212 O O . ASP A 1 290 ? 13.350 15.005 -2.394 1.00 92.25 290 ASP A O 1
ATOM 2216 N N . PRO A 1 291 ? 14.653 15.488 -4.147 1.00 91.31 291 PRO A N 1
ATOM 2217 C CA . PRO A 1 291 ? 14.612 14.133 -4.693 1.00 91.31 291 PRO A CA 1
ATOM 2218 C C . PRO A 1 291 ? 15.290 13.094 -3.793 1.00 91.31 291 PRO A C 1
ATOM 2220 O O . PRO A 1 291 ? 15.096 11.893 -4.002 1.00 91.31 291 PRO A O 1
ATOM 2223 N N . VAL A 1 292 ? 16.080 13.532 -2.804 1.00 92.25 292 VAL A N 1
ATOM 2224 C CA . VAL A 1 292 ? 16.692 12.664 -1.791 1.00 92.25 292 VAL A CA 1
ATOM 2225 C C . VAL A 1 292 ? 15.637 12.261 -0.768 1.00 92.25 292 VAL A C 1
ATOM 2227 O O . VAL A 1 292 ? 15.403 11.067 -0.578 1.00 92.25 292 VAL A O 1
ATOM 2230 N N . LYS A 1 293 ? 14.929 13.232 -0.176 1.00 90.25 293 LYS A N 1
ATOM 2231 C CA . LYS A 1 293 ? 13.835 12.969 0.771 1.00 90.25 293 LYS A CA 1
ATOM 2232 C C . LYS A 1 293 ? 12.717 12.146 0.147 1.00 90.25 293 LYS A C 1
ATOM 2234 O O . LYS A 1 293 ? 12.169 11.257 0.791 1.00 90.25 293 LYS A O 1
ATOM 2239 N N . PHE A 1 294 ? 12.394 12.416 -1.115 1.00 93.12 294 PHE A N 1
ATOM 2240 C CA . PHE A 1 294 ? 11.355 11.689 -1.839 1.00 93.12 294 PHE A CA 1
ATOM 2241 C C . PHE A 1 294 ? 11.877 10.453 -2.588 1.00 93.12 294 PHE A C 1
ATOM 2243 O O . PHE A 1 294 ? 11.100 9.797 -3.286 1.00 93.12 294 PHE A O 1
ATOM 2250 N N . HIS A 1 295 ? 13.157 10.077 -2.443 1.00 93.25 295 HIS A N 1
ATOM 2251 C CA . HIS A 1 295 ? 13.660 8.829 -3.022 1.00 93.25 295 HIS A CA 1
ATOM 2252 C C . HIS A 1 295 ? 12.925 7.621 -2.444 1.00 93.25 295 HIS A C 1
ATOM 2254 O O . HIS A 1 295 ? 12.518 6.758 -3.213 1.00 93.25 295 HIS A O 1
ATOM 2260 N N . GLY A 1 296 ? 12.720 7.596 -1.124 1.00 91.44 296 GLY A N 1
ATOM 2261 C CA . GLY A 1 296 ? 11.922 6.604 -0.413 1.00 91.44 296 GLY A CA 1
ATOM 2262 C C . GLY A 1 296 ? 11.024 7.295 0.606 1.00 91.44 296 GLY A C 1
ATOM 2263 O O . GLY A 1 296 ? 11.520 7.884 1.562 1.00 91.44 296 GLY A O 1
ATOM 2264 N N . VAL A 1 297 ? 9.708 7.230 0.409 1.00 91.38 297 VAL A N 1
ATOM 2265 C CA . VAL A 1 297 ? 8.736 7.841 1.324 1.00 91.38 297 VAL A CA 1
ATOM 2266 C C . VAL A 1 297 ? 8.166 6.800 2.277 1.00 91.38 297 VAL A C 1
ATOM 2268 O O . VAL A 1 297 ? 7.983 5.634 1.915 1.00 91.38 297 VAL A O 1
ATOM 2271 N N . LYS A 1 298 ? 7.883 7.225 3.509 1.00 85.94 298 LYS A N 1
ATOM 2272 C CA . LYS A 1 298 ? 7.108 6.423 4.455 1.00 85.94 298 LYS A CA 1
ATOM 2273 C C . LYS A 1 298 ? 5.617 6.521 4.106 1.00 85.94 298 LYS A C 1
ATOM 2275 O O . LYS A 1 298 ? 5.204 7.552 3.570 1.00 85.94 298 LYS A O 1
ATOM 2280 N N . PRO A 1 299 ? 4.818 5.482 4.404 1.00 81.44 299 PRO A N 1
ATOM 2281 C CA . PRO A 1 299 ? 3.365 5.600 4.385 1.00 81.44 299 PRO A CA 1
ATOM 2282 C C . PRO A 1 299 ? 2.923 6.818 5.197 1.00 81.44 299 PRO A C 1
ATOM 2284 O O . PRO A 1 299 ? 3.464 7.066 6.277 1.00 81.44 299 PRO A O 1
ATOM 2287 N N . SER A 1 300 ? 1.926 7.551 4.707 1.00 74.12 300 SER A N 1
ATOM 2288 C CA . SER A 1 300 ? 1.237 8.541 5.537 1.00 74.12 300 SER A CA 1
ATOM 2289 C C . SER A 1 300 ? 0.623 7.819 6.744 1.00 74.12 300 SER A C 1
ATOM 2291 O O . SER A 1 300 ? -0.012 6.775 6.546 1.00 74.12 300 SER A O 1
ATOM 2293 N N . PRO A 1 301 ? 0.803 8.315 7.981 1.00 67.06 301 PRO A N 1
ATOM 2294 C CA . PRO A 1 301 ? 0.282 7.626 9.148 1.00 67.06 301 PRO A CA 1
ATOM 2295 C C . PRO A 1 301 ? -1.253 7.611 9.073 1.00 67.06 301 PRO A C 1
ATOM 2297 O O . PRO A 1 301 ? -1.899 8.620 8.784 1.00 67.06 301 PRO A O 1
ATOM 2300 N N . LYS A 1 302 ? -1.843 6.425 9.245 1.00 76.00 302 LYS A N 1
ATOM 2301 C CA . LYS A 1 302 ? -3.296 6.207 9.229 1.00 76.00 302 LYS A CA 1
ATOM 2302 C C . LYS A 1 302 ? -3.778 5.976 10.655 1.00 76.00 302 LYS A C 1
ATOM 2304 O O . LYS A 1 302 ? -3.063 5.385 11.461 1.00 76.00 302 LYS A O 1
ATOM 2309 N N . LYS A 1 303 ? -5.011 6.388 10.947 1.00 81.88 303 LYS A N 1
ATOM 2310 C CA . LYS A 1 303 ? -5.712 5.986 12.171 1.00 81.88 303 LYS A CA 1
ATOM 2311 C C . LYS A 1 303 ? -5.777 4.446 12.236 1.00 81.88 303 LYS A C 1
ATOM 2313 O O . LYS A 1 303 ? -6.050 3.839 11.195 1.00 81.88 303 LYS A O 1
ATOM 2318 N N . PRO A 1 304 ? -5.530 3.808 13.394 1.00 85.25 304 PRO A N 1
ATOM 2319 C CA . PRO A 1 304 ? -5.594 2.357 13.511 1.00 85.25 304 PRO A CA 1
ATOM 2320 C C . PRO A 1 304 ? -6.991 1.830 13.199 1.00 85.25 304 PRO A C 1
ATOM 2322 O O . PRO A 1 304 ? -8.000 2.517 13.405 1.00 85.25 304 PRO A O 1
ATOM 2325 N N . ALA A 1 305 ? -7.050 0.598 12.701 1.00 87.19 305 ALA A N 1
ATOM 2326 C CA . ALA A 1 305 ? -8.325 -0.069 12.497 1.00 87.19 305 ALA A CA 1
ATOM 2327 C C . ALA A 1 305 ? -8.977 -0.367 13.862 1.00 87.19 305 ALA A C 1
ATOM 2329 O O . ALA A 1 305 ? -8.263 -0.667 14.821 1.00 87.19 305 ALA A O 1
ATOM 2330 N N . PRO A 1 306 ? -10.318 -0.310 13.973 1.00 88.44 306 PRO A N 1
ATOM 2331 C CA . PRO A 1 306 ? -11.025 -0.811 15.147 1.00 88.44 306 PRO A CA 1
ATOM 2332 C C . PRO A 1 306 ? -10.593 -2.230 15.504 1.00 88.44 306 PRO A C 1
ATOM 2334 O O . PRO A 1 306 ? -10.406 -3.037 14.598 1.00 88.44 306 PRO A O 1
ATOM 2337 N N . ALA A 1 307 ? -10.487 -2.552 16.793 1.00 87.50 307 ALA A N 1
ATOM 2338 C CA . ALA A 1 307 ? -10.246 -3.921 17.242 1.00 87.50 307 ALA A CA 1
ATOM 2339 C C . ALA A 1 307 ? -11.510 -4.784 17.019 1.00 87.50 307 ALA A C 1
ATOM 2341 O O . ALA A 1 307 ? -12.535 -4.515 17.655 1.00 87.50 307 ALA A O 1
ATOM 2342 N N . PRO A 1 308 ? -11.498 -5.783 16.116 1.00 87.00 308 PRO A N 1
ATOM 2343 C CA . PRO A 1 308 ? -12.633 -6.676 15.928 1.00 87.00 308 PRO A CA 1
ATOM 2344 C C . PRO A 1 308 ? -12.708 -7.738 17.030 1.00 87.00 308 PRO A C 1
ATOM 2346 O O . PRO A 1 308 ? -11.764 -7.956 17.793 1.00 87.00 308 PRO A O 1
ATOM 2349 N N . ASP A 1 309 ? -13.849 -8.427 17.064 1.00 87.19 309 ASP A N 1
ATOM 2350 C CA . ASP A 1 309 ? -14.081 -9.620 17.880 1.00 87.19 309 ASP A CA 1
ATOM 2351 C C . ASP A 1 309 ? -13.788 -9.434 19.372 1.00 87.19 309 ASP A C 1
ATOM 2353 O O . ASP A 1 309 ? -13.203 -10.310 20.012 1.00 87.19 309 ASP A O 1
ATOM 2357 N N . VAL A 1 310 ? -14.205 -8.298 19.938 1.00 87.94 310 VAL A N 1
ATOM 2358 C CA . VAL A 1 310 ? -14.171 -8.118 21.391 1.00 87.94 310 VAL A CA 1
ATOM 2359 C C . VAL A 1 310 ? -15.037 -9.205 22.037 1.00 87.94 310 VAL A C 1
ATOM 2361 O O . VAL A 1 310 ? -16.190 -9.405 21.661 1.00 87.94 310 VAL A O 1
ATOM 2364 N N . LYS A 1 311 ? -14.474 -9.937 22.998 1.00 89.56 311 LYS A N 1
ATOM 2365 C CA . LYS A 1 311 ? -15.117 -11.041 23.720 1.00 89.56 311 LYS A CA 1
ATOM 2366 C C . LYS A 1 311 ? -14.986 -10.827 25.218 1.00 89.56 311 LYS A C 1
ATOM 2368 O O . LYS A 1 311 ? -13.904 -10.506 25.708 1.00 89.56 311 LYS A O 1
ATOM 2373 N N . VAL A 1 312 ? -16.086 -11.064 25.930 1.00 86.31 312 VAL A N 1
ATOM 2374 C CA . VAL A 1 312 ? -16.179 -10.923 27.388 1.00 86.31 312 VAL A CA 1
ATOM 2375 C C . VAL A 1 312 ? -16.905 -12.149 27.957 1.00 86.31 312 VAL A C 1
ATOM 2377 O O . VAL A 1 312 ? -18.137 -12.204 27.917 1.00 86.31 312 VAL A O 1
ATOM 2380 N N . PRO A 1 313 ? -16.179 -13.173 28.433 1.00 76.44 313 PRO A N 1
ATOM 2381 C CA . PRO A 1 313 ? -16.786 -14.362 29.007 1.00 76.44 313 PRO A CA 1
ATOM 2382 C C . PRO A 1 313 ? -17.350 -14.073 30.412 1.00 76.44 313 PRO A C 1
ATOM 2384 O O . PRO A 1 313 ? -16.795 -13.246 31.140 1.00 76.44 313 PRO A O 1
ATOM 2387 N N . PRO A 1 314 ? -18.413 -14.777 30.843 1.00 71.56 314 PRO A N 1
ATOM 2388 C CA . PRO A 1 314 ? -18.874 -14.735 32.227 1.00 71.56 314 PRO A CA 1
ATOM 2389 C C . PRO A 1 314 ? -17.813 -15.321 33.168 1.00 71.56 314 PRO A C 1
ATOM 2391 O O . PRO A 1 314 ? -17.502 -16.508 33.087 1.00 71.56 314 PRO A O 1
ATOM 2394 N N . ALA A 1 315 ? -17.272 -14.513 34.078 1.00 68.06 315 ALA A N 1
ATOM 2395 C CA . ALA A 1 315 ? -16.377 -14.967 35.143 1.00 68.06 315 ALA A CA 1
ATOM 2396 C C . ALA A 1 315 ? -16.430 -14.006 36.342 1.00 68.06 315 ALA A C 1
ATOM 2398 O O . ALA A 1 315 ? -17.001 -12.919 36.244 1.00 68.06 315 ALA A O 1
ATOM 2399 N N . ALA A 1 316 ? -15.843 -14.411 37.473 1.00 63.53 316 ALA A N 1
ATOM 2400 C CA . ALA A 1 316 ? -15.651 -13.535 38.636 1.00 63.53 316 ALA A CA 1
ATOM 2401 C C . ALA A 1 316 ? -14.650 -12.394 38.348 1.00 63.53 316 ALA A C 1
ATOM 2403 O O . ALA A 1 316 ? -14.773 -11.312 38.913 1.00 63.53 316 ALA A O 1
ATOM 2404 N N . ALA A 1 317 ? -13.715 -12.630 37.424 1.00 68.25 317 ALA A N 1
ATOM 2405 C CA . ALA A 1 317 ? -12.837 -11.636 36.815 1.00 68.25 317 ALA A CA 1
ATOM 2406 C C . ALA A 1 317 ? -12.864 -11.858 35.291 1.00 68.25 317 ALA A C 1
ATOM 2408 O O . ALA A 1 317 ? -12.155 -12.733 34.786 1.00 68.25 317 ALA A O 1
ATOM 2409 N N . PRO A 1 318 ? -13.773 -11.210 34.542 1.00 75.31 318 PRO A N 1
ATOM 2410 C CA . PRO A 1 318 ? -13.869 -11.429 33.110 1.00 75.31 318 PRO A CA 1
ATOM 2411 C C . PRO A 1 318 ? -12.607 -10.935 32.414 1.00 75.31 318 PRO A C 1
ATOM 2413 O O . PRO A 1 318 ? -12.132 -9.818 32.622 1.00 75.31 318 PRO A O 1
ATOM 2416 N N . GLN A 1 319 ? -12.093 -11.791 31.540 1.00 87.12 319 GLN A N 1
ATOM 2417 C CA . GLN A 1 319 ? -11.019 -11.440 30.634 1.00 87.12 319 GLN A CA 1
ATOM 2418 C C . GLN A 1 319 ? -11.625 -10.832 29.369 1.00 87.12 319 GLN A C 1
ATOM 2420 O O . GLN A 1 319 ? -12.243 -11.533 28.567 1.00 87.12 319 GLN A O 1
ATOM 2425 N N . VAL A 1 320 ? -11.441 -9.532 29.174 1.00 91.69 320 VAL A N 1
ATOM 2426 C CA . VAL A 1 320 ? -11.759 -8.874 27.907 1.00 91.69 320 VAL A CA 1
ATOM 2427 C C . VAL A 1 320 ? -10.665 -9.248 26.915 1.00 91.69 320 VAL A C 1
ATOM 2429 O O . VAL A 1 320 ? -9.484 -9.071 27.198 1.00 91.69 320 VAL A O 1
ATOM 2432 N N . SER A 1 321 ? -11.037 -9.785 25.759 1.00 94.06 321 SER A N 1
ATOM 2433 C CA . SER A 1 321 ? -10.089 -10.157 24.700 1.00 94.06 321 SER A CA 1
ATOM 2434 C C . SER A 1 321 ? -10.545 -9.630 23.348 1.00 94.06 321 SER A C 1
ATOM 2436 O O . SER A 1 321 ? -11.741 -9.437 23.151 1.00 94.06 321 SER A O 1
ATOM 2438 N N . TRP A 1 322 ? -9.614 -9.363 22.437 1.00 95.06 322 TRP A N 1
ATOM 2439 C CA . TRP A 1 322 ? -9.899 -8.864 21.089 1.00 95.06 322 TRP A CA 1
ATOM 2440 C C . TRP A 1 322 ? -8.846 -9.333 20.088 1.00 95.06 322 TRP A C 1
ATOM 2442 O O . TRP A 1 322 ? -7.742 -9.736 20.460 1.00 95.06 322 TRP A O 1
ATOM 2452 N N . THR A 1 323 ? -9.176 -9.249 18.802 1.00 92.88 323 THR A N 1
ATOM 2453 C CA . THR A 1 323 ? -8.221 -9.506 17.722 1.00 92.88 323 THR A CA 1
ATOM 2454 C C . THR A 1 323 ? -7.570 -8.192 17.289 1.00 92.88 323 THR A C 1
ATOM 2456 O O . THR A 1 323 ? -8.206 -7.138 17.254 1.00 92.88 323 THR A O 1
ATOM 2459 N N . ARG A 1 324 ? -6.283 -8.233 16.940 1.00 88.12 324 ARG A N 1
ATOM 2460 C CA . ARG A 1 324 ? -5.560 -7.084 16.384 1.00 88.12 324 ARG A CA 1
ATOM 2461 C C . ARG A 1 324 ? -5.802 -7.007 14.871 1.00 88.12 324 ARG A C 1
ATOM 2463 O O . ARG A 1 324 ? -5.496 -7.954 14.155 1.00 88.12 324 ARG A O 1
ATOM 2470 N N . ALA A 1 325 ? -6.346 -5.885 14.395 1.00 83.44 325 ALA A N 1
ATOM 2471 C CA . ALA A 1 325 ? -6.640 -5.661 12.971 1.00 83.44 325 ALA A CA 1
ATOM 2472 C C . ALA A 1 325 ? -5.585 -4.827 12.229 1.00 83.44 325 ALA A C 1
ATOM 2474 O O . ALA A 1 325 ? -5.560 -4.818 11.000 1.00 83.44 325 ALA A O 1
ATOM 2475 N N . S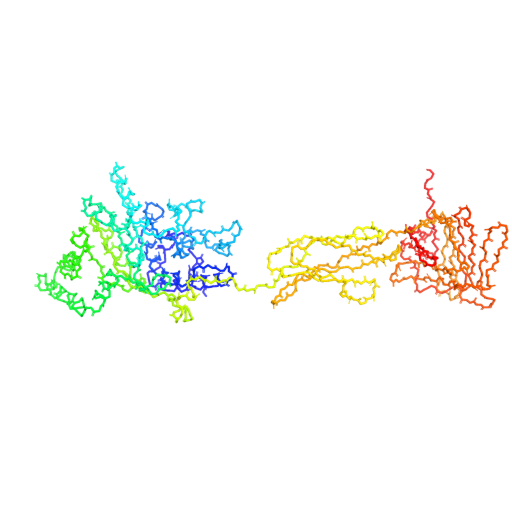ER A 1 326 ? -4.722 -4.116 12.952 1.00 80.06 326 SER A N 1
ATOM 2476 C CA . SER A 1 326 ? -3.662 -3.282 12.384 1.00 80.06 326 SER A CA 1
ATOM 2477 C C . SER A 1 326 ? -2.339 -3.514 13.100 1.00 80.06 326 SER A C 1
ATOM 2479 O O . SER A 1 326 ? -2.297 -4.239 14.084 1.00 80.06 326 SER A O 1
ATOM 2481 N N . GLN A 1 327 ? -1.237 -2.961 12.587 1.00 82.56 327 GLN A N 1
ATOM 2482 C CA . GLN A 1 327 ? 0.056 -2.997 13.282 1.00 82.56 327 GLN A CA 1
ATOM 2483 C C . GLN A 1 327 ? 0.659 -1.618 13.564 1.00 82.56 327 GLN A C 1
ATOM 2485 O O . GLN A 1 327 ? 1.836 -1.510 13.899 1.00 82.56 327 GLN A O 1
ATOM 2490 N N . ASN A 1 328 ? -0.140 -0.572 13.392 1.00 85.50 328 ASN A N 1
ATOM 2491 C CA . ASN A 1 328 ? 0.267 0.825 13.473 1.00 85.50 328 ASN A CA 1
ATOM 2492 C C . ASN A 1 328 ? -0.337 1.555 14.682 1.00 85.50 328 ASN A C 1
ATOM 2494 O O . ASN A 1 328 ? -0.344 2.786 14.697 1.00 85.50 328 ASN A O 1
ATOM 2498 N N . GLU A 1 329 ? -0.911 0.822 15.633 1.00 90.00 329 GLU A N 1
ATOM 2499 C CA . GLU A 1 329 ? -1.339 1.361 16.917 1.00 90.00 329 GLU A CA 1
ATOM 2500 C C . GLU A 1 329 ? -0.169 1.468 17.902 1.00 90.00 329 GLU A C 1
ATOM 2502 O O . GLU A 1 329 ? 0.652 0.556 18.015 1.00 90.00 329 GLU A O 1
ATOM 2507 N N . ASP A 1 330 ? -0.138 2.573 18.643 1.00 91.25 330 ASP A N 1
ATOM 2508 C CA . ASP A 1 330 ? 0.785 2.817 19.753 1.00 91.25 330 ASP A CA 1
ATOM 2509 C C . ASP A 1 330 ? 0.262 2.181 21.055 1.00 91.25 330 ASP A C 1
ATOM 2511 O O . ASP A 1 330 ? 1.031 1.855 21.965 1.00 91.25 330 ASP A O 1
ATOM 2515 N N . GLY A 1 331 ? -1.051 1.937 21.130 1.00 93.88 331 GLY A N 1
ATOM 2516 C CA . GLY A 1 331 ? -1.686 1.265 22.254 1.00 93.88 331 GLY A CA 1
ATOM 2517 C C . GLY A 1 331 ? -3.178 1.008 22.073 1.00 93.88 331 GLY A C 1
ATOM 2518 O O . GLY A 1 331 ? -3.764 1.243 21.011 1.00 93.88 331 GLY A O 1
ATOM 2519 N N . PHE A 1 332 ? -3.790 0.523 23.152 1.00 96.88 332 PHE A N 1
ATOM 2520 C CA . PHE A 1 332 ? -5.226 0.288 23.258 1.00 96.88 332 PHE A CA 1
ATOM 2521 C C . PHE A 1 332 ? -5.795 0.978 24.494 1.00 96.88 332 PHE A C 1
ATOM 2523 O O . PHE A 1 332 ? -5.233 0.880 25.581 1.00 96.88 332 PHE A O 1
ATOM 2530 N N . GLU A 1 333 ? -6.939 1.631 24.346 1.00 97.31 333 GLU A N 1
ATOM 2531 C CA . GLU A 1 333 ? -7.762 2.098 25.459 1.00 97.31 333 GLU A CA 1
ATOM 2532 C C . GLU A 1 333 ? -8.972 1.177 25.578 1.00 97.31 333 GLU A C 1
ATOM 2534 O O . GLU A 1 333 ? -9.670 0.917 24.597 1.00 97.31 333 GLU A O 1
ATOM 2539 N N . VAL A 1 334 ? -9.238 0.673 26.777 1.00 96.12 334 VAL A N 1
ATOM 2540 C CA . VAL A 1 334 ? -10.439 -0.123 27.037 1.00 96.12 334 VAL A CA 1
ATOM 2541 C C . VAL A 1 334 ? -11.370 0.705 27.891 1.00 96.12 334 VAL A C 1
ATOM 2543 O O . VAL A 1 334 ? -10.993 1.179 28.961 1.00 96.12 334 VAL A O 1
ATOM 2546 N N . HIS A 1 335 ? -12.594 0.871 27.417 1.00 96.00 335 HIS A N 1
ATOM 2547 C CA . HIS A 1 335 ? -13.635 1.596 28.117 1.00 96.00 335 HIS A CA 1
ATOM 2548 C C . HIS A 1 335 ? -14.691 0.629 28.635 1.00 96.00 335 HIS A C 1
ATOM 2550 O O . HIS A 1 335 ? -14.972 -0.388 28.001 1.00 96.00 335 HIS A O 1
ATOM 2556 N N . ARG A 1 336 ? -15.287 0.964 29.781 1.00 94.38 336 ARG A N 1
ATOM 2557 C CA . ARG A 1 336 ? -16.331 0.172 30.434 1.00 94.38 336 ARG A CA 1
ATOM 2558 C C . ARG A 1 336 ? -17.544 1.032 30.761 1.00 94.38 336 ARG A C 1
ATOM 2560 O O . ARG A 1 336 ? -17.414 2.182 31.176 1.00 94.38 336 ARG A O 1
ATOM 2567 N N . ARG A 1 337 ? -18.733 0.440 30.670 1.00 93.38 337 ARG A N 1
ATOM 2568 C CA . ARG A 1 337 ? -19.976 0.981 31.238 1.00 93.38 337 ARG A CA 1
ATOM 2569 C C . ARG A 1 337 ? -20.911 -0.099 31.746 1.00 93.38 337 ARG A C 1
ATOM 2571 O O . ARG A 1 337 ? -20.756 -1.274 31.449 1.00 93.38 337 ARG A O 1
ATOM 2578 N N . VAL A 1 338 ? -21.910 0.332 32.503 1.00 90.50 338 VAL A N 1
ATOM 2579 C CA . VAL A 1 338 ? -23.097 -0.463 32.841 1.00 90.50 338 VAL A CA 1
ATOM 2580 C C . VAL A 1 338 ? -24.266 -0.056 31.932 1.00 90.50 338 VAL A C 1
ATOM 2582 O O . VAL A 1 338 ? -24.238 1.052 31.380 1.00 90.50 338 VAL A O 1
ATOM 2585 N N . PRO A 1 339 ? -25.312 -0.889 31.776 1.00 85.69 339 PRO A N 1
ATOM 2586 C CA . PRO A 1 339 ? -26.505 -0.520 31.017 1.00 85.69 339 PRO A CA 1
ATOM 2587 C C . PRO A 1 339 ? -27.092 0.817 31.491 1.00 85.69 339 PRO A C 1
ATOM 2589 O O . PRO A 1 339 ? -27.257 1.042 32.687 1.00 85.69 339 PRO A O 1
ATOM 2592 N N . GLY A 1 340 ? -27.356 1.731 30.552 1.00 80.88 340 GLY A N 1
ATOM 2593 C CA . GLY A 1 340 ? -27.869 3.080 30.843 1.00 80.88 340 GLY A CA 1
ATOM 2594 C C . GLY A 1 340 ? -26.867 4.053 31.488 1.00 80.88 340 GLY A C 1
ATOM 2595 O O . GLY A 1 340 ? -27.186 5.227 31.636 1.00 80.88 340 GLY A O 1
ATOM 2596 N N . GLY A 1 341 ? -25.659 3.601 31.840 1.00 86.38 341 GLY A N 1
ATOM 2597 C CA . GLY A 1 341 ? -24.595 4.441 32.394 1.00 86.38 341 GLY A CA 1
ATOM 2598 C C . GLY A 1 341 ? -23.669 5.038 31.331 1.00 86.38 341 GLY A C 1
ATOM 2599 O O . GLY A 1 341 ? -23.679 4.619 30.169 1.00 86.38 341 GLY A O 1
ATOM 2600 N N . THR A 1 342 ? -22.837 5.991 31.752 1.00 90.38 342 THR A N 1
ATOM 2601 C CA . THR A 1 342 ? -21.790 6.613 30.926 1.00 90.38 342 THR A CA 1
ATOM 2602 C C . THR A 1 342 ? -20.565 5.704 30.814 1.00 90.38 342 THR A C 1
ATOM 2604 O O . THR A 1 342 ? -20.188 5.039 31.779 1.00 90.38 342 THR A O 1
ATOM 2607 N N . SER A 1 343 ? -19.944 5.688 29.633 1.00 93.38 343 SER A N 1
ATOM 2608 C CA . SER A 1 343 ? -18.657 5.026 29.394 1.00 93.38 343 SER A CA 1
ATOM 2609 C C . SER A 1 343 ? -17.510 5.776 30.059 1.00 93.38 343 SER A C 1
ATOM 2611 O O . SER A 1 343 ? -17.457 7.003 29.988 1.00 93.38 343 SER A O 1
ATOM 2613 N N . PHE A 1 344 ? -16.587 5.051 30.684 1.00 93.56 344 PHE A N 1
ATOM 2614 C CA . PHE A 1 344 ? -15.355 5.608 31.237 1.00 93.56 344 PHE A CA 1
ATOM 2615 C C . PHE A 1 344 ? -14.150 4.747 30.860 1.00 93.56 344 PHE A C 1
ATOM 2617 O O . PHE A 1 344 ? -14.286 3.553 30.591 1.00 93.56 344 PHE A O 1
ATOM 2624 N N . LEU A 1 345 ? -12.972 5.369 30.837 1.00 95.75 345 LEU A N 1
ATOM 2625 C CA . LEU A 1 345 ? -11.710 4.695 30.552 1.00 95.75 345 LEU A CA 1
ATOM 2626 C C . LEU A 1 345 ? -11.350 3.761 31.713 1.00 95.75 345 LEU A C 1
ATOM 2628 O O . LEU A 1 345 ? -11.163 4.216 32.841 1.00 95.75 345 LEU A O 1
ATOM 2632 N N . LEU A 1 346 ? -11.267 2.463 31.431 1.00 94.44 346 LEU A N 1
ATOM 2633 C CA . LEU A 1 346 ? -10.880 1.441 32.397 1.00 94.44 346 LEU A CA 1
ATOM 2634 C C . LEU A 1 346 ? -9.357 1.289 32.460 1.00 94.44 346 LEU A C 1
ATOM 2636 O O . LEU A 1 346 ? -8.802 1.211 33.551 1.00 94.44 346 LEU A O 1
ATOM 2640 N N . SER A 1 347 ? -8.685 1.235 31.304 1.00 94.81 347 SER A N 1
ATOM 2641 C CA . SER A 1 347 ? -7.231 1.052 31.234 1.00 94.81 347 SER A CA 1
ATOM 2642 C C . SER A 1 347 ? -6.643 1.502 29.894 1.00 94.81 347 SER A C 1
ATOM 2644 O O . SER A 1 347 ? -7.342 1.510 28.878 1.00 94.81 347 SER A O 1
ATOM 2646 N N . VAL A 1 348 ? -5.343 1.810 29.905 1.00 96.38 348 VAL A N 1
ATOM 2647 C CA . VAL A 1 348 ? -4.508 2.069 28.724 1.00 96.38 348 VAL A CA 1
ATOM 2648 C C . VAL A 1 348 ? -3.424 0.998 28.664 1.00 96.38 348 VAL A C 1
ATOM 2650 O O . VAL A 1 348 ? -2.702 0.777 29.635 1.00 96.38 348 VAL A O 1
ATOM 2653 N N . LEU A 1 349 ? -3.320 0.322 27.526 1.00 96.44 349 LEU A N 1
ATOM 2654 C CA . LEU A 1 349 ? -2.470 -0.844 27.317 1.00 96.44 349 LEU A CA 1
ATOM 2655 C C . LEU A 1 349 ? -1.479 -0.582 26.177 1.00 96.44 349 LEU A C 1
ATOM 2657 O O . LEU A 1 349 ? -1.826 0.111 25.217 1.00 96.44 349 LEU A O 1
ATOM 2661 N N . PRO A 1 350 ? -0.260 -1.141 26.246 1.00 95.88 350 PRO A N 1
ATOM 2662 C CA . PRO A 1 350 ? 0.740 -0.957 25.203 1.00 95.88 350 PRO A CA 1
ATOM 2663 C C . PRO A 1 350 ? 0.337 -1.648 23.894 1.00 95.88 350 PRO A C 1
ATOM 2665 O O . PRO A 1 350 ? -0.479 -2.581 23.880 1.00 95.88 350 PRO A O 1
ATOM 2668 N N . ALA A 1 351 ? 0.954 -1.214 22.792 1.00 92.44 351 ALA A N 1
ATOM 2669 C CA . ALA A 1 351 ? 0.827 -1.853 21.487 1.00 92.44 351 ALA A CA 1
ATOM 2670 C C . ALA A 1 351 ? 1.033 -3.377 21.565 1.00 92.44 351 ALA A C 1
ATOM 2672 O O . ALA A 1 351 ? 1.891 -3.877 22.292 1.00 92.44 351 ALA A O 1
ATOM 2673 N N . GLY A 1 352 ? 0.244 -4.124 20.790 1.00 91.50 352 GLY A N 1
ATOM 2674 C CA . GLY A 1 352 ? 0.309 -5.591 20.731 1.00 91.50 352 GLY A CA 1
ATOM 2675 C C . GLY A 1 352 ? -0.495 -6.324 21.809 1.00 91.50 352 GLY A C 1
ATOM 2676 O O . GLY A 1 352 ? -0.644 -7.542 21.723 1.00 91.50 352 GLY A O 1
ATOM 2677 N N . THR A 1 353 ? -1.064 -5.612 22.785 1.00 94.62 353 THR A N 1
ATOM 2678 C CA . THR A 1 353 ? -1.948 -6.222 23.788 1.00 94.62 353 THR A CA 1
ATOM 2679 C C . THR A 1 353 ? -3.269 -6.669 23.155 1.00 94.62 353 THR A C 1
ATOM 2681 O O . THR A 1 353 ? -3.873 -5.926 22.386 1.00 94.62 353 THR A O 1
ATOM 2684 N N . THR A 1 354 ? -3.731 -7.876 23.487 1.00 95.00 354 THR A N 1
ATOM 2685 C CA . THR A 1 354 ? -4.993 -8.459 22.975 1.00 95.00 354 THR A CA 1
ATOM 2686 C C . THR A 1 354 ? -5.936 -8.938 24.077 1.00 95.00 354 THR A C 1
ATOM 2688 O O . THR A 1 354 ? -7.020 -9.448 23.795 1.00 95.00 354 THR A O 1
ATOM 2691 N N . THR A 1 355 ? -5.537 -8.788 25.341 1.00 94.00 355 THR A N 1
ATOM 2692 C CA . THR A 1 355 ? -6.298 -9.257 26.500 1.00 94.00 355 THR A CA 1
ATOM 2693 C C . THR A 1 355 ? -6.110 -8.332 27.695 1.00 94.00 355 THR A C 1
ATOM 2695 O O . THR A 1 355 ? -5.011 -7.823 27.912 1.00 94.00 355 THR A O 1
ATOM 2698 N N . MET A 1 356 ? -7.148 -8.183 28.513 1.00 92.75 356 MET A N 1
ATOM 2699 C CA . MET A 1 356 ? -7.095 -7.521 29.814 1.00 92.75 356 MET A CA 1
ATOM 2700 C C . MET A 1 356 ? -8.019 -8.229 30.807 1.00 92.75 356 MET A C 1
ATOM 2702 O O . MET A 1 356 ? -9.124 -8.628 30.446 1.00 92.75 356 MET A O 1
ATOM 2706 N N . GLU A 1 357 ? -7.583 -8.358 32.055 1.00 91.19 357 GLU A N 1
ATOM 2707 C CA . GLU A 1 357 ? -8.440 -8.764 33.167 1.00 91.19 357 GLU A CA 1
ATOM 2708 C C . GLU A 1 357 ? -9.141 -7.540 33.771 1.00 91.19 357 GLU A C 1
ATOM 2710 O O . GLU A 1 357 ? -8.486 -6.553 34.109 1.00 91.19 357 GLU A O 1
ATOM 2715 N N . ASP A 1 358 ? -10.464 -7.613 33.927 1.00 90.50 358 ASP A N 1
ATOM 2716 C CA . ASP A 1 358 ? -11.239 -6.610 34.654 1.00 90.50 358 ASP A CA 1
ATOM 2717 C C . ASP A 1 358 ? -11.619 -7.130 36.050 1.00 90.50 358 ASP A C 1
ATOM 2719 O O . ASP A 1 358 ? -12.492 -7.988 36.201 1.00 90.50 358 ASP A O 1
ATOM 2723 N N . ALA A 1 359 ? -10.942 -6.623 37.081 1.00 85.44 359 ALA A N 1
ATOM 2724 C CA . ALA A 1 359 ? -11.108 -7.063 38.463 1.00 85.44 359 ALA A CA 1
ATOM 2725 C C . ALA A 1 359 ? -12.135 -6.222 39.247 1.00 85.44 359 ALA A C 1
ATOM 2727 O O . ALA A 1 359 ? -12.459 -5.083 38.907 1.00 85.44 359 ALA A O 1
ATOM 2728 N N . GLY A 1 360 ? -12.624 -6.777 40.362 1.00 81.06 360 GLY A N 1
ATOM 2729 C CA . GLY A 1 360 ? -13.508 -6.060 41.293 1.00 81.06 360 GLY A CA 1
ATOM 2730 C C . GLY A 1 360 ? -14.933 -5.851 40.773 1.00 81.06 360 GLY A C 1
ATOM 2731 O O . GLY A 1 360 ? -15.621 -4.920 41.195 1.00 81.06 360 GLY A O 1
ATOM 2732 N N . LEU A 1 361 ? -15.380 -6.695 39.843 1.00 86.75 361 LEU A N 1
ATOM 2733 C CA . LEU A 1 361 ? -16.745 -6.650 39.341 1.00 86.75 361 LEU A CA 1
ATOM 2734 C C . LEU A 1 361 ? -17.736 -7.232 40.343 1.00 86.75 361 LEU A C 1
ATOM 2736 O O . LEU A 1 361 ? -17.435 -8.169 41.080 1.00 86.75 361 LEU A O 1
ATOM 2740 N N . LEU A 1 362 ? -18.953 -6.690 40.332 1.00 85.06 362 LEU A N 1
ATOM 2741 C CA . LEU A 1 362 ? -20.038 -7.267 41.114 1.00 85.06 362 LEU A CA 1
ATOM 2742 C C . LEU A 1 362 ? -20.587 -8.506 40.399 1.00 85.06 362 LEU A C 1
ATOM 2744 O O . LEU A 1 362 ? -20.664 -8.495 39.166 1.00 85.06 362 LEU A O 1
ATOM 2748 N N . PRO A 1 363 ? -20.999 -9.547 41.138 1.00 84.88 363 PRO A N 1
ATOM 2749 C CA . PRO A 1 363 ? -21.615 -10.733 40.556 1.00 84.88 363 PRO A CA 1
ATOM 2750 C C . PRO A 1 363 ? -22.980 -10.423 39.931 1.00 84.88 363 PRO A C 1
ATOM 2752 O O . PRO A 1 363 ? -23.637 -9.440 40.281 1.00 84.88 363 PRO A O 1
ATOM 2755 N N . ALA A 1 364 ? -23.405 -11.279 38.997 1.00 83.88 364 ALA A N 1
ATOM 2756 C CA . ALA A 1 364 ? -24.671 -11.180 38.262 1.00 83.88 364 ALA A CA 1
ATOM 2757 C C . ALA A 1 364 ? -24.971 -9.769 37.714 1.00 83.88 364 ALA A C 1
ATOM 2759 O O . ALA A 1 364 ? -26.120 -9.318 37.751 1.00 83.88 364 ALA A O 1
ATOM 2760 N N . ARG A 1 365 ? -23.940 -9.066 37.229 1.00 84.06 365 ARG A N 1
ATOM 2761 C CA . ARG A 1 365 ? -24.040 -7.694 36.725 1.00 84.06 365 ARG A CA 1
ATOM 2762 C C . ARG A 1 365 ? -23.504 -7.590 35.307 1.00 84.06 365 ARG A C 1
ATOM 2764 O O . ARG A 1 365 ? -22.479 -8.187 34.976 1.00 84.06 365 ARG A O 1
ATOM 2771 N N . THR A 1 366 ? -24.211 -6.835 34.472 1.00 87.50 366 THR A N 1
ATOM 2772 C CA . THR A 1 366 ? -23.845 -6.664 33.066 1.00 87.50 366 THR A CA 1
ATOM 2773 C C . THR A 1 366 ? -22.936 -5.449 32.871 1.00 87.50 366 THR A C 1
ATOM 2775 O O . THR A 1 366 ? -23.189 -4.368 33.408 1.00 87.50 366 THR A O 1
ATOM 2778 N N . TYR A 1 367 ? -21.884 -5.632 32.075 1.00 91.00 367 TYR A N 1
ATOM 2779 C CA . TYR A 1 367 ? -20.889 -4.623 31.727 1.00 91.00 367 TYR A CA 1
ATOM 2780 C C . TYR A 1 367 ? -20.677 -4.596 30.211 1.00 91.00 367 TYR A C 1
ATOM 2782 O O . TYR A 1 367 ? -20.629 -5.641 29.562 1.00 91.00 367 TYR A O 1
ATOM 2790 N N . GLY A 1 368 ? -20.596 -3.392 29.655 1.00 92.75 368 GLY A N 1
ATOM 2791 C CA . GLY A 1 368 ? -20.349 -3.115 28.245 1.00 92.75 368 GLY A CA 1
ATOM 2792 C C . GLY A 1 368 ? -18.938 -2.587 28.062 1.00 92.75 368 GLY A C 1
ATOM 2793 O O . GLY A 1 368 ? -18.489 -1.765 28.863 1.00 92.75 368 GLY A O 1
ATOM 2794 N N . TYR A 1 369 ? -18.259 -3.060 27.023 1.00 95.06 369 TYR A N 1
ATOM 2795 C CA . TYR A 1 369 ? -16.868 -2.744 26.734 1.00 95.06 369 TYR A CA 1
ATOM 2796 C C . TYR A 1 369 ? -16.700 -2.269 25.295 1.00 95.06 369 TYR A C 1
ATOM 2798 O O . TYR A 1 369 ? -17.272 -2.849 24.368 1.00 95.06 369 TYR A O 1
ATOM 2806 N N . THR A 1 370 ? -15.863 -1.251 25.112 1.00 96.31 370 THR A N 1
ATOM 2807 C CA . THR A 1 370 ? -15.315 -0.859 23.809 1.00 96.31 370 THR A CA 1
ATOM 2808 C C . THR A 1 370 ? -13.798 -0.804 23.897 1.00 96.31 370 THR A C 1
ATOM 2810 O O . THR A 1 370 ? -13.237 -0.375 24.906 1.00 96.31 370 THR A O 1
ATOM 2813 N N . VAL A 1 371 ? -13.127 -1.243 22.834 1.00 96.69 371 VAL A N 1
ATOM 2814 C CA . VAL A 1 371 ? -11.667 -1.229 22.720 1.00 96.69 371 VAL A CA 1
ATOM 2815 C C . VAL A 1 371 ? -11.281 -0.270 21.604 1.00 96.69 371 VAL A C 1
ATOM 2817 O O . VAL A 1 371 ? -11.764 -0.380 20.477 1.00 96.69 371 VAL A O 1
ATOM 2820 N N . HIS A 1 372 ? -10.438 0.701 21.927 1.00 95.69 372 HIS A N 1
ATOM 2821 C CA . HIS A 1 372 ? -10.001 1.753 21.025 1.00 95.69 372 HIS A CA 1
ATOM 2822 C C . HIS A 1 372 ? -8.516 1.551 20.726 1.00 95.69 372 HIS A C 1
ATOM 2824 O O . HIS A 1 372 ? -7.673 1.772 21.591 1.00 95.69 372 HIS A O 1
ATOM 2830 N N . ALA A 1 373 ? -8.187 1.134 19.505 1.00 95.44 373 ALA A N 1
ATOM 2831 C CA . ALA A 1 373 ? -6.803 1.126 19.033 1.00 95.44 373 ALA A CA 1
ATOM 2832 C C . ALA A 1 373 ? -6.407 2.559 18.663 1.00 95.44 373 ALA A C 1
ATOM 2834 O O . ALA A 1 373 ? -7.141 3.200 17.907 1.00 95.44 373 ALA A O 1
ATOM 2835 N N . TRP A 1 374 ? -5.291 3.081 19.170 1.00 93.75 374 TRP A N 1
ATOM 2836 C CA . TRP A 1 374 ? -4.923 4.491 18.986 1.00 93.75 374 TRP A CA 1
ATOM 2837 C C . TRP A 1 374 ? -3.466 4.686 18.564 1.00 93.75 374 TRP A C 1
ATOM 2839 O O . TRP A 1 374 ? -2.614 3.841 18.823 1.00 93.75 374 TRP A O 1
ATOM 2849 N N . ASN A 1 375 ? -3.203 5.798 17.879 1.00 90.69 375 ASN A N 1
ATOM 2850 C CA . ASN A 1 375 ? -1.871 6.341 17.610 1.00 90.69 375 ASN A CA 1
ATOM 2851 C C . ASN A 1 375 ? -1.931 7.878 17.528 1.00 90.69 375 ASN A C 1
ATOM 2853 O O . ASN A 1 375 ? -2.997 8.465 17.733 1.00 90.69 375 ASN A O 1
ATOM 2857 N N . GLU A 1 376 ? -0.818 8.529 17.177 1.00 85.44 376 GLU A N 1
ATOM 2858 C CA . GLU A 1 376 ? -0.733 9.995 17.013 1.00 85.44 376 GLU A CA 1
ATOM 2859 C C . GLU A 1 376 ? -1.764 10.612 16.038 1.00 85.44 376 GLU A C 1
ATOM 2861 O O . GLU A 1 376 ? -2.068 11.801 16.132 1.00 85.44 376 GLU A O 1
ATOM 2866 N N . VAL A 1 377 ? -2.334 9.824 15.117 1.00 85.38 377 VAL A N 1
ATOM 2867 C CA . VAL A 1 377 ? -3.325 10.281 14.122 1.00 85.38 377 VAL A CA 1
ATOM 2868 C C . VAL A 1 377 ? -4.762 10.180 14.641 1.00 85.38 377 VAL A C 1
ATOM 2870 O O . VAL A 1 377 ? -5.640 10.911 14.180 1.00 85.38 377 VAL A O 1
ATOM 2873 N N . GLY A 1 378 ? -5.039 9.275 15.582 1.00 87.06 378 GLY A N 1
ATOM 2874 C CA . GLY A 1 378 ? -6.358 9.115 16.197 1.00 87.06 378 GLY A CA 1
ATOM 2875 C C . GLY A 1 378 ? -6.659 7.682 16.636 1.00 87.06 378 GLY A C 1
ATOM 2876 O O . GLY A 1 378 ? -5.780 6.825 16.642 1.00 87.06 378 GLY A O 1
ATOM 2877 N N . SER A 1 379 ? -7.924 7.406 16.986 1.00 90.56 379 SER A N 1
ATOM 2878 C CA . SER A 1 379 ? -8.334 6.123 17.585 1.00 90.56 379 SER A CA 1
ATOM 2879 C C . SER A 1 379 ? -9.520 5.440 16.899 1.00 90.56 379 SER A C 1
ATOM 2881 O O . SER A 1 379 ? -10.558 6.062 16.664 1.00 90.56 379 SER A O 1
ATOM 2883 N N . GLY A 1 380 ? -9.385 4.160 16.542 1.00 90.50 380 GLY A N 1
ATOM 2884 C CA . GLY A 1 380 ? -10.444 3.307 15.991 1.00 90.50 380 GLY A CA 1
ATOM 2885 C C . GLY A 1 380 ? -11.163 2.523 17.090 1.00 90.50 380 GLY A C 1
ATOM 2886 O O . GLY A 1 380 ? -10.558 1.654 17.709 1.00 90.50 380 GLY A O 1
ATOM 2887 N N . ALA A 1 381 ? -12.446 2.813 17.318 1.00 92.44 381 ALA A N 1
ATOM 2888 C CA . ALA A 1 381 ? -13.256 2.161 18.349 1.00 92.44 381 ALA A CA 1
ATOM 2889 C C . ALA A 1 381 ? -13.956 0.902 17.817 1.00 92.44 381 ALA A C 1
ATOM 2891 O O . ALA A 1 381 ? -14.577 0.944 16.752 1.00 92.44 381 ALA A O 1
ATOM 2892 N N . SER A 1 382 ? -13.875 -0.195 18.571 1.00 93.94 382 SER A N 1
ATOM 2893 C CA . SER A 1 382 ? -14.631 -1.423 18.322 1.00 93.94 382 SER A CA 1
ATOM 2894 C C . SER A 1 382 ? -16.143 -1.198 18.436 1.00 93.94 382 SER A C 1
ATOM 2896 O O . SER A 1 382 ? -16.609 -0.220 19.027 1.00 93.94 382 SER A O 1
ATOM 2898 N N . ALA A 1 383 ? -16.925 -2.165 17.954 1.00 92.81 383 ALA A N 1
ATOM 2899 C CA . ALA A 1 383 ? -18.311 -2.291 18.393 1.00 92.81 383 ALA A CA 1
ATOM 2900 C C . ALA A 1 383 ? -18.367 -2.536 19.914 1.00 92.81 383 ALA A C 1
ATOM 2902 O O . ALA A 1 383 ? -17.452 -3.133 20.494 1.00 92.81 383 ALA A O 1
ATOM 2903 N N . GLU A 1 384 ? -19.442 -2.078 20.555 1.00 93.00 384 GLU A N 1
ATOM 2904 C CA . GLU A 1 384 ? -19.681 -2.342 21.974 1.00 93.00 384 GLU A CA 1
ATOM 2905 C C . GLU A 1 384 ? -20.065 -3.810 22.176 1.00 93.00 384 GLU A C 1
ATOM 2907 O O . GLU A 1 384 ? -20.945 -4.335 21.493 1.00 93.00 384 GLU A O 1
ATOM 2912 N N . THR A 1 385 ? -19.407 -4.465 23.129 1.00 93.25 385 THR A N 1
ATOM 2913 C CA . THR A 1 385 ? -19.686 -5.854 23.505 1.00 93.25 385 THR A CA 1
ATOM 2914 C C . THR A 1 385 ? -20.076 -5.932 24.967 1.00 93.25 385 THR A C 1
ATOM 2916 O O . THR A 1 385 ? -19.465 -5.287 25.815 1.00 93.25 385 THR A O 1
ATOM 2919 N N . TRP A 1 386 ? -21.080 -6.750 25.268 1.00 90.56 386 TRP A N 1
ATOM 2920 C CA . TRP A 1 386 ? -21.628 -6.898 26.608 1.00 90.56 386 TRP A CA 1
ATOM 2921 C C . TRP A 1 386 ? -21.322 -8.278 27.182 1.00 90.56 386 TRP A C 1
ATOM 2923 O O . TRP A 1 386 ? -21.469 -9.289 26.497 1.00 90.56 386 TRP A O 1
ATOM 2933 N N . GLY A 1 387 ? -20.940 -8.314 28.455 1.00 87.75 387 GLY A N 1
ATOM 2934 C CA . GLY A 1 387 ? -20.786 -9.535 29.238 1.00 87.75 387 GLY A CA 1
ATOM 2935 C C . GLY A 1 3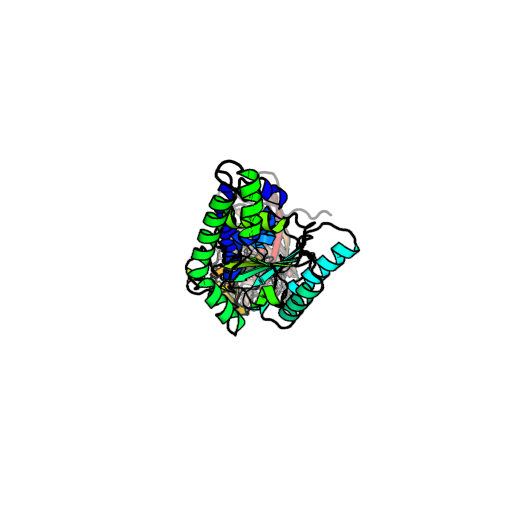87 ? -21.461 -9.384 30.596 1.00 87.75 387 GLY A C 1
ATOM 2936 O O . GLY A 1 387 ? -21.497 -8.291 31.160 1.00 87.75 387 GLY A O 1
ATOM 2937 N N . THR A 1 388 ? -21.999 -10.476 31.135 1.00 86.19 388 THR A N 1
ATOM 2938 C CA . THR A 1 388 ? -22.503 -10.500 32.513 1.00 86.19 388 THR A CA 1
ATOM 2939 C C . THR A 1 388 ? -21.636 -11.417 33.356 1.00 86.19 388 THR A C 1
ATOM 2941 O O . THR A 1 388 ? -21.402 -12.566 32.982 1.00 86.19 388 THR A O 1
ATOM 2944 N N . THR A 1 389 ? -21.200 -10.924 34.509 1.00 86.69 389 THR A N 1
ATOM 2945 C CA . THR A 1 389 ? -20.504 -11.725 35.516 1.00 86.69 389 THR A CA 1
ATOM 2946 C C . THR A 1 389 ? -21.387 -12.848 36.057 1.00 86.69 389 THR A C 1
ATOM 2948 O O . THR A 1 389 ? -22.619 -12.751 36.091 1.00 86.69 389 THR A O 1
ATOM 2951 N N . ALA A 1 390 ? -20.749 -13.934 36.494 1.00 84.56 390 ALA A N 1
ATOM 2952 C CA . ALA A 1 390 ? -21.445 -15.030 37.156 1.00 84.56 390 ALA A CA 1
ATOM 2953 C C . ALA A 1 390 ? -22.083 -14.554 38.474 1.00 84.56 390 ALA A C 1
ATOM 2955 O O . ALA A 1 390 ? -21.559 -13.662 39.142 1.00 84.56 390 ALA A O 1
ATOM 2956 N N . GLY A 1 391 ? -23.229 -15.133 38.835 1.00 85.38 391 GLY A N 1
ATOM 2957 C CA . GLY A 1 391 ? -23.819 -14.937 40.159 1.00 85.38 391 GLY A CA 1
ATOM 2958 C C . GLY A 1 391 ? -23.078 -15.739 41.229 1.00 85.38 391 GLY A C 1
ATOM 2959 O O . GLY A 1 391 ? -22.462 -16.757 40.919 1.00 85.38 391 GLY A O 1
ATOM 2960 N N . THR A 1 392 ? -23.164 -15.312 42.487 1.00 86.69 392 THR A N 1
ATOM 2961 C CA . THR A 1 392 ? -22.684 -16.097 43.639 1.00 86.69 392 THR A CA 1
ATOM 2962 C C . THR A 1 392 ? -23.696 -17.152 44.084 1.00 86.69 392 THR A C 1
ATOM 2964 O O . THR A 1 392 ? -23.344 -18.111 44.766 1.00 86.69 392 THR A O 1
ATOM 2967 N N . PHE A 1 393 ? -24.948 -17.018 43.647 1.00 86.88 393 PHE A N 1
ATOM 2968 C CA . PHE A 1 393 ? -26.002 -18.015 43.794 1.00 86.88 393 PHE A CA 1
ATOM 2969 C C . PHE A 1 393 ? -26.922 -17.999 42.568 1.00 86.88 393 PHE A C 1
ATOM 2971 O O . PHE A 1 393 ? -26.908 -17.060 41.767 1.00 86.88 393 PHE A O 1
ATOM 2978 N N . THR A 1 394 ? -27.756 -19.029 42.434 1.00 87.62 394 THR A N 1
ATOM 2979 C CA . THR A 1 394 ? -28.694 -19.163 41.312 1.00 87.62 394 THR A CA 1
ATOM 2980 C C . THR A 1 394 ? -30.134 -19.125 41.822 1.00 87.62 394 THR A C 1
ATOM 2982 O O . THR A 1 394 ? -30.614 -20.113 42.383 1.00 87.62 394 THR A O 1
ATOM 2985 N N . PRO A 1 395 ? -30.854 -17.997 41.675 1.00 87.50 395 PRO A N 1
ATOM 2986 C CA . PRO A 1 395 ? -32.279 -17.970 41.931 1.00 87.50 395 PRO A CA 1
ATOM 2987 C C . PRO A 1 395 ? -32.996 -18.670 40.781 1.00 87.50 395 PRO A C 1
ATOM 2989 O O . PRO A 1 395 ? -32.687 -18.390 39.631 1.00 87.50 395 PRO A O 1
ATOM 2992 N N . ALA A 1 396 ? -33.983 -19.515 41.053 1.00 86.81 396 ALA A N 1
ATOM 2993 C CA . ALA A 1 396 ? -34.842 -20.090 40.016 1.00 86.81 396 ALA A CA 1
ATOM 2994 C C . ALA A 1 396 ? -36.311 -19.943 40.404 1.00 86.81 396 ALA A C 1
ATOM 2996 O O . ALA A 1 396 ? -36.694 -20.196 41.552 1.00 86.81 396 ALA A O 1
ATOM 2997 N N . VAL A 1 397 ? -37.156 -19.536 39.456 1.00 82.38 397 VAL A N 1
ATOM 2998 C CA . VAL A 1 397 ? -38.600 -19.466 39.701 1.00 82.38 397 VAL A CA 1
ATOM 2999 C C . VAL A 1 397 ? -39.180 -20.865 39.537 1.00 82.38 397 VAL A C 1
ATOM 3001 O O . VAL A 1 397 ? -39.061 -21.489 38.492 1.00 82.38 397 VAL A O 1
ATOM 3004 N N . VAL A 1 398 ? -39.835 -21.371 40.580 1.00 82.62 398 VAL A N 1
ATOM 3005 C CA . VAL A 1 398 ? -40.474 -22.696 40.560 1.00 82.62 398 VAL A CA 1
ATOM 3006 C C . VAL A 1 398 ? -41.960 -22.568 40.241 1.00 82.62 398 VAL A C 1
ATOM 3008 O O . VAL A 1 398 ? -42.518 -23.388 39.513 1.00 82.62 398 VAL A O 1
ATOM 3011 N N . LYS A 1 399 ? -42.630 -21.552 40.800 1.00 87.69 399 LYS A N 1
ATOM 3012 C CA . LYS A 1 399 ? -44.036 -21.227 40.516 1.00 87.69 399 LYS A CA 1
ATOM 3013 C C . LYS A 1 399 ? -44.232 -19.718 40.536 1.00 87.69 399 LYS A C 1
ATOM 3015 O O . LYS A 1 399 ? -43.675 -19.022 41.379 1.00 87.69 399 LYS A O 1
ATOM 3020 N N . GLY A 1 400 ? -45.086 -19.215 39.652 1.00 88.44 400 GLY A N 1
ATOM 3021 C CA . GLY A 1 400 ? -45.346 -17.785 39.552 1.00 88.44 400 GLY A CA 1
ATOM 3022 C C . GLY A 1 400 ? -46.740 -17.463 39.028 1.00 88.44 400 GLY A C 1
ATOM 3023 O O . GLY A 1 400 ? -47.250 -18.147 38.139 1.00 88.44 400 GLY A O 1
ATOM 3024 N N . THR A 1 401 ? -47.357 -16.418 39.583 1.00 89.62 401 THR A N 1
ATOM 3025 C CA . THR A 1 401 ? -48.570 -15.780 39.048 1.00 89.62 401 THR A CA 1
ATOM 3026 C C . THR A 1 401 ? -48.434 -14.262 39.050 1.00 89.62 401 THR A C 1
ATOM 3028 O O . THR A 1 401 ? -47.957 -13.690 40.028 1.00 89.62 401 THR A O 1
ATOM 3031 N N . LEU A 1 402 ? -48.901 -13.620 37.987 1.00 88.56 402 LEU A N 1
ATOM 3032 C CA . LEU A 1 402 ? -48.784 -12.194 37.742 1.00 88.56 402 LEU A CA 1
ATOM 3033 C C . LEU A 1 402 ? -50.115 -11.769 37.155 1.00 88.56 402 LEU A C 1
ATOM 3035 O O . LEU A 1 402 ? -50.607 -12.381 36.209 1.00 88.56 402 LEU A O 1
ATOM 3039 N N . ALA A 1 403 ? -50.706 -10.754 37.755 1.00 88.50 403 ALA A N 1
ATOM 3040 C CA . ALA A 1 403 ? -51.899 -10.109 37.258 1.00 88.50 403 ALA A CA 1
ATOM 3041 C C . ALA A 1 403 ? -51.555 -8.636 37.068 1.00 88.50 403 ALA A C 1
ATOM 3043 O O . ALA A 1 403 ? -51.302 -7.947 38.057 1.00 88.50 403 ALA A O 1
ATOM 3044 N N . ALA A 1 404 ? -51.526 -8.208 35.811 1.00 84.75 404 ALA A N 1
ATOM 3045 C CA . ALA A 1 404 ? -51.466 -6.814 35.411 1.00 84.75 404 ALA A CA 1
ATOM 3046 C C . ALA A 1 404 ? -52.883 -6.347 35.049 1.00 84.75 404 ALA A C 1
ATOM 3048 O O . ALA A 1 404 ? -53.663 -7.086 34.444 1.00 84.75 404 ALA A O 1
ATOM 3049 N N . SER A 1 405 ? -53.237 -5.140 35.463 1.00 82.38 405 SER A N 1
ATOM 3050 C CA . SER A 1 405 ? -54.577 -4.579 35.387 1.00 82.38 405 SER A CA 1
ATOM 3051 C C . SER A 1 405 ? -54.500 -3.108 35.004 1.00 82.38 405 SER A C 1
ATOM 3053 O O . SER A 1 405 ? -53.711 -2.355 35.556 1.00 82.38 405 SER A O 1
ATOM 3055 N N . ALA A 1 406 ? -55.404 -2.664 34.130 1.00 80.00 406 ALA A N 1
ATOM 3056 C CA . ALA A 1 406 ? -55.549 -1.241 33.817 1.00 80.00 406 ALA A CA 1
ATOM 3057 C C . ALA A 1 406 ? -56.095 -0.415 35.003 1.00 80.00 406 ALA A C 1
ATOM 3059 O O . ALA A 1 406 ? -55.927 0.800 35.048 1.00 80.00 406 ALA A O 1
ATOM 3060 N N . ALA A 1 407 ? -56.777 -1.055 35.961 1.00 83.25 407 ALA A N 1
ATOM 3061 C CA . ALA A 1 407 ? -57.282 -0.390 37.160 1.00 83.25 407 ALA A CA 1
ATOM 3062 C C . ALA A 1 407 ? -56.185 -0.226 38.221 1.00 83.25 407 ALA A C 1
ATOM 3064 O O . ALA A 1 407 ? -55.564 -1.216 38.617 1.00 83.25 407 ALA A O 1
ATOM 3065 N N . ALA A 1 408 ? -56.041 0.996 38.740 1.00 85.25 408 ALA A N 1
ATOM 3066 C CA . ALA A 1 408 ? -54.996 1.346 39.694 1.00 85.25 408 ALA A CA 1
ATOM 3067 C C . ALA A 1 408 ? -55.053 0.534 41.007 1.00 85.25 408 ALA A C 1
ATOM 3069 O O . ALA A 1 408 ? -56.123 0.243 41.561 1.00 85.25 408 ALA A O 1
ATOM 3070 N N . GLY A 1 409 ? -53.886 0.184 41.538 1.00 87.00 409 GLY A N 1
ATOM 3071 C CA . GLY A 1 409 ? -53.667 -0.577 42.756 1.00 87.00 409 GLY A CA 1
ATOM 3072 C C . GLY A 1 409 ? -54.205 -2.004 42.683 1.00 87.00 409 GLY A C 1
ATOM 3073 O O . GLY A 1 409 ? -54.586 -2.566 43.722 1.00 87.00 409 GLY A O 1
ATOM 3074 N N . LYS A 1 410 ? -54.321 -2.588 41.486 1.00 89.12 410 LYS A N 1
ATOM 3075 C CA . LYS A 1 410 ? -54.822 -3.959 41.295 1.00 89.12 410 LYS A CA 1
ATOM 3076 C C . LYS A 1 410 ? -53.756 -4.941 40.849 1.00 89.12 410 LYS A C 1
ATOM 3078 O O . LYS A 1 410 ? -54.048 -6.140 40.880 1.00 89.12 410 LYS A O 1
ATOM 3083 N N . ASP A 1 411 ? -52.546 -4.481 40.563 1.00 90.88 411 ASP A N 1
ATOM 3084 C CA . ASP A 1 411 ? -51.490 -5.376 40.130 1.00 90.88 411 ASP A CA 1
ATOM 3085 C C . ASP A 1 411 ? -50.974 -6.228 41.280 1.00 90.88 411 ASP A C 1
ATOM 3087 O O . ASP A 1 411 ? -50.931 -5.823 42.457 1.00 90.88 411 ASP A O 1
ATOM 3091 N N . ARG A 1 412 ? -50.639 -7.472 40.933 1.00 91.75 412 ARG A N 1
ATOM 3092 C CA . ARG A 1 412 ? -50.162 -8.478 41.878 1.00 91.75 412 ARG A CA 1
ATOM 3093 C C . ARG A 1 412 ? -49.137 -9.367 41.218 1.00 91.75 412 ARG A C 1
ATOM 3095 O O . ARG A 1 412 ? -49.363 -9.846 40.112 1.00 91.75 412 ARG A O 1
ATOM 3102 N N . VAL A 1 413 ? -48.081 -9.687 41.952 1.00 91.38 413 VAL A N 1
ATOM 3103 C CA . VAL A 1 413 ? -47.161 -10.755 41.570 1.00 91.38 413 VAL A CA 1
ATOM 3104 C C . VAL A 1 413 ? -46.911 -11.663 42.763 1.00 91.38 413 VAL A C 1
ATOM 3106 O O . VAL A 1 413 ? -46.767 -11.207 43.896 1.00 91.38 413 VAL A O 1
ATOM 3109 N N . LYS A 1 414 ? -46.899 -12.969 42.522 1.00 93.19 414 LYS A N 1
ATOM 3110 C CA . LYS A 1 414 ? -46.497 -13.974 43.496 1.00 93.19 414 LYS A CA 1
ATOM 3111 C C . LYS A 1 414 ? -45.500 -14.905 42.838 1.00 93.19 414 LYS A C 1
ATOM 3113 O O . LYS A 1 414 ? -45.796 -15.442 41.775 1.00 93.19 414 LYS A O 1
ATOM 3118 N N . ILE A 1 415 ? -44.355 -15.080 43.477 1.00 91.50 415 ILE A N 1
ATOM 3119 C CA . ILE A 1 415 ? -43.255 -15.908 42.993 1.00 91.50 415 ILE A CA 1
ATOM 3120 C C . ILE A 1 415 ? -42.826 -16.806 44.139 1.00 91.50 415 ILE A C 1
ATOM 3122 O O . ILE A 1 415 ? -42.611 -16.330 45.250 1.00 91.50 415 ILE A O 1
ATOM 3126 N N . ASP A 1 416 ? -42.735 -18.093 43.854 1.00 91.88 416 ASP A N 1
ATOM 3127 C CA . ASP A 1 416 ? -42.142 -19.126 44.685 1.00 91.88 416 ASP A CA 1
ATOM 3128 C C . ASP A 1 416 ? -40.915 -19.650 43.939 1.00 91.88 416 ASP A C 1
ATOM 3130 O O . ASP A 1 416 ? -41.031 -20.051 42.777 1.00 91.88 416 ASP A O 1
ATOM 3134 N N . GLY A 1 417 ? -39.753 -19.654 44.582 1.00 91.38 417 GLY A N 1
ATOM 3135 C CA . GLY A 1 417 ? -38.507 -20.036 43.929 1.00 91.38 417 GLY A CA 1
ATOM 3136 C C . GLY A 1 417 ? -37.472 -20.650 44.860 1.00 91.38 417 GLY A C 1
ATOM 3137 O O . GLY A 1 417 ? -37.656 -20.700 46.081 1.00 91.38 417 GLY A O 1
ATOM 3138 N N . THR A 1 418 ? -36.386 -21.123 44.258 1.00 90.94 418 THR A N 1
ATOM 3139 C CA . THR A 1 418 ? -35.181 -21.604 44.940 1.00 90.94 418 THR A CA 1
ATOM 3140 C C . THR A 1 418 ? -34.054 -20.582 44.827 1.00 90.94 418 THR A C 1
ATOM 3142 O O . THR A 1 418 ? -34.087 -19.705 43.967 1.00 90.94 418 THR A O 1
ATOM 3145 N N . LEU A 1 419 ? -33.083 -20.677 45.730 1.00 89.00 419 LEU A N 1
ATOM 3146 C CA . LEU A 1 419 ? -31.836 -19.922 45.783 1.00 89.00 419 LEU A CA 1
ATOM 3147 C C . LEU A 1 419 ? -30.705 -20.947 45.955 1.00 89.00 419 LEU A C 1
ATOM 3149 O O . LEU A 1 419 ? -30.253 -21.220 47.067 1.00 89.00 419 LEU A O 1
ATOM 3153 N N . GLU A 1 420 ? -30.303 -21.599 44.869 1.00 85.38 420 GLU A N 1
ATOM 3154 C CA . GLU A 1 420 ? -29.253 -22.619 44.923 1.00 85.38 420 GLU A CA 1
ATOM 3155 C C . GLU A 1 420 ? -27.892 -21.966 45.192 1.00 85.38 420 GLU A C 1
ATOM 3157 O O . GLU A 1 420 ? -27.543 -20.967 44.565 1.00 85.38 420 GLU A O 1
ATOM 3162 N N . GLY A 1 421 ? -27.134 -22.508 46.152 1.00 80.00 421 GLY A N 1
ATOM 3163 C CA . GLY A 1 421 ? -25.857 -21.932 46.598 1.00 80.00 421 GLY A CA 1
ATOM 3164 C C . GLY A 1 421 ? -25.982 -20.781 47.608 1.00 80.00 421 GLY A C 1
ATOM 3165 O O . GLY A 1 421 ? -24.975 -20.286 48.094 1.00 80.00 421 GLY A O 1
ATOM 3166 N N . ALA A 1 422 ? -27.197 -20.392 48.002 1.00 75.19 422 ALA A N 1
ATOM 3167 C CA . ALA A 1 422 ? -27.456 -19.229 48.857 1.00 75.19 422 ALA A CA 1
ATOM 3168 C C . ALA A 1 422 ? -27.348 -19.480 50.378 1.00 75.19 422 ALA A C 1
ATOM 3170 O O . ALA A 1 422 ? -27.949 -18.756 51.174 1.00 75.19 422 ALA A O 1
ATOM 3171 N N . GLY A 1 423 ? -26.617 -20.513 50.808 1.00 65.06 423 GLY A N 1
ATOM 3172 C CA . GLY A 1 423 ? -26.593 -20.968 52.208 1.00 65.06 423 GLY A CA 1
ATOM 3173 C C . GLY A 1 423 ? -26.067 -19.946 53.229 1.00 65.06 423 GLY A C 1
ATOM 3174 O O . GLY A 1 423 ? -26.258 -20.145 54.426 1.00 65.06 423 GLY A O 1
ATOM 3175 N N . ALA A 1 424 ? -25.444 -18.855 52.769 1.00 71.31 424 ALA A N 1
ATOM 3176 C CA . ALA A 1 424 ? -24.825 -17.821 53.599 1.00 71.31 424 ALA A CA 1
ATOM 3177 C C . ALA A 1 424 ? -25.533 -16.447 53.563 1.00 71.31 424 ALA A C 1
ATOM 3179 O O . ALA A 1 424 ? -25.069 -15.521 54.228 1.00 71.31 424 ALA A O 1
ATOM 3180 N N . LEU A 1 425 ? -26.648 -16.287 52.831 1.00 84.06 425 LEU A N 1
ATOM 3181 C CA . LEU A 1 425 ? -27.280 -14.967 52.682 1.00 84.06 425 LEU A CA 1
ATOM 3182 C C . LEU A 1 425 ? -27.762 -14.406 54.026 1.00 84.06 425 LEU A C 1
ATOM 3184 O O . LEU A 1 425 ? -28.541 -15.045 54.742 1.00 84.06 425 LEU A O 1
ATOM 3188 N N . SER A 1 426 ? -27.379 -13.161 54.316 1.00 86.69 426 SER A N 1
ATOM 3189 C CA . SER A 1 426 ? -27.726 -12.457 55.556 1.00 86.69 426 SER A CA 1
ATOM 3190 C C . SER A 1 426 ? -28.531 -11.176 55.288 1.00 86.69 426 SER A C 1
ATOM 3192 O O . SER A 1 426 ? -28.098 -10.079 55.644 1.00 86.69 426 SER A O 1
ATOM 3194 N N . PRO A 1 427 ? -29.762 -11.274 54.743 1.00 87.12 427 PRO A N 1
ATOM 3195 C CA . PRO A 1 427 ? -30.539 -10.120 54.266 1.00 87.12 427 PRO A CA 1
ATOM 3196 C C . PRO A 1 427 ? -30.944 -9.135 55.370 1.00 87.12 427 PRO A C 1
ATOM 3198 O O . PRO A 1 427 ? -31.312 -7.994 55.089 1.00 87.12 427 PRO A O 1
ATOM 3201 N N . VAL A 1 428 ? -30.888 -9.556 56.637 1.00 87.75 428 VAL A N 1
ATOM 3202 C CA . VAL A 1 428 ? -31.093 -8.670 57.791 1.00 87.75 428 VAL A CA 1
ATOM 3203 C C . VAL A 1 428 ? -29.897 -7.735 57.983 1.00 87.75 428 VAL A C 1
ATOM 3205 O O . VAL A 1 428 ? -30.097 -6.570 58.305 1.00 87.75 428 VAL A O 1
ATOM 3208 N N . VAL A 1 429 ? -28.674 -8.229 57.782 1.00 88.31 429 VAL A N 1
ATOM 3209 C CA . VAL A 1 429 ? -27.428 -7.474 57.990 1.00 88.31 429 VAL A CA 1
ATOM 3210 C C . VAL A 1 429 ? -27.055 -6.696 56.734 1.00 88.31 429 VAL A C 1
ATOM 3212 O O . VAL A 1 429 ? -26.710 -5.525 56.817 1.00 88.31 429 VAL A O 1
ATOM 3215 N N . GLU A 1 430 ? -27.174 -7.326 55.571 1.00 88.50 430 GLU A N 1
ATOM 3216 C CA . GLU A 1 430 ? -26.643 -6.807 54.307 1.00 88.50 430 GLU A CA 1
ATOM 3217 C C . GLU A 1 430 ? -27.691 -6.060 53.470 1.00 88.50 430 GLU A C 1
ATOM 3219 O O . GLU A 1 430 ? -27.359 -5.371 52.506 1.00 88.50 430 GLU A O 1
ATOM 3224 N N . GLY A 1 431 ? -28.969 -6.178 53.843 1.00 91.12 431 GLY A N 1
ATOM 3225 C CA . GLY A 1 431 ? -30.084 -5.734 53.015 1.00 91.12 431 GLY A CA 1
ATOM 3226 C C . GLY A 1 431 ? -30.312 -6.663 51.823 1.00 91.12 431 GLY A C 1
ATOM 3227 O O . GLY A 1 431 ? -29.532 -7.571 51.548 1.00 91.12 431 GLY A O 1
ATOM 3228 N N . MET A 1 432 ? -31.420 -6.461 51.115 1.00 91.88 432 MET A N 1
ATOM 3229 C CA . MET A 1 432 ? -31.789 -7.313 49.988 1.00 91.88 432 MET A CA 1
ATOM 3230 C C . MET A 1 432 ? -32.535 -6.527 48.920 1.00 91.88 432 MET A C 1
ATOM 3232 O O . MET A 1 432 ? -33.444 -5.759 49.226 1.00 91.88 432 MET A O 1
ATOM 3236 N N . THR A 1 433 ? -32.190 -6.756 47.659 1.00 92.69 433 THR A N 1
ATOM 3237 C CA . THR A 1 433 ? -32.897 -6.198 46.508 1.00 92.69 433 THR A CA 1
ATOM 3238 C C . THR A 1 433 ? -33.450 -7.328 45.653 1.00 92.69 433 THR A C 1
ATOM 3240 O O . THR A 1 433 ? -32.745 -8.289 45.362 1.00 92.69 433 THR A O 1
ATOM 3243 N N . ILE A 1 434 ? -34.711 -7.213 45.235 1.00 91.81 434 ILE A N 1
ATOM 3244 C CA . ILE A 1 434 ? -35.325 -8.110 44.252 1.00 91.81 434 ILE A CA 1
ATOM 3245 C C . ILE A 1 434 ? -35.877 -7.258 43.119 1.00 91.81 434 ILE A C 1
ATOM 3247 O O . ILE A 1 434 ? -36.695 -6.368 43.353 1.00 91.81 434 ILE A O 1
ATOM 3251 N N . ARG A 1 435 ? -35.448 -7.545 41.894 1.00 90.00 435 ARG A N 1
ATOM 3252 C CA . ARG A 1 435 ? -35.929 -6.891 40.677 1.00 90.00 435 ARG A CA 1
ATOM 3253 C C . ARG A 1 435 ? -36.637 -7.905 39.800 1.00 90.00 435 ARG A C 1
ATOM 3255 O O . ARG A 1 435 ? -36.203 -9.050 39.687 1.00 90.00 435 ARG A O 1
ATOM 3262 N N . LEU A 1 436 ? -37.736 -7.460 39.207 1.00 87.94 436 LEU A N 1
ATOM 3263 C CA . LEU A 1 436 ? -38.539 -8.225 38.269 1.00 87.94 436 LEU A CA 1
ATOM 3264 C C . LEU A 1 436 ? -38.646 -7.441 36.959 1.00 87.94 436 LEU A C 1
ATOM 3266 O O . LEU A 1 436 ? -39.067 -6.281 36.961 1.00 87.94 436 LEU A O 1
ATOM 3270 N N . GLY A 1 437 ? -38.273 -8.086 35.855 1.00 82.19 437 GLY A N 1
ATOM 3271 C CA . GLY A 1 437 ? -38.127 -7.454 34.541 1.00 82.19 437 GLY A CA 1
ATOM 3272 C C . GLY A 1 437 ? -36.662 -7.173 34.198 1.00 82.19 437 GLY A C 1
ATOM 3273 O O . GLY A 1 437 ? -35.780 -7.426 35.013 1.00 82.19 437 GLY A O 1
ATOM 3274 N N . GLY A 1 438 ? -36.409 -6.683 32.981 1.00 76.69 438 GLY A N 1
ATOM 3275 C CA . GLY A 1 438 ? -35.046 -6.548 32.457 1.00 76.69 438 GLY A CA 1
ATOM 3276 C C . GLY A 1 438 ? -34.167 -5.597 33.273 1.00 76.69 438 GLY A C 1
ATOM 3277 O O . GLY A 1 438 ? -34.652 -4.583 33.776 1.00 76.69 438 GLY A O 1
ATOM 3278 N N . GLU A 1 439 ? -32.867 -5.893 33.359 1.00 72.94 439 GLU A N 1
ATOM 3279 C CA . GLU A 1 439 ? -31.884 -5.159 34.180 1.00 72.94 439 GLU A CA 1
ATOM 3280 C C . GLU A 1 439 ? -31.932 -3.624 34.020 1.00 72.94 439 GLU A C 1
ATOM 3282 O O . GLU A 1 439 ? -31.828 -2.899 35.011 1.00 72.94 439 GLU A O 1
ATOM 3287 N N . ALA A 1 440 ? -32.135 -3.119 32.797 1.00 71.19 440 ALA A N 1
ATOM 3288 C CA . ALA A 1 440 ? -32.203 -1.682 32.510 1.00 71.19 440 ALA A CA 1
ATOM 3289 C C . ALA A 1 440 ? -33.568 -1.035 32.824 1.00 71.19 440 ALA A C 1
ATOM 3291 O O . ALA A 1 440 ? -33.644 0.182 32.984 1.00 71.19 440 ALA A O 1
ATOM 3292 N N . ALA A 1 441 ? -34.644 -1.823 32.890 1.00 77.50 441 ALA A N 1
ATOM 3293 C CA . ALA A 1 441 ? -36.012 -1.335 33.064 1.00 77.50 441 ALA A CA 1
ATOM 3294 C C . ALA A 1 441 ? -36.894 -2.371 33.795 1.00 77.50 441 ALA A C 1
ATOM 3296 O O . ALA A 1 441 ? -37.811 -2.944 33.195 1.00 77.50 441 ALA A O 1
ATOM 3297 N N . PRO A 1 442 ? -36.638 -2.646 35.089 1.00 83.94 442 PRO A N 1
ATOM 3298 C CA . PRO A 1 442 ? -37.482 -3.548 35.860 1.00 83.94 442 PRO A CA 1
ATOM 3299 C C . PRO A 1 442 ? -38.862 -2.916 36.073 1.00 83.94 442 PRO A C 1
ATOM 3301 O O . PRO A 1 442 ? -38.968 -1.756 36.473 1.00 83.94 442 PRO A O 1
ATOM 3304 N N . PHE A 1 443 ? -39.937 -3.681 35.873 1.00 83.38 443 PHE A N 1
ATOM 3305 C CA . PHE A 1 443 ? -41.296 -3.194 36.149 1.00 83.38 443 PHE A CA 1
ATOM 3306 C C . PHE A 1 443 ? -41.623 -3.211 37.649 1.00 83.38 443 PHE A C 1
ATOM 3308 O O . PHE A 1 443 ? -42.586 -2.577 38.085 1.00 83.38 443 PHE A O 1
ATOM 3315 N N . PHE A 1 444 ? -40.838 -3.941 38.450 1.00 88.81 444 PHE A N 1
ATOM 3316 C CA . PHE A 1 444 ? -40.930 -3.928 39.905 1.00 88.81 444 PHE A CA 1
ATOM 3317 C C . PHE A 1 444 ? -39.551 -4.079 40.549 1.00 88.81 444 PHE A C 1
ATOM 3319 O O . PHE A 1 444 ? -38.766 -4.950 40.178 1.00 88.81 444 PHE A O 1
ATOM 3326 N N . THR A 1 445 ? -39.283 -3.254 41.560 1.00 90.56 445 THR A N 1
ATOM 3327 C CA . THR A 1 445 ? -38.091 -3.349 42.407 1.00 90.56 445 THR A CA 1
ATOM 3328 C C . THR A 1 445 ? -38.507 -3.292 43.871 1.00 90.56 445 THR A C 1
ATOM 3330 O O . THR A 1 445 ? -39.170 -2.350 44.302 1.00 90.56 445 THR A O 1
ATOM 3333 N N . LEU A 1 446 ? -38.102 -4.298 44.641 1.00 92.88 446 LEU A N 1
ATOM 3334 C CA . LEU A 1 446 ? -38.121 -4.281 46.096 1.00 92.88 446 LEU A CA 1
ATOM 3335 C C . LEU A 1 446 ? -36.705 -4.002 46.594 1.00 92.88 446 LEU A C 1
ATOM 3337 O O . LEU A 1 446 ? -35.801 -4.769 46.279 1.00 92.88 446 LEU A O 1
ATOM 3341 N N . THR A 1 447 ? -36.550 -2.986 47.440 1.00 92.94 447 THR A N 1
ATOM 3342 C CA . THR A 1 447 ? -35.314 -2.733 48.189 1.00 92.94 447 THR A CA 1
ATOM 3343 C C . THR A 1 447 ? -35.618 -2.809 49.679 1.00 92.94 447 THR A C 1
ATOM 3345 O O . THR A 1 447 ? -36.343 -1.976 50.222 1.00 92.94 447 THR A O 1
ATOM 3348 N N . VAL A 1 448 ? -35.074 -3.824 50.341 1.00 92.75 448 VAL A N 1
ATOM 3349 C CA . VAL A 1 448 ? -35.095 -3.975 51.794 1.00 92.75 448 VAL A CA 1
ATOM 3350 C C . VAL A 1 448 ? -33.760 -3.458 52.335 1.00 92.75 448 VAL A C 1
ATOM 3352 O O . VAL A 1 448 ? -32.727 -4.057 52.034 1.00 92.75 448 VAL A O 1
ATOM 3355 N N . PRO A 1 449 ? -33.742 -2.365 53.116 1.00 88.75 449 PRO A N 1
ATOM 3356 C CA . PRO A 1 449 ? -32.498 -1.852 53.672 1.00 88.75 449 PRO A CA 1
ATOM 3357 C C . PRO A 1 449 ? -31.911 -2.821 54.705 1.00 88.75 449 PRO A C 1
ATOM 3359 O O . PRO A 1 449 ? -32.644 -3.555 55.380 1.00 88.75 449 PRO A O 1
ATOM 3362 N N . ALA A 1 450 ? -30.587 -2.774 54.854 1.00 88.25 450 ALA A N 1
ATOM 3363 C CA . ALA A 1 450 ? -29.878 -3.389 55.969 1.00 88.25 450 ALA A CA 1
ATOM 3364 C C . ALA A 1 450 ? -30.474 -2.940 57.316 1.00 88.25 450 ALA A C 1
ATOM 3366 O O . ALA A 1 450 ? -30.988 -1.827 57.444 1.00 88.25 450 ALA A O 1
ATOM 3367 N N . ALA A 1 451 ? -30.434 -3.824 58.312 1.00 86.44 451 ALA A N 1
ATOM 3368 C CA . ALA A 1 451 ? -30.987 -3.615 59.650 1.00 86.44 451 ALA A CA 1
ATOM 3369 C C . ALA A 1 451 ? -32.480 -3.213 59.671 1.00 86.44 451 ALA A C 1
ATOM 3371 O O . ALA A 1 451 ? -32.942 -2.513 60.571 1.00 86.44 451 ALA A O 1
ATOM 3372 N N . SER A 1 452 ? -33.278 -3.655 58.689 1.00 87.31 452 SER A N 1
ATOM 3373 C CA . SER A 1 452 ? -34.715 -3.361 58.676 1.00 87.31 452 SER A CA 1
ATOM 3374 C C . SER A 1 452 ? -35.448 -3.996 59.871 1.00 87.31 452 SER A C 1
ATOM 3376 O O . SER A 1 452 ? -35.564 -5.217 59.973 1.00 87.31 452 SER A O 1
ATOM 3378 N N . ASN A 1 453 ? -36.090 -3.170 60.702 1.00 86.75 453 ASN A N 1
ATOM 3379 C CA . ASN A 1 453 ? -36.913 -3.610 61.847 1.00 86.75 453 ASN A CA 1
ATOM 3380 C C . ASN A 1 453 ? -38.205 -4.368 61.454 1.00 86.75 453 ASN A C 1
ATOM 3382 O O . ASN A 1 453 ? -38.981 -4.815 62.307 1.00 86.75 453 ASN A O 1
ATOM 3386 N N . SER A 1 454 ? -38.471 -4.498 60.151 1.00 91.62 454 SER A N 1
ATOM 3387 C CA . SER A 1 454 ? -39.650 -5.189 59.614 1.00 91.62 454 SER A CA 1
ATOM 3388 C C . SER A 1 454 ? -39.427 -6.688 59.396 1.00 91.62 454 SER A C 1
ATOM 3390 O O . SER A 1 454 ? -40.383 -7.410 59.103 1.00 91.62 454 SER A O 1
ATOM 3392 N N . TRP A 1 455 ? -38.197 -7.176 59.578 1.00 92.25 455 TRP A N 1
ATOM 3393 C CA . TRP A 1 455 ? -37.916 -8.608 59.598 1.00 92.25 455 TRP A CA 1
ATOM 3394 C C . TRP A 1 455 ? -38.514 -9.282 60.841 1.00 92.25 455 TRP A C 1
ATOM 3396 O O . TRP A 1 455 ? -38.591 -8.714 61.935 1.00 92.25 455 TRP A O 1
ATOM 3406 N N . ARG A 1 456 ? -38.967 -10.522 60.669 1.00 92.81 456 ARG A N 1
ATOM 3407 C CA . ARG A 1 456 ? -39.376 -11.439 61.737 1.00 92.81 456 ARG A CA 1
ATOM 3408 C C . ARG A 1 456 ? -38.745 -12.796 61.469 1.00 92.81 456 ARG A C 1
ATOM 3410 O O . ARG A 1 456 ? -38.928 -13.340 60.383 1.00 92.81 456 ARG A O 1
ATOM 3417 N N . ALA A 1 457 ? -38.041 -13.340 62.455 1.00 90.44 457 ALA A N 1
ATOM 3418 C CA . ALA A 1 457 ? -37.452 -14.671 62.387 1.00 90.44 457 ALA A CA 1
ATOM 3419 C C . ALA A 1 457 ? -38.282 -15.660 63.217 1.00 90.44 457 ALA A C 1
ATOM 3421 O O . ALA A 1 457 ? -38.618 -15.378 64.368 1.00 90.44 457 ALA A O 1
ATOM 3422 N N . LYS A 1 458 ? -38.622 -16.822 62.650 1.00 90.88 458 LYS A N 1
ATOM 3423 C CA . LYS A 1 458 ? -39.264 -17.925 63.382 1.00 90.88 458 LYS A CA 1
ATOM 3424 C C . LYS A 1 458 ? -38.795 -19.262 62.817 1.00 90.88 458 LYS A C 1
ATOM 3426 O O . LYS A 1 458 ? -39.024 -19.536 61.644 1.00 90.88 458 LYS A O 1
ATOM 3431 N N . ALA A 1 459 ? -38.177 -20.095 63.659 1.00 85.62 459 ALA A N 1
ATOM 3432 C CA . ALA A 1 459 ? -37.683 -21.429 63.292 1.00 85.62 459 ALA A CA 1
ATOM 3433 C C . ALA A 1 459 ? -36.816 -21.436 62.010 1.00 85.62 459 ALA A C 1
ATOM 3435 O O . ALA A 1 459 ? -37.063 -22.213 61.094 1.00 85.62 459 ALA A O 1
ATOM 3436 N N . GLY A 1 460 ? -35.851 -20.513 61.914 1.00 82.06 460 GLY A N 1
ATOM 3437 C CA . GLY A 1 460 ? -34.940 -20.400 60.762 1.00 82.06 460 GLY A CA 1
ATOM 3438 C C . GLY A 1 460 ? -35.530 -19.728 59.515 1.00 82.06 460 GLY A C 1
ATOM 3439 O O . GLY A 1 460 ? -34.791 -19.426 58.584 1.00 82.06 460 GLY A O 1
ATOM 3440 N N . ARG A 1 461 ? -36.836 -19.429 59.498 1.00 90.00 461 ARG A N 1
ATOM 3441 C CA . ARG A 1 461 ? -37.487 -18.674 58.420 1.00 90.00 461 ARG A CA 1
ATOM 3442 C C . ARG A 1 461 ? -37.513 -17.187 58.714 1.00 90.00 461 ARG A C 1
ATOM 3444 O O . ARG A 1 461 ? -37.857 -16.781 59.827 1.00 90.00 461 ARG A O 1
ATOM 3451 N N . LEU A 1 462 ? -37.219 -16.391 57.694 1.00 93.12 462 LEU A N 1
ATOM 3452 C CA . LEU A 1 462 ? -37.249 -14.936 57.740 1.00 93.12 462 LEU A CA 1
ATOM 3453 C C . LEU A 1 462 ? -38.448 -14.426 56.944 1.00 93.12 462 LEU A C 1
ATOM 3455 O O . LEU A 1 462 ? -38.602 -14.736 55.767 1.00 93.12 462 LEU A O 1
ATOM 3459 N N . THR A 1 463 ? -39.292 -13.617 57.571 1.00 95.50 463 THR A N 1
ATOM 3460 C CA . THR A 1 463 ? -40.401 -12.935 56.900 1.00 95.50 463 THR A CA 1
ATOM 3461 C C . THR A 1 463 ? -40.208 -11.434 57.009 1.00 95.50 463 THR A C 1
ATOM 3463 O O . THR A 1 463 ? -40.131 -10.896 58.113 1.00 95.50 463 THR A O 1
ATOM 3466 N N . TRP A 1 464 ? -40.220 -10.751 55.872 1.00 96.06 464 TRP A N 1
ATOM 3467 C CA . TRP A 1 464 ? -40.293 -9.301 55.781 1.00 96.06 464 TRP A CA 1
ATOM 3468 C C . TRP A 1 464 ? -41.649 -8.870 55.228 1.00 96.06 464 TRP A C 1
ATOM 3470 O O . TRP A 1 464 ? -42.230 -9.535 54.363 1.00 96.06 464 TRP A O 1
ATOM 3480 N N . LYS A 1 465 ? -42.171 -7.752 55.732 1.00 95.19 465 LYS A N 1
ATOM 3481 C CA . LYS A 1 465 ? -43.398 -7.122 55.234 1.00 95.19 465 LYS A CA 1
ATOM 3482 C C . LYS A 1 465 ? -43.173 -5.627 55.072 1.00 95.19 465 LYS A C 1
ATOM 3484 O O . LYS A 1 465 ? -42.532 -5.017 55.923 1.00 95.19 465 LYS A O 1
ATOM 3489 N N . SER A 1 466 ? -43.763 -5.040 54.035 1.00 93.19 466 SER A N 1
ATOM 3490 C CA . SER A 1 466 ? -43.838 -3.586 53.924 1.00 93.19 466 SER A CA 1
ATOM 3491 C C . SER A 1 466 ? -44.637 -3.001 55.097 1.00 93.19 466 SER A C 1
ATOM 3493 O O . SER A 1 466 ? -45.507 -3.667 55.673 1.00 93.19 466 SER A O 1
ATOM 3495 N N . ALA A 1 467 ? -44.328 -1.759 55.479 1.00 90.44 467 ALA A N 1
ATOM 3496 C CA . ALA A 1 467 ? -44.963 -1.108 56.621 1.00 90.44 467 ALA A CA 1
ATOM 3497 C C . ALA A 1 467 ? -46.488 -1.002 56.441 1.00 90.44 467 ALA A C 1
ATOM 3499 O O . ALA A 1 467 ? -47.002 -0.904 55.321 1.00 90.44 467 ALA A O 1
ATOM 3500 N N . ALA A 1 468 ? -47.232 -1.012 57.547 1.00 87.06 468 ALA A N 1
ATOM 3501 C CA . ALA A 1 468 ? -48.682 -0.865 57.500 1.00 87.06 468 ALA A CA 1
ATOM 3502 C C . ALA A 1 468 ? -49.077 0.429 56.760 1.00 87.06 468 ALA A C 1
ATOM 3504 O O . ALA A 1 468 ? -48.452 1.469 56.934 1.00 87.06 468 ALA A O 1
ATOM 3505 N N . GLY A 1 469 ? -50.095 0.351 55.898 1.00 86.19 469 GLY A N 1
ATOM 3506 C CA . GLY A 1 469 ? -50.564 1.487 55.092 1.00 86.19 469 GLY A CA 1
ATOM 3507 C C . GLY A 1 469 ? -49.779 1.751 53.800 1.00 86.19 469 GLY A C 1
ATOM 3508 O O . GLY A 1 469 ? -50.294 2.452 52.933 1.00 86.19 469 GLY A O 1
ATOM 3509 N N . THR A 1 470 ? -48.602 1.145 53.608 1.00 89.19 470 THR A N 1
ATOM 3510 C CA . THR A 1 470 ? -47.827 1.305 52.364 1.00 89.19 470 THR A CA 1
ATOM 3511 C C . THR A 1 470 ? -48.446 0.540 51.190 1.00 89.19 470 THR A C 1
ATOM 3513 O O . THR A 1 470 ? -48.990 -0.561 51.346 1.00 89.19 470 THR A O 1
ATOM 3516 N N . LYS A 1 471 ? -48.364 1.138 49.998 1.00 89.38 471 LYS A N 1
ATOM 3517 C CA . LYS A 1 471 ? -48.662 0.505 48.710 1.00 89.38 471 LYS A CA 1
ATOM 3518 C C . LYS A 1 471 ? -47.412 0.630 47.819 1.00 89.38 471 LYS A C 1
ATOM 3520 O O . LYS A 1 471 ? -46.849 1.720 47.785 1.00 89.38 471 LYS A O 1
ATOM 3525 N N . PRO A 1 472 ? -46.979 -0.436 47.125 1.00 92.62 472 PRO A N 1
ATOM 3526 C CA . PRO A 1 472 ? -47.555 -1.776 47.153 1.00 92.62 472 PRO A CA 1
ATOM 3527 C C . PRO A 1 472 ? -47.355 -2.485 48.499 1.00 92.62 472 PRO A C 1
ATOM 3529 O O . PRO A 1 472 ? -46.389 -2.250 49.221 1.00 92.62 472 PRO A O 1
ATOM 3532 N N . LYS A 1 473 ? -48.287 -3.381 48.835 1.00 94.75 473 LYS A N 1
ATOM 3533 C CA . LYS A 1 473 ? -48.143 -4.299 49.968 1.00 94.75 473 LYS A CA 1
ATOM 3534 C C . LYS A 1 473 ? -47.222 -5.429 49.545 1.00 94.75 473 LYS A C 1
ATOM 3536 O O . LYS A 1 473 ? -47.573 -6.198 48.650 1.00 94.75 473 LYS A O 1
ATOM 3541 N N . VAL A 1 474 ? -46.079 -5.551 50.204 1.00 96.19 474 VAL A N 1
ATOM 3542 C CA . VAL A 1 474 ? -45.068 -6.553 49.862 1.00 96.19 474 VAL A CA 1
ATOM 3543 C C . VAL A 1 474 ? -44.829 -7.472 51.051 1.00 96.19 474 VAL A C 1
ATOM 3545 O O . VAL A 1 474 ? -44.729 -7.021 52.190 1.00 96.19 474 VAL A O 1
ATOM 3548 N N . LYS A 1 475 ? -44.740 -8.774 50.784 1.00 96.25 475 LYS A N 1
ATOM 3549 C CA . LYS A 1 475 ? -44.294 -9.795 51.728 1.00 96.25 475 LYS A CA 1
ATOM 3550 C C . LYS A 1 475 ? -43.213 -10.635 51.062 1.00 96.25 475 LYS A C 1
ATOM 3552 O O . LYS A 1 475 ? -43.427 -11.134 49.959 1.00 96.25 475 LYS A O 1
ATOM 3557 N N . LEU A 1 476 ? -42.098 -10.812 51.754 1.00 96.00 476 LEU A N 1
ATOM 3558 C CA . LEU A 1 476 ? -41.004 -11.681 51.348 1.00 96.00 476 LEU A CA 1
ATOM 3559 C C . LEU A 1 476 ? -40.787 -12.719 52.448 1.00 96.00 476 LEU A C 1
ATOM 3561 O O . LEU A 1 476 ? -40.500 -12.355 53.584 1.00 96.00 476 LEU A O 1
ATOM 3565 N N . ASP A 1 477 ? -40.967 -13.995 52.127 1.00 94.62 477 ASP A N 1
ATOM 3566 C CA . ASP A 1 477 ? -40.608 -15.110 53.002 1.00 94.62 477 ASP A CA 1
ATOM 3567 C C . ASP A 1 477 ? -39.337 -15.774 52.453 1.00 94.62 477 ASP A C 1
ATOM 3569 O O . ASP A 1 477 ? -39.277 -16.090 51.266 1.00 94.62 477 ASP A O 1
ATOM 3573 N N . LEU A 1 478 ? -38.342 -15.999 53.307 1.00 92.12 478 LEU A N 1
ATOM 3574 C CA . LEU A 1 478 ? -37.079 -16.662 52.989 1.00 92.12 478 LEU A CA 1
ATOM 3575 C C . LEU A 1 478 ? -36.848 -17.826 53.946 1.00 92.12 478 LEU A C 1
ATOM 3577 O O . LEU A 1 478 ? -37.091 -17.728 55.151 1.00 92.12 478 LEU A O 1
ATOM 3581 N N . ASP A 1 479 ? -36.332 -18.915 53.399 1.00 89.88 479 ASP A N 1
ATOM 3582 C CA . ASP A 1 479 ? -35.855 -20.076 54.140 1.00 89.88 479 ASP A CA 1
ATOM 3583 C C . ASP A 1 479 ? -34.426 -20.367 53.658 1.00 89.88 479 ASP A C 1
ATOM 3585 O O . ASP A 1 479 ? -34.251 -21.146 52.715 1.00 89.88 479 ASP A O 1
ATOM 3589 N N . PRO A 1 480 ? -33.411 -19.678 54.222 1.00 81.94 480 PRO A N 1
ATOM 3590 C CA . PRO A 1 480 ? -32.029 -19.776 53.750 1.00 81.94 480 PRO A CA 1
ATOM 3591 C C . PRO A 1 480 ? -31.479 -21.201 53.841 1.00 81.94 480 PRO A C 1
ATOM 3593 O O . PRO A 1 480 ? -30.824 -21.668 52.916 1.00 81.94 480 PRO A O 1
ATOM 3596 N N . ALA A 1 481 ? -31.833 -21.934 54.903 1.00 81.12 481 ALA A N 1
ATOM 3597 C CA . ALA A 1 481 ? -31.401 -23.316 55.109 1.00 81.12 481 ALA A CA 1
ATOM 3598 C C . ALA A 1 481 ? -31.908 -24.266 54.013 1.00 81.12 481 ALA A C 1
ATOM 3600 O O . ALA A 1 481 ? -31.228 -25.223 53.656 1.00 81.12 481 ALA A O 1
ATOM 3601 N N . ARG A 1 482 ? -33.107 -24.010 53.474 1.00 86.31 482 ARG A N 1
ATOM 3602 C CA . ARG A 1 482 ? -33.668 -24.772 52.348 1.00 86.31 482 ARG A CA 1
ATOM 3603 C C . ARG A 1 482 ? -33.390 -24.139 50.987 1.00 86.31 482 ARG A C 1
ATOM 3605 O O . ARG A 1 482 ? -33.811 -24.706 49.985 1.00 86.31 482 ARG A O 1
ATOM 3612 N N . GLY A 1 483 ? -32.760 -22.963 50.949 1.00 88.19 483 GLY A N 1
ATOM 3613 C CA . GLY A 1 483 ? -32.570 -22.181 49.732 1.00 88.19 483 GLY A CA 1
ATOM 3614 C C . GLY A 1 483 ? -33.890 -21.902 49.017 1.00 88.19 483 GLY A C 1
ATOM 3615 O O . GLY A 1 483 ? -33.995 -22.163 47.826 1.00 88.19 483 GLY A O 1
ATOM 3616 N N . THR A 1 484 ? -34.931 -21.435 49.717 1.00 91.19 484 THR A N 1
ATOM 3617 C CA . THR A 1 484 ? -36.220 -21.097 49.074 1.00 91.19 484 THR A CA 1
ATOM 3618 C C . THR A 1 484 ? -36.693 -19.695 49.418 1.00 91.19 484 THR A C 1
ATOM 3620 O O . THR A 1 484 ? -36.432 -19.187 50.511 1.00 91.19 484 THR A O 1
ATOM 3623 N N . PHE A 1 485 ? -37.430 -19.082 48.492 1.00 93.19 485 PHE A N 1
ATOM 3624 C CA . PHE A 1 485 ? -38.062 -17.785 48.698 1.00 93.19 485 PHE A CA 1
ATOM 3625 C C . PHE A 1 485 ? -39.499 -17.752 48.183 1.00 93.19 485 PHE A C 1
ATOM 3627 O O . PHE A 1 485 ? -39.875 -18.454 47.243 1.00 93.19 485 PHE A O 1
ATOM 3634 N N . ARG A 1 486 ? -40.303 -16.881 48.793 1.00 95.19 486 ARG A N 1
ATOM 3635 C CA . ARG A 1 486 ? -41.621 -16.488 48.303 1.00 95.19 486 ARG A CA 1
ATOM 3636 C C . ARG A 1 486 ? -41.758 -14.975 48.346 1.00 95.19 486 ARG A C 1
ATOM 3638 O O . ARG A 1 486 ? -41.812 -14.388 49.424 1.00 95.19 486 ARG A O 1
ATOM 3645 N N . LEU A 1 487 ? -41.914 -14.358 47.181 1.00 95.81 487 LEU A N 1
ATOM 3646 C CA . LEU A 1 487 ? -42.287 -12.954 47.046 1.00 95.81 487 LEU A CA 1
ATOM 3647 C C . LEU A 1 487 ? -43.791 -12.853 46.780 1.00 95.81 487 LEU A C 1
ATOM 3649 O O . LEU A 1 487 ? -44.343 -13.569 45.950 1.00 95.81 487 LEU A O 1
ATOM 3653 N N . SER A 1 488 ? -44.481 -11.973 47.497 1.00 96.31 488 SER A N 1
ATOM 3654 C CA . SER A 1 488 ? -45.890 -11.644 47.275 1.00 96.31 488 SER A CA 1
ATOM 3655 C C . SER A 1 488 ? -46.066 -10.133 47.277 1.00 96.31 488 SER A C 1
ATOM 3657 O O . SER A 1 488 ? -45.885 -9.483 48.304 1.00 96.31 488 SER A O 1
ATOM 3659 N N . VAL A 1 489 ? -46.448 -9.586 46.132 1.00 95.06 489 VAL A N 1
ATOM 3660 C CA . VAL A 1 489 ? -46.731 -8.169 45.914 1.00 95.06 489 VAL A CA 1
ATOM 3661 C C . VAL A 1 489 ? -48.212 -8.026 45.601 1.00 95.06 489 VAL A C 1
ATOM 3663 O O . VAL A 1 489 ? -48.776 -8.761 44.788 1.00 95.06 489 VAL A O 1
ATOM 3666 N N . ALA A 1 490 ? -48.855 -7.079 46.263 1.00 93.88 490 ALA A N 1
ATOM 3667 C CA . ALA A 1 490 ? -50.267 -6.792 46.126 1.00 93.88 490 ALA A CA 1
ATOM 3668 C C . ALA A 1 490 ? -50.499 -5.286 46.128 1.00 93.88 490 ALA A C 1
ATOM 3670 O O . ALA A 1 490 ? -49.783 -4.544 46.794 1.00 93.88 490 ALA A O 1
ATOM 3671 N N . SER A 1 491 ? -51.571 -4.850 45.470 1.00 92.19 491 SER A N 1
ATOM 3672 C CA . SER A 1 491 ? -51.922 -3.430 45.419 1.00 92.19 491 SER A CA 1
ATOM 3673 C C . SER A 1 491 ? -50.822 -2.569 44.797 1.00 92.19 491 SER A C 1
ATOM 3675 O O . SER A 1 491 ? -50.529 -1.493 45.314 1.00 92.19 491 SER A O 1
ATOM 3677 N N . ALA A 1 492 ? -50.197 -3.091 43.742 1.00 89.88 492 ALA A N 1
ATOM 3678 C CA . ALA A 1 492 ? -49.202 -2.391 42.945 1.00 89.88 492 ALA A CA 1
ATOM 3679 C C . ALA A 1 492 ? -49.835 -1.744 41.708 1.00 89.88 492 ALA A C 1
ATOM 3681 O O . ALA A 1 492 ? -50.980 -2.046 41.363 1.00 89.88 492 ALA A O 1
ATOM 3682 N N . ASP A 1 493 ? -49.032 -0.896 41.074 1.00 87.88 493 ASP A N 1
ATOM 3683 C CA . ASP A 1 493 ? -49.243 -0.285 39.767 1.00 87.88 493 ASP A CA 1
ATOM 3684 C C . ASP A 1 493 ? -47.941 -0.474 38.984 1.00 87.88 493 ASP A C 1
ATOM 3686 O O . ASP A 1 493 ? -46.990 0.291 39.151 1.00 87.88 493 ASP A O 1
ATOM 3690 N N . PHE A 1 494 ? -47.826 -1.569 38.237 1.00 84.50 494 PHE A N 1
ATOM 3691 C CA . PHE A 1 494 ? -46.639 -1.854 37.439 1.00 84.50 494 PHE A CA 1
ATOM 3692 C C . PHE A 1 494 ? -46.646 -0.962 36.196 1.00 84.50 494 PHE A C 1
ATOM 3694 O O . PHE A 1 494 ? -47.655 -0.841 35.508 1.00 84.50 494 PHE A O 1
ATOM 3701 N N . ALA A 1 495 ? -45.500 -0.351 35.885 1.00 69.25 495 ALA A N 1
ATOM 3702 C CA . ALA A 1 495 ? -45.382 0.588 34.767 1.00 69.25 495 ALA A CA 1
ATOM 3703 C C . ALA A 1 495 ? -45.690 -0.050 33.393 1.00 69.25 495 ALA A C 1
ATOM 3705 O O . ALA A 1 495 ? -46.076 0.655 32.464 1.00 69.25 495 ALA A O 1
ATOM 3706 N N . ALA A 1 496 ? -45.534 -1.374 33.269 1.00 65.88 496 ALA A N 1
ATOM 3707 C CA . ALA A 1 496 ? -45.946 -2.180 32.123 1.00 65.88 496 ALA A CA 1
ATOM 3708 C C . ALA A 1 496 ? -46.087 -3.662 32.529 1.00 65.88 496 ALA A C 1
ATOM 3710 O O . ALA A 1 496 ? -45.372 -4.135 33.417 1.00 65.88 496 ALA A O 1
ATOM 3711 N N . ALA A 1 497 ? -46.972 -4.415 31.861 1.00 62.16 497 ALA A N 1
ATOM 3712 C CA . ALA A 1 497 ? -46.957 -5.877 31.939 1.00 62.16 497 ALA A CA 1
ATOM 3713 C C . ALA A 1 497 ? -45.688 -6.409 31.238 1.00 62.16 497 ALA A C 1
ATOM 3715 O O . ALA A 1 497 ? -45.339 -5.894 30.174 1.00 62.16 497 ALA A O 1
ATOM 3716 N N . PRO A 1 498 ? -44.982 -7.411 31.790 1.00 61.62 498 PRO A N 1
ATOM 3717 C CA . PRO A 1 498 ? -43.773 -7.929 31.172 1.00 61.62 498 PRO A CA 1
ATOM 3718 C C . PRO A 1 498 ? -44.088 -8.533 29.802 1.00 61.62 498 PRO A C 1
ATOM 3720 O O . PRO A 1 498 ? -45.019 -9.327 29.655 1.00 61.62 498 PRO A O 1
ATOM 3723 N N . ALA A 1 499 ? -43.268 -8.184 28.808 1.00 58.56 499 ALA A N 1
ATOM 3724 C CA . ALA A 1 499 ? -43.103 -9.010 27.619 1.00 58.56 499 ALA A CA 1
ATOM 3725 C C . ALA A 1 499 ? -42.671 -10.423 28.061 1.00 58.56 499 ALA A C 1
ATOM 3727 O O . ALA A 1 499 ? -42.093 -10.571 29.131 1.00 58.56 499 ALA A O 1
ATOM 3728 N N . ALA A 1 500 ? -42.964 -11.456 27.268 1.00 57.66 500 ALA A N 1
ATOM 3729 C CA . ALA A 1 500 ? -42.946 -12.878 27.649 1.00 57.66 500 ALA A CA 1
ATOM 3730 C C . ALA A 1 500 ? -41.769 -13.390 28.526 1.00 57.66 500 ALA A C 1
ATOM 3732 O O . ALA A 1 500 ? -41.944 -14.380 29.233 1.00 57.66 500 ALA A O 1
ATOM 3733 N N . ALA A 1 501 ? -40.599 -12.744 28.534 1.00 66.81 501 ALA A N 1
ATOM 3734 C CA . ALA A 1 501 ? -39.479 -13.073 29.416 1.00 66.81 501 ALA A CA 1
ATOM 3735 C C . ALA A 1 501 ? -39.464 -12.222 30.707 1.00 66.81 501 ALA A C 1
ATOM 3737 O O . ALA A 1 501 ? -39.340 -10.997 30.672 1.00 66.81 501 ALA A O 1
ATOM 3738 N N . LEU A 1 502 ? -39.535 -12.890 31.860 1.00 75.69 502 LEU A N 1
ATOM 3739 C CA . LEU A 1 502 ? -39.331 -12.326 33.190 1.00 75.69 502 LEU A CA 1
ATOM 3740 C C . LEU A 1 502 ? -37.920 -12.653 33.689 1.00 75.69 502 LEU A C 1
ATOM 3742 O O . LEU A 1 502 ? -37.608 -13.798 34.006 1.00 75.69 502 LEU A O 1
ATOM 3746 N N . GLU A 1 503 ? -37.091 -11.633 33.856 1.00 83.31 503 GLU A N 1
ATOM 3747 C CA . GLU A 1 503 ? -35.860 -11.763 34.632 1.00 83.31 503 GLU A CA 1
ATOM 3748 C C . GLU A 1 503 ? -36.176 -11.582 36.126 1.00 83.31 503 GLU A C 1
ATOM 3750 O O . GLU A 1 503 ? -36.856 -10.625 36.515 1.00 83.31 503 GLU A O 1
ATOM 3755 N N . CYS A 1 504 ? -35.721 -12.521 36.959 1.00 87.19 504 CYS A N 1
ATOM 3756 C CA . CYS A 1 504 ? -35.724 -12.399 38.412 1.00 87.19 504 CYS A CA 1
ATOM 3757 C C . CYS A 1 504 ? -34.283 -12.244 38.884 1.00 87.19 504 CYS A C 1
ATOM 3759 O O . CYS A 1 504 ? -33.506 -13.199 38.897 1.00 87.19 504 CYS A O 1
ATOM 3761 N N . TRP A 1 505 ? -33.941 -11.023 39.276 1.00 88.50 505 TRP A N 1
ATOM 3762 C CA . TRP A 1 505 ? -32.633 -10.696 39.817 1.00 88.50 505 TRP A CA 1
ATOM 3763 C C . TRP A 1 505 ? -32.751 -10.471 41.319 1.00 88.50 505 TRP A C 1
ATOM 3765 O O . TRP A 1 505 ? -33.629 -9.735 41.784 1.00 88.50 505 TRP A O 1
ATOM 3775 N N . ILE A 1 506 ? -31.879 -11.121 42.079 1.00 89.75 506 ILE A N 1
ATOM 3776 C CA . ILE A 1 506 ? -31.849 -11.048 43.535 1.00 89.75 506 ILE A CA 1
ATOM 3777 C C . ILE A 1 506 ? -30.429 -10.698 43.955 1.00 89.75 506 ILE A C 1
ATOM 3779 O O . ILE A 1 506 ? -29.477 -11.310 43.482 1.00 89.75 506 ILE A O 1
ATOM 3783 N N . ALA A 1 507 ? -30.299 -9.752 44.878 1.00 89.06 507 ALA A N 1
ATOM 3784 C CA . ALA A 1 507 ? -29.037 -9.453 45.538 1.00 89.06 507 ALA A CA 1
ATOM 3785 C C . ALA A 1 507 ? -29.221 -9.285 47.045 1.00 89.06 507 ALA A C 1
ATOM 3787 O O . ALA A 1 507 ? -30.234 -8.746 47.494 1.00 89.06 507 ALA A O 1
ATOM 3788 N N . CYS A 1 508 ? -28.232 -9.725 47.811 1.00 87.69 508 CYS A N 1
ATOM 3789 C CA . CYS A 1 508 ? -28.094 -9.552 49.251 1.00 87.69 508 CYS A CA 1
ATOM 3790 C C . CYS A 1 508 ? -26.668 -9.063 49.504 1.00 87.69 508 CYS A C 1
ATOM 3792 O O . CYS A 1 508 ? -25.721 -9.791 49.227 1.00 87.69 508 CYS A O 1
ATOM 3794 N N . GLY A 1 509 ? -26.493 -7.815 49.937 1.00 86.19 509 GLY A N 1
ATOM 3795 C CA . GLY A 1 509 ? -25.156 -7.218 49.994 1.00 86.19 509 GLY A CA 1
ATOM 3796 C C . GLY A 1 509 ? -24.429 -7.272 48.645 1.00 86.19 509 GLY A C 1
ATOM 3797 O O . GLY A 1 509 ? -24.914 -6.722 47.654 1.00 86.19 509 GLY A O 1
ATOM 3798 N N . LEU A 1 510 ? -23.260 -7.921 48.629 1.00 83.81 510 LEU A N 1
ATOM 3799 C CA . LEU A 1 510 ? -22.461 -8.156 47.421 1.00 83.81 510 LEU A CA 1
ATOM 3800 C C . LEU A 1 510 ? -22.824 -9.460 46.704 1.00 83.81 510 LEU A C 1
ATOM 3802 O O . LEU A 1 510 ? -22.444 -9.620 45.548 1.00 83.81 510 LEU A O 1
ATOM 3806 N N . ASP A 1 511 ? -23.561 -10.362 47.352 1.00 85.56 511 ASP A N 1
ATOM 3807 C CA . ASP A 1 511 ? -24.037 -11.585 46.726 1.00 85.56 511 ASP A CA 1
ATOM 3808 C C . ASP A 1 511 ? -25.186 -11.279 45.778 1.00 85.56 511 ASP A C 1
ATOM 3810 O O . ASP A 1 511 ? -26.153 -10.605 46.139 1.00 85.56 511 ASP A O 1
ATOM 3814 N N . ALA A 1 512 ? -25.117 -11.810 44.563 1.00 88.00 512 ALA A N 1
ATOM 3815 C CA . ALA A 1 512 ? -26.166 -11.616 43.578 1.00 88.00 512 ALA A CA 1
ATOM 3816 C C . ALA A 1 512 ? -26.332 -12.837 42.685 1.00 88.00 512 ALA A C 1
ATOM 3818 O O . ALA A 1 512 ? -25.387 -13.570 42.398 1.00 88.00 512 ALA A O 1
ATOM 3819 N N . GLY A 1 513 ? -27.554 -13.018 42.208 1.00 87.50 513 GLY A N 1
ATOM 3820 C CA . GLY A 1 513 ? -27.926 -14.086 41.309 1.00 87.50 513 GLY A CA 1
ATOM 3821 C C . GLY A 1 513 ? -29.086 -13.661 40.425 1.00 87.50 513 GLY A C 1
ATOM 3822 O O . GLY A 1 513 ? -29.893 -12.800 40.788 1.00 87.50 513 GLY A O 1
ATOM 3823 N N . ARG A 1 514 ? -29.182 -14.278 39.248 1.00 86.12 514 ARG A N 1
ATOM 3824 C CA . ARG A 1 514 ? -30.255 -14.002 38.293 1.00 86.12 514 ARG A CA 1
ATOM 3825 C C . ARG A 1 514 ? -30.774 -15.273 37.642 1.00 86.12 514 ARG A C 1
ATOM 3827 O O . ARG A 1 514 ? -29.992 -16.171 37.342 1.00 86.12 514 ARG A O 1
ATOM 3834 N N . SER A 1 515 ? -32.072 -15.304 37.377 1.00 85.62 515 SER A N 1
ATOM 3835 C CA . SER A 1 515 ? -32.687 -16.239 36.434 1.00 85.62 515 SER A CA 1
ATOM 3836 C C . SER A 1 515 ? -33.457 -15.488 35.374 1.00 85.62 515 SER A C 1
ATOM 3838 O O . SER A 1 515 ? -34.078 -14.457 35.637 1.00 85.62 515 SER A O 1
ATOM 3840 N N . LEU A 1 516 ? -33.439 -16.054 34.173 1.00 81.88 516 LEU A N 1
ATOM 3841 C CA . LEU A 1 516 ? -34.313 -15.657 33.089 1.00 81.88 516 LEU A CA 1
ATOM 3842 C C . LEU A 1 516 ? -35.376 -16.731 32.922 1.00 81.88 516 LEU A C 1
ATOM 3844 O O . LEU A 1 516 ? -35.063 -17.887 32.652 1.00 81.88 516 LEU A O 1
ATOM 3848 N N . GLU A 1 517 ? -36.628 -16.334 33.075 1.00 81.00 517 GLU A N 1
ATOM 3849 C CA . GLU A 1 517 ? -37.753 -17.248 33.101 1.00 81.00 517 GLU A CA 1
ATOM 3850 C C . GLU A 1 517 ? -38.866 -16.731 32.204 1.00 81.00 517 GLU A C 1
ATOM 3852 O O . GLU A 1 517 ? -39.265 -15.575 32.292 1.00 81.00 517 GLU A O 1
ATOM 3857 N N . THR A 1 518 ? -39.415 -17.576 31.338 1.00 79.94 518 THR A N 1
ATOM 3858 C CA . THR A 1 518 ? -40.482 -17.142 30.424 1.00 79.94 518 THR A CA 1
ATOM 3859 C C . THR A 1 518 ? -41.840 -17.431 31.037 1.00 79.94 518 THR A C 1
ATOM 3861 O O . THR A 1 518 ? -42.133 -18.556 31.434 1.00 79.94 518 THR A O 1
ATOM 3864 N N . TRP A 1 519 ? -42.688 -16.415 31.103 1.00 80.19 519 TRP A N 1
ATOM 3865 C CA . TRP A 1 519 ? -44.056 -16.542 31.575 1.00 80.19 519 TRP A CA 1
ATOM 3866 C C . TRP A 1 519 ? -45.010 -16.613 30.395 1.00 80.19 519 TRP A C 1
ATOM 3868 O O . TRP A 1 519 ? -44.827 -15.942 29.383 1.00 80.19 519 TRP A O 1
ATOM 3878 N N . GLN A 1 520 ? -46.063 -17.409 30.541 1.00 81.69 520 GLN A N 1
ATOM 3879 C CA . GLN A 1 520 ? -47.092 -17.530 29.518 1.00 81.69 520 GLN A CA 1
ATOM 3880 C C . GLN A 1 520 ? -48.362 -16.837 29.978 1.00 81.69 520 GLN A C 1
ATOM 3882 O O . GLN A 1 520 ? -48.799 -16.983 31.127 1.00 81.69 520 GLN A O 1
ATOM 3887 N N . GLU A 1 521 ? -48.962 -16.070 29.072 1.00 83.12 521 GLU A N 1
ATOM 3888 C CA . GLU A 1 521 ? -50.276 -15.513 29.325 1.00 83.12 521 GLU A CA 1
ATOM 3889 C C . GLU A 1 521 ? -51.287 -16.657 29.402 1.00 83.12 521 GLU A C 1
ATOM 3891 O O . GLU A 1 521 ? -51.384 -17.497 28.511 1.00 83.12 521 GLU A O 1
ATOM 3896 N N . SER A 1 522 ? -52.038 -16.711 30.498 1.00 84.00 522 SER A N 1
ATOM 3897 C CA . SER A 1 522 ? -52.994 -17.790 30.750 1.00 84.00 522 SER A CA 1
ATOM 3898 C C . SER A 1 522 ? -54.094 -17.857 29.690 1.00 84.00 522 SER A C 1
ATOM 3900 O O . SER A 1 522 ? -54.605 -18.939 29.407 1.00 84.00 522 SER A O 1
ATOM 3902 N N . LYS A 1 523 ? -54.454 -16.701 29.120 1.00 81.75 523 LYS A N 1
ATOM 3903 C CA . LYS A 1 523 ? -55.260 -16.528 27.909 1.00 81.75 523 LYS A CA 1
ATOM 3904 C C . LYS A 1 523 ? -54.809 -15.233 27.221 1.00 81.75 523 LYS A C 1
ATOM 3906 O O . LYS A 1 523 ? -54.579 -14.270 27.958 1.00 81.75 523 LYS A O 1
ATOM 3911 N N . PRO A 1 524 ? -54.747 -15.171 25.882 1.00 81.06 524 PRO A N 1
ATOM 3912 C CA . PRO A 1 524 ? -54.399 -13.945 25.165 1.00 81.06 524 PRO A CA 1
ATOM 3913 C C . PRO A 1 524 ? -55.237 -12.739 25.621 1.00 81.06 524 PRO A C 1
ATOM 3915 O O . PRO A 1 524 ? -56.467 -12.816 25.642 1.00 81.06 524 PRO A O 1
ATOM 3918 N N . GLY A 1 525 ? -54.578 -11.647 26.014 1.00 75.12 525 GLY A N 1
ATOM 3919 C CA . GLY A 1 525 ? -55.208 -10.387 26.433 1.00 75.12 525 GLY A CA 1
ATOM 3920 C C . GLY A 1 525 ? -55.871 -10.401 27.819 1.00 75.12 525 GLY A C 1
ATOM 3921 O O . GLY A 1 525 ? -56.592 -9.469 28.168 1.00 75.12 525 GLY A O 1
ATOM 3922 N N . SER A 1 526 ? -55.663 -11.444 28.626 1.00 81.94 526 SER A N 1
ATOM 3923 C CA . SER A 1 526 ? -56.222 -11.546 29.981 1.00 81.94 526 SER A CA 1
ATOM 3924 C C . SER A 1 526 ? -55.483 -10.722 31.038 1.00 81.94 526 SER A C 1
ATOM 3926 O O . SER A 1 526 ? -56.004 -10.566 32.147 1.00 81.94 526 SER A O 1
ATOM 3928 N N . GLY A 1 527 ? -54.253 -10.281 30.751 1.00 79.69 527 GLY A N 1
ATOM 3929 C CA . GLY A 1 527 ? -53.368 -9.626 31.722 1.00 79.69 527 GLY A CA 1
ATOM 3930 C C . GLY A 1 527 ? -52.916 -10.554 32.856 1.00 79.69 527 GLY A C 1
ATOM 3931 O O . GLY A 1 527 ? -52.339 -10.103 33.846 1.00 79.69 527 GLY A O 1
ATOM 3932 N N . LYS A 1 528 ? -53.192 -11.860 32.751 1.00 85.19 528 LYS A N 1
ATOM 3933 C CA . LYS A 1 528 ? -52.845 -12.870 33.754 1.00 85.19 528 LYS A CA 1
ATOM 3934 C C . LYS A 1 528 ? -51.817 -13.820 33.185 1.00 85.19 528 LYS A C 1
ATOM 3936 O O . LYS A 1 528 ? -52.115 -14.574 32.261 1.00 85.19 528 LYS A O 1
ATOM 3941 N N . PHE A 1 529 ? -50.660 -13.869 33.818 1.00 85.81 529 PHE A N 1
ATOM 3942 C CA . PHE A 1 529 ? -49.548 -14.710 33.415 1.00 85.81 529 PHE A CA 1
ATOM 3943 C C . PHE A 1 529 ? -49.264 -15.764 34.476 1.00 85.81 529 PHE A C 1
ATOM 3945 O O . PHE A 1 529 ? -49.501 -15.563 35.677 1.00 85.81 529 PHE A O 1
ATOM 3952 N N . ARG A 1 530 ? -48.757 -16.906 34.021 1.00 86.56 530 ARG A N 1
ATOM 3953 C CA . ARG A 1 530 ? -48.308 -17.996 34.878 1.00 86.56 530 ARG A CA 1
ATOM 3954 C C . ARG A 1 530 ? -46.963 -18.510 34.407 1.00 86.56 530 ARG A C 1
ATOM 3956 O O . ARG A 1 530 ? -46.663 -18.503 33.215 1.00 86.56 530 ARG A O 1
ATOM 3963 N N . PHE A 1 531 ? -46.195 -18.999 35.368 1.00 82.50 531 PHE A N 1
ATOM 3964 C CA . PHE A 1 531 ? -45.037 -19.818 35.063 1.00 82.50 531 PHE A CA 1
ATOM 3965 C C . PHE A 1 531 ? -45.510 -21.105 34.362 1.00 82.50 531 PHE A C 1
ATOM 3967 O O . PHE A 1 531 ? -46.457 -21.731 34.863 1.00 82.50 531 PHE A O 1
ATOM 3974 N N . PRO A 1 532 ? -44.932 -21.484 33.209 1.00 74.19 532 PRO A N 1
ATOM 3975 C CA . PRO A 1 532 ? -45.322 -22.699 32.510 1.00 74.19 532 PRO A CA 1
ATOM 3976 C C . PRO A 1 532 ? -45.113 -23.907 33.425 1.00 74.19 532 PRO A C 1
ATOM 3978 O O . PRO A 1 532 ? -44.129 -23.993 34.161 1.00 74.19 532 PRO A O 1
ATOM 3981 N N . ALA A 1 533 ? -46.057 -24.847 33.410 1.00 65.56 533 ALA A N 1
ATOM 3982 C CA . ALA A 1 533 ? -45.827 -26.125 34.064 1.00 65.56 533 ALA A CA 1
ATOM 3983 C C . ALA A 1 533 ? -44.647 -26.788 33.343 1.00 65.56 533 ALA A C 1
ATOM 3985 O O . ALA A 1 533 ? -44.729 -27.004 32.133 1.00 65.56 533 ALA A O 1
ATOM 3986 N N . LYS A 1 534 ? -43.548 -27.077 34.056 1.00 54.72 534 LYS A N 1
ATOM 3987 C CA . LYS A 1 534 ? -42.517 -27.976 33.523 1.00 54.72 534 LYS A CA 1
ATOM 3988 C C . LYS A 1 534 ? -43.247 -29.249 33.098 1.00 54.72 534 LYS A C 1
ATOM 3990 O O . LYS A 1 534 ? -43.963 -29.821 33.921 1.00 54.72 534 LYS A O 1
ATOM 3995 N N . GLY A 1 535 ? -43.141 -29.607 31.816 1.00 48.28 535 GLY A N 1
ATOM 3996 C CA . GLY A 1 535 ? -43.661 -30.875 31.317 1.00 48.28 535 GLY A CA 1
ATOM 3997 C C . GLY A 1 535 ? -43.202 -31.988 32.253 1.00 48.28 535 GLY A C 1
ATOM 3998 O O . GLY A 1 535 ? -42.031 -32.009 32.635 1.00 48.28 535 GLY A O 1
ATOM 3999 N N . MET A 1 536 ? -44.161 -32.795 32.706 1.00 31.27 536 MET A N 1
ATOM 4000 C CA . MET A 1 536 ? -43.889 -34.047 33.409 1.00 31.27 536 MET A CA 1
ATOM 4001 C C . MET A 1 536 ? -43.033 -34.964 32.548 1.00 31.27 536 MET A C 1
ATOM 4003 O O . MET A 1 536 ? -43.274 -34.978 31.318 1.00 31.27 536 MET A O 1
#

pLDDT: mean 87.34, std 12.4, range [31.27, 98.81]

Secondary structure (DSSP, 8-state):
---SGGG-SSHHHHHTS-GGGHHHHHHHHHHHHHHHHHHH-B--HHHHTTHHHHHHHHHHS-TTTSEEEESSSTT-HHHHIIIIIGGGGGGTTSTTS--SS--TTT-TT--S---STT-HHHHHHHHHHHHHHHT----EEEEEETTTTTSHHHHHHHHHHHHH--SEEEEEEE-SBSSSB--SHHHHHHHHHHH-THHHHHHHHHHHHHHHHH-TT-HHHHHHHHHHHTTSS-S-HHHHHTTPEEEEEEETT-HHHHHHHHHHHHSS-S-EEEEEE--TTTT-HHHHH-TTTTTSBPPPP-PPPP----B---SSS-EEE-----S--SEEEEEEE-TTSPPEEEEEEETT--EEE--SPPTT-EEEEEEEEEETTEEEEPPPEEEEPPPSSEEEEEEEEEE--SSTT-EEEEEEEEEET-TT--HHHH-EEEEES-TTS-SEEEEE-TT-TTEEEETTEEEEEPPTT-SSEEEEEEEGGGTEEEEEEEEE--SSPPPSEEEEEEEETTEEEEEEEE-EESSTTSSEEEPPPPP-